Protein AF-A0A2N3FIG0-F1 (afdb_monomer_lite)

Radius of gyration: 31.38 Å; chains: 1; bounding box: 110×85×53 Å

Sequence (563 aa):
MSTDESTHPALASWLAELAELDAQIGRCEAFKTQTFVFGTAGVVALAGSAISLHGMESAAEPLVVLLVTALCAVLGMFLVDRDESILGLLHYREHVIKPAVRELADDPRLLGSREFYNREIYGRNRPMLRKIAHRLTAPFPHALFYVAGVAAWVYLVLMYAEDRIGGVGWLLACAGSGFALLWSYLAAFLTGAQWANLAAPPDEKGIPFARRRNKCALPSPAGWLPGDPHVHTNWSDGHASIWSQAAAAAGRGLRWVGFTDHTDGIGEDWHGFVSAVREVEGRIGRLTLLPGAEVTLVESPGGKATGDMLVYGWPTGGDVPPGNRAYSPSEALAISGRAGAVVALAHPFGGGAPFGGAIRWREWGVSGFGAMELLSNERVASLEARRKWFEMLKVGLHGAVAGEGFVVATGGTDSHRPFDKPGTKGMTWVHSDSSSGKAIVDALAAGHSVVSGVGDFGTITIGSAWPGEVVPRKLRGHVSVGIVQRPSARRYCTRIEVFGLDPEVPLVSLDGPFRPEFETDVPIPPGAGMFVARFEFRAARGISKSAEVWTNPIFYSASRSRD

pLDDT: mean 79.96, std 19.6, range [36.41, 98.81]

Secondary structure (DSSP, 8-state):
--------HHHHHHHHHHHHHHHHHHHHHHHHHHHHHHHHHHHHHHHHHHHHHTTS-STTHHHHHHHHHHHHHHHHHHHHHHHHHHHHHHHHIIIIIHHHHHHHH--TTS--HHHHHHHTSSSS-S-HHHHHHHHHTTHHHHHHHHHHHHHHHHHHHHHHHTT-S-THHHHHHHHHHHHHHHHHHHHHHHHHHHHHHHTS-TTSTTS-GGGTT---PPP--TTEEEEEEEE--TTTT-SS-HHHHHHHHHHHT-SEEEE--BHHHHTT-HHHHHHHHHHHHHHH-SSEEEE-EEEEEESSTTS-EEEEEEEES--TTSPPPSPTTTS-HHHHHHHHHHTT-EEEEESTT--S-TTS-------TT-----EEEEEES-SS--HHHHHHHHHHHHHHHHHHHHTS---EEEEE--B-STTS-TTSS-EEEEE-S--SHHHHHHHHHTT-EEEESSS-EEEEEBTTB-TTPBPSS-B-SEEEEEEEEEPPTTEEEEEEEEESS-SSSEEEEEES---SEEEEEEE--SSEEEEEEEEEEEESSS----EEEEEPPEEEEBPPP--

Structure (mmCIF, N/CA/C/O backbone):
data_AF-A0A2N3FIG0-F1
#
_entry.id   AF-A0A2N3FIG0-F1
#
loop_
_atom_site.group_PDB
_atom_site.id
_atom_site.type_symbol
_atom_site.label_atom_id
_atom_site.label_alt_id
_atom_site.label_comp_id
_atom_site.label_asym_id
_atom_site.label_entity_id
_atom_site.label_seq_id
_atom_site.pdbx_PDB_ins_code
_atom_site.Cartn_x
_atom_site.Cartn_y
_atom_site.Cartn_z
_atom_site.occupancy
_atom_site.B_iso_or_equiv
_atom_site.auth_seq_id
_atom_site.auth_comp_id
_atom_site.auth_asym_id
_atom_site.auth_atom_id
_atom_site.pdbx_PDB_model_num
ATOM 1 N N . MET A 1 1 ? 31.172 -51.504 -18.251 1.00 38.56 1 MET A N 1
ATOM 2 C CA . MET A 1 1 ? 30.327 -50.308 -18.434 1.00 38.56 1 MET A CA 1
ATOM 3 C C . MET A 1 1 ? 31.114 -49.351 -19.308 1.00 38.56 1 MET A C 1
ATOM 5 O O . MET A 1 1 ? 32.087 -48.794 -18.821 1.00 38.56 1 MET A O 1
ATOM 9 N N . SER A 1 2 ? 30.796 -49.274 -20.603 1.00 38.44 2 SER A N 1
ATOM 10 C CA . SER A 1 2 ? 31.360 -48.248 -21.482 1.00 38.44 2 SER A CA 1
ATOM 11 C C . SER A 1 2 ? 30.683 -46.928 -21.133 1.00 38.44 2 SER A C 1
ATOM 13 O O . SER A 1 2 ? 29.465 -46.810 -21.250 1.00 38.44 2 SER A O 1
ATOM 15 N N . THR A 1 3 ? 31.458 -45.984 -20.618 1.00 41.00 3 THR A N 1
ATOM 16 C CA . THR A 1 3 ? 31.026 -44.610 -20.374 1.00 41.00 3 THR A CA 1
ATOM 17 C C . THR A 1 3 ? 30.879 -43.927 -21.724 1.00 41.00 3 THR A C 1
ATOM 19 O O . THR A 1 3 ? 31.875 -43.635 -22.380 1.00 41.00 3 THR A O 1
ATOM 22 N N . ASP A 1 4 ? 29.637 -43.757 -22.159 1.00 47.78 4 ASP A N 1
ATOM 23 C CA . ASP A 1 4 ? 29.291 -42.949 -23.320 1.00 47.78 4 ASP A CA 1
ATOM 24 C C . ASP A 1 4 ? 29.632 -41.483 -22.994 1.00 47.78 4 ASP A C 1
ATOM 26 O O . ASP A 1 4 ? 28.984 -40.847 -22.163 1.00 47.78 4 ASP A O 1
ATOM 30 N N . GLU A 1 5 ? 30.733 -40.985 -23.562 1.00 47.03 5 GLU A N 1
ATOM 31 C CA . GLU A 1 5 ? 31.272 -39.628 -23.384 1.00 47.03 5 GLU A CA 1
ATOM 32 C C . GLU A 1 5 ? 30.501 -38.582 -24.214 1.00 47.03 5 GLU A C 1
ATOM 34 O O . GLU A 1 5 ? 31.087 -37.649 -24.766 1.00 47.03 5 GLU A O 1
ATOM 39 N N . SER A 1 6 ? 29.171 -38.667 -24.296 1.00 52.44 6 SER A N 1
ATOM 40 C CA . SER A 1 6 ? 28.379 -37.527 -24.761 1.00 52.44 6 SER A CA 1
ATOM 41 C C . SER A 1 6 ? 28.243 -36.533 -23.605 1.00 52.44 6 SER A C 1
ATOM 43 O O . SER A 1 6 ? 27.241 -36.506 -22.887 1.00 52.44 6 SER A O 1
ATOM 45 N N . THR A 1 7 ? 29.290 -35.739 -23.368 1.00 56.94 7 THR A N 1
ATOM 46 C CA . THR A 1 7 ? 29.217 -34.597 -22.449 1.00 56.94 7 THR A CA 1
ATOM 47 C C . THR A 1 7 ? 28.016 -33.737 -22.839 1.00 56.94 7 THR A C 1
ATOM 49 O O . THR A 1 7 ? 27.862 -33.350 -23.997 1.00 56.94 7 THR A O 1
ATOM 52 N N . HIS A 1 8 ? 27.129 -33.478 -21.875 1.00 71.12 8 HIS A N 1
ATOM 53 C CA . HIS A 1 8 ? 25.938 -32.660 -22.076 1.00 71.12 8 HIS A CA 1
ATOM 54 C C . HIS A 1 8 ? 26.351 -31.339 -22.763 1.00 71.12 8 HIS A C 1
ATOM 56 O O . HIS A 1 8 ? 27.211 -30.644 -22.216 1.00 71.12 8 HIS A O 1
ATOM 62 N N . PRO A 1 9 ? 25.787 -30.952 -23.925 1.00 73.38 9 PRO A N 1
ATOM 63 C CA . PRO A 1 9 ? 26.232 -29.767 -24.672 1.00 73.38 9 PRO A CA 1
ATOM 64 C C . PRO A 1 9 ? 26.264 -28.491 -23.818 1.00 73.38 9 PRO A C 1
ATOM 66 O O . PRO A 1 9 ? 27.168 -27.667 -23.945 1.00 73.38 9 PRO A O 1
ATOM 69 N N . ALA A 1 10 ? 25.327 -28.370 -22.870 1.00 62.81 10 ALA A N 1
ATOM 70 C CA . ALA A 1 10 ? 25.328 -27.282 -21.893 1.00 62.81 10 ALA A CA 1
ATOM 71 C C . ALA A 1 10 ? 26.531 -27.331 -20.931 1.00 62.81 10 ALA A C 1
ATOM 73 O O . ALA A 1 10 ? 27.120 -26.294 -20.653 1.00 62.81 10 ALA A O 1
ATOM 74 N N . LEU A 1 11 ? 26.941 -28.513 -20.451 1.00 66.94 11 LEU A N 1
ATOM 75 C CA . LEU A 1 11 ? 28.110 -28.657 -19.578 1.00 66.94 11 LEU A CA 1
ATOM 76 C C . LEU A 1 11 ? 29.398 -28.260 -20.311 1.00 66.94 11 LEU A C 1
ATOM 78 O O . LEU A 1 11 ? 30.218 -27.540 -19.749 1.00 66.94 11 LEU A O 1
ATOM 82 N N . ALA A 1 12 ? 29.549 -28.665 -21.575 1.00 73.00 12 ALA A N 1
ATOM 83 C CA . ALA A 1 12 ? 30.679 -28.247 -22.406 1.00 73.00 12 ALA A CA 1
ATOM 84 C C . ALA A 1 12 ? 30.715 -26.717 -22.598 1.00 73.00 12 ALA A C 1
ATOM 86 O O . ALA A 1 12 ? 31.780 -26.111 -22.480 1.00 73.00 12 ALA A O 1
ATOM 87 N N . SER A 1 13 ? 29.553 -26.087 -22.810 1.00 70.44 13 SER A N 1
ATOM 88 C CA . SER A 1 13 ? 29.426 -24.626 -22.907 1.00 70.44 13 SER A CA 1
ATOM 89 C C . SER A 1 13 ? 29.824 -23.917 -21.608 1.00 70.44 13 SER A C 1
ATOM 91 O O . SER A 1 13 ? 30.632 -22.991 -21.638 1.00 70.44 13 SER A O 1
ATOM 93 N N . TRP A 1 14 ? 29.323 -24.370 -20.454 1.00 71.06 14 TRP A N 1
ATOM 94 C CA . TRP A 1 14 ? 29.650 -23.759 -19.161 1.00 71.06 14 TRP A CA 1
ATOM 95 C C . TRP A 1 14 ? 31.113 -23.968 -18.751 1.00 71.06 14 TRP A C 1
ATOM 97 O O . TRP A 1 14 ? 31.718 -23.076 -18.158 1.00 71.06 14 TRP A O 1
ATOM 107 N N . LEU A 1 15 ? 31.710 -25.120 -19.077 1.00 72.75 15 LEU A N 1
ATOM 108 C CA . LEU A 1 15 ? 33.138 -25.370 -18.853 1.00 72.75 15 LEU A CA 1
ATOM 109 C C . LEU A 1 15 ? 34.017 -24.472 -19.734 1.00 72.75 15 LEU A C 1
ATOM 111 O O . LEU A 1 15 ? 35.039 -23.974 -19.259 1.00 72.75 15 LEU A O 1
ATOM 115 N N . ALA A 1 16 ? 33.613 -24.228 -20.984 1.00 76.62 16 ALA A N 1
ATOM 116 C CA . ALA A 1 16 ? 34.294 -23.286 -21.868 1.00 76.62 16 ALA A CA 1
ATOM 117 C C . ALA A 1 16 ? 34.184 -21.840 -21.354 1.00 76.62 16 ALA A C 1
ATOM 119 O O . ALA A 1 16 ? 35.185 -21.124 -21.325 1.00 76.62 16 ALA A O 1
ATOM 120 N N . GLU A 1 17 ? 33.006 -21.426 -20.876 1.00 71.56 17 GLU A N 1
ATOM 121 C CA . GLU A 1 17 ? 32.803 -20.101 -20.275 1.00 71.56 17 GLU A CA 1
ATOM 122 C C . GLU A 1 17 ? 33.623 -19.926 -18.986 1.00 71.56 17 GLU A C 1
ATOM 124 O O . GLU A 1 17 ? 34.266 -18.895 -18.791 1.00 71.56 17 GLU A O 1
ATOM 129 N N . LEU A 1 18 ? 33.687 -20.956 -18.131 1.00 71.06 18 LEU A N 1
ATOM 130 C CA . LEU A 1 18 ? 34.523 -20.954 -16.928 1.00 71.06 18 LEU A CA 1
ATOM 131 C C . LEU A 1 18 ? 36.018 -20.825 -17.264 1.00 71.06 18 LEU A C 1
ATOM 133 O O . LEU A 1 18 ? 36.728 -20.067 -16.601 1.00 71.06 18 LEU A O 1
ATOM 137 N N . ALA A 1 19 ? 36.491 -21.536 -18.291 1.00 78.25 19 ALA A N 1
ATOM 138 C CA . ALA A 1 19 ? 37.877 -21.461 -18.749 1.00 78.25 19 ALA A CA 1
ATOM 139 C C . ALA A 1 19 ? 38.221 -20.077 -19.326 1.00 78.25 19 ALA A C 1
ATOM 141 O O . ALA A 1 19 ? 39.298 -19.545 -19.048 1.00 78.25 19 ALA A O 1
ATOM 142 N N . GLU A 1 20 ? 37.304 -19.464 -20.079 1.00 77.69 20 GLU A N 1
ATOM 143 C CA . GLU A 1 20 ? 37.486 -18.109 -20.606 1.00 77.69 20 GLU A CA 1
ATOM 144 C C . GLU A 1 20 ? 37.476 -17.059 -19.486 1.00 77.69 20 GLU A C 1
ATOM 146 O O . GLU A 1 20 ? 38.322 -16.164 -19.485 1.00 77.69 20 GLU A O 1
ATOM 151 N N . LEU A 1 21 ? 36.603 -17.190 -18.482 1.00 68.69 21 LEU A N 1
ATOM 152 C CA . LEU A 1 21 ? 36.618 -16.329 -17.294 1.00 68.69 21 LEU A CA 1
ATOM 153 C C . LEU A 1 21 ? 37.929 -16.454 -16.510 1.00 68.69 21 LEU A C 1
ATOM 155 O O . LEU A 1 21 ? 38.504 -15.438 -16.114 1.00 68.69 21 LEU A O 1
ATOM 159 N N . ASP A 1 22 ? 38.440 -17.672 -16.318 1.00 73.19 22 ASP A N 1
ATOM 160 C CA . ASP A 1 22 ? 39.733 -17.901 -15.663 1.00 73.19 22 ASP A CA 1
ATOM 161 C C . ASP A 1 22 ? 40.885 -17.271 -16.462 1.00 73.19 22 ASP A C 1
ATOM 163 O O . ASP A 1 22 ? 41.776 -16.638 -15.884 1.00 73.19 22 ASP A O 1
ATOM 167 N N . ALA A 1 23 ? 40.836 -17.354 -17.794 1.00 77.75 23 ALA A N 1
ATOM 168 C CA . ALA A 1 23 ? 41.792 -16.685 -18.667 1.00 77.75 23 ALA A CA 1
ATOM 169 C C . ALA A 1 23 ? 41.677 -15.150 -18.590 1.00 77.75 23 ALA A C 1
ATOM 171 O O . ALA A 1 23 ? 42.700 -14.464 -18.543 1.00 77.75 23 ALA A O 1
ATOM 172 N N . GLN A 1 24 ? 40.464 -14.592 -18.529 1.00 66.75 24 GLN A N 1
ATOM 173 C CA . GLN A 1 24 ? 40.223 -13.152 -18.362 1.00 66.75 24 GLN A CA 1
ATOM 174 C C . GLN A 1 24 ? 40.749 -12.632 -17.025 1.00 66.75 24 GLN A C 1
ATOM 176 O O . GLN A 1 24 ? 41.458 -11.623 -16.999 1.00 66.75 24 GLN A O 1
ATOM 181 N N . ILE A 1 25 ? 40.472 -13.343 -15.929 1.00 71.56 25 ILE A N 1
ATOM 182 C CA . ILE A 1 25 ? 40.999 -13.024 -14.598 1.00 71.56 25 ILE A CA 1
ATOM 183 C C . ILE A 1 25 ? 42.531 -13.060 -14.627 1.00 71.56 25 ILE A C 1
ATOM 185 O O . ILE A 1 25 ? 43.172 -12.100 -14.198 1.00 71.56 25 ILE A O 1
ATOM 189 N N . GLY A 1 26 ? 43.125 -14.104 -15.217 1.00 72.94 26 GLY A N 1
ATOM 190 C CA . GLY A 1 26 ? 44.577 -14.220 -15.374 1.00 72.94 26 GLY A CA 1
ATOM 191 C C . GLY A 1 26 ? 45.197 -13.072 -16.180 1.00 72.94 26 GLY A C 1
ATOM 192 O O . GLY A 1 26 ? 46.219 -12.515 -15.773 1.00 72.94 26 GLY A O 1
ATOM 193 N N . ARG A 1 27 ? 44.564 -12.653 -17.287 1.00 74.38 27 ARG A N 1
ATOM 194 C CA . ARG A 1 27 ? 44.995 -11.486 -18.081 1.00 74.38 27 ARG A CA 1
ATOM 195 C C . ARG A 1 27 ? 44.919 -10.192 -17.269 1.00 74.38 27 ARG A C 1
ATOM 197 O O . ARG A 1 27 ? 45.855 -9.394 -17.317 1.00 74.38 27 ARG A O 1
ATOM 204 N N . CYS A 1 28 ? 43.852 -9.993 -16.495 1.00 67.19 28 CYS A N 1
ATOM 205 C CA . CYS A 1 28 ? 43.713 -8.823 -15.631 1.00 67.19 28 CYS A CA 1
ATOM 206 C C . CYS A 1 28 ? 44.752 -8.805 -14.494 1.00 67.19 28 CYS A C 1
ATOM 208 O O . CYS A 1 28 ? 45.335 -7.752 -14.234 1.00 67.19 28 CYS A O 1
ATOM 210 N N . GLU A 1 29 ? 45.051 -9.945 -13.862 1.00 69.94 29 GLU A N 1
ATOM 211 C CA . GLU A 1 29 ? 46.087 -10.050 -12.821 1.00 69.94 29 GLU A CA 1
ATOM 212 C C . GLU A 1 29 ? 47.508 -9.825 -13.369 1.00 69.94 29 GLU A C 1
ATOM 214 O O . GLU A 1 29 ? 48.314 -9.117 -12.751 1.00 69.94 29 GLU A O 1
ATOM 219 N N . ALA A 1 30 ? 47.823 -10.395 -14.537 1.00 68.75 30 ALA A N 1
ATOM 220 C CA . ALA A 1 30 ? 49.112 -10.207 -15.202 1.00 68.75 30 ALA A CA 1
ATOM 221 C C . ALA A 1 30 ? 49.324 -8.736 -15.582 1.00 68.75 30 ALA A C 1
ATOM 223 O O . ALA A 1 30 ? 50.376 -8.163 -15.291 1.00 68.75 30 ALA A O 1
ATOM 224 N N . PHE A 1 31 ? 48.295 -8.101 -16.148 1.00 64.12 31 PHE A N 1
ATOM 225 C CA . PHE A 1 31 ? 48.320 -6.683 -16.483 1.00 64.12 31 PHE A CA 1
ATOM 226 C C . PHE A 1 31 ? 48.464 -5.805 -15.234 1.00 64.12 31 PHE A C 1
ATOM 228 O O . PHE A 1 31 ? 49.333 -4.944 -15.208 1.00 64.12 31 PHE A O 1
ATOM 235 N N . LYS A 1 32 ? 47.708 -6.071 -14.156 1.00 65.75 32 LYS A N 1
ATOM 236 C CA . LYS A 1 32 ? 47.848 -5.360 -12.869 1.00 65.75 32 LYS A CA 1
ATOM 237 C C . LYS A 1 32 ? 49.278 -5.433 -12.339 1.00 65.75 32 LYS A C 1
ATOM 239 O O . LYS A 1 32 ? 49.826 -4.433 -11.881 1.00 65.75 32 LYS A O 1
ATOM 244 N N . THR A 1 33 ? 49.896 -6.608 -12.431 1.00 68.38 33 THR A N 1
ATOM 245 C CA . THR A 1 33 ? 51.287 -6.814 -12.018 1.00 68.38 33 THR A CA 1
ATOM 246 C C . THR A 1 33 ? 52.249 -6.008 -12.894 1.00 68.38 33 THR A C 1
ATOM 248 O O . THR A 1 33 ? 53.127 -5.333 -12.363 1.00 68.38 33 THR A O 1
ATOM 251 N N . GLN A 1 34 ? 52.063 -6.008 -14.218 1.00 64.56 34 GLN A N 1
ATOM 252 C CA . GLN A 1 34 ? 52.862 -5.200 -15.146 1.00 64.56 34 GLN A CA 1
ATOM 253 C C . GLN A 1 34 ? 52.697 -3.699 -14.885 1.00 64.56 34 GLN A C 1
ATOM 255 O O . GLN A 1 34 ? 53.696 -3.005 -14.729 1.00 64.56 34 GLN A O 1
ATOM 260 N N . THR A 1 35 ? 51.469 -3.190 -14.760 1.00 63.62 35 THR A N 1
ATOM 261 C CA . THR A 1 35 ? 51.192 -1.777 -14.459 1.00 63.62 35 THR A CA 1
ATOM 262 C C . THR A 1 35 ? 51.771 -1.363 -13.112 1.00 63.62 35 THR A C 1
ATOM 264 O O . THR A 1 35 ? 52.332 -0.277 -13.005 1.00 63.62 35 THR A O 1
ATOM 267 N N . PHE A 1 36 ? 51.706 -2.227 -12.095 1.00 68.25 36 PHE A N 1
ATOM 268 C CA . PHE A 1 36 ? 52.353 -1.970 -10.811 1.00 68.25 36 PHE A CA 1
ATOM 269 C C . PHE A 1 36 ? 53.877 -1.893 -10.952 1.00 68.25 36 PHE A C 1
ATOM 271 O O . PHE A 1 36 ? 54.484 -0.963 -10.426 1.00 68.25 36 PHE A O 1
ATOM 278 N N . VAL A 1 37 ? 54.505 -2.817 -11.688 1.00 67.25 37 VAL A N 1
ATOM 279 C CA . VAL A 1 37 ? 55.962 -2.820 -11.896 1.00 67.25 37 VAL A CA 1
ATOM 280 C C . VAL A 1 37 ? 56.405 -1.598 -12.704 1.00 67.25 37 VAL A C 1
ATOM 282 O O . VAL A 1 37 ? 57.309 -0.891 -12.269 1.00 67.25 37 VAL A O 1
ATOM 285 N N . PHE A 1 38 ? 55.750 -1.301 -13.828 1.00 62.97 38 PHE A N 1
ATOM 286 C CA . PHE A 1 38 ? 56.076 -0.151 -14.677 1.00 62.97 38 PHE A CA 1
ATOM 287 C C . PHE A 1 38 ? 55.762 1.184 -14.001 1.00 62.97 38 PHE A C 1
ATOM 289 O O . PHE A 1 38 ? 56.567 2.107 -14.086 1.00 62.97 38 PHE A O 1
ATOM 296 N N . GLY A 1 39 ? 54.642 1.282 -13.282 1.00 67.19 39 GLY A N 1
ATOM 297 C CA . GLY A 1 39 ? 54.296 2.464 -12.498 1.00 67.19 39 GLY A CA 1
ATOM 298 C C . GLY A 1 39 ? 55.295 2.706 -11.366 1.00 67.19 39 GLY A C 1
ATOM 299 O O . GLY A 1 39 ? 55.809 3.812 -11.235 1.00 67.19 39 GLY A O 1
ATOM 300 N N . THR A 1 40 ? 55.655 1.666 -10.605 1.00 64.88 40 THR A N 1
ATOM 301 C CA . THR A 1 40 ? 56.673 1.772 -9.541 1.00 64.88 40 THR A CA 1
ATOM 302 C C . THR A 1 40 ? 58.042 2.146 -10.107 1.00 64.88 40 THR A C 1
ATOM 304 O O . THR A 1 40 ? 58.680 3.068 -9.605 1.00 64.88 40 THR A O 1
ATOM 307 N N . ALA A 1 41 ? 58.487 1.476 -11.174 1.00 66.56 41 ALA A N 1
ATOM 308 C CA . ALA A 1 41 ? 59.763 1.768 -11.822 1.00 66.56 41 ALA A CA 1
ATOM 309 C C . ALA A 1 41 ? 59.796 3.187 -12.412 1.00 66.56 41 ALA A C 1
ATOM 311 O O . ALA A 1 41 ? 60.799 3.880 -12.269 1.00 66.56 41 ALA A O 1
ATOM 312 N N . GLY A 1 42 ? 58.689 3.640 -13.009 1.00 66.50 42 GLY A N 1
ATOM 313 C CA . GLY A 1 42 ? 58.529 4.998 -13.525 1.00 66.50 42 GLY A CA 1
ATOM 314 C C . GLY A 1 42 ? 58.615 6.053 -12.424 1.00 66.50 42 GLY A C 1
ATOM 315 O O . GLY A 1 42 ? 59.355 7.021 -12.572 1.00 66.50 42 GLY A O 1
ATOM 316 N N . VAL A 1 43 ? 57.938 5.839 -11.291 1.00 66.38 43 VAL A N 1
ATOM 317 C CA . VAL A 1 43 ? 58.016 6.732 -10.121 1.00 66.38 43 VAL A CA 1
ATOM 318 C C . VAL A 1 43 ? 59.432 6.773 -9.542 1.00 66.38 43 VAL A C 1
ATOM 320 O O . VAL A 1 43 ? 59.933 7.855 -9.254 1.00 66.38 43 VAL A O 1
ATOM 323 N N . VAL A 1 44 ? 60.109 5.627 -9.419 1.00 69.06 44 VAL A N 1
ATOM 324 C CA . VAL A 1 44 ? 61.501 5.563 -8.934 1.00 69.06 44 VAL A CA 1
ATOM 325 C C . VAL A 1 44 ? 62.465 6.255 -9.901 1.00 69.06 44 VAL A C 1
ATOM 327 O O . VAL A 1 44 ? 63.331 7.003 -9.454 1.00 69.06 44 VAL A O 1
ATOM 330 N N . ALA A 1 45 ? 62.309 6.065 -11.214 1.00 66.00 45 ALA A N 1
ATOM 331 C CA . ALA A 1 45 ? 63.139 6.719 -12.225 1.00 66.00 45 ALA A CA 1
ATOM 332 C C . ALA A 1 45 ? 62.922 8.242 -12.257 1.00 66.00 45 ALA A C 1
ATOM 334 O O . ALA A 1 45 ? 63.888 8.999 -12.361 1.00 66.00 45 ALA A O 1
ATOM 335 N N . LEU A 1 46 ? 61.672 8.695 -12.114 1.00 63.25 46 LEU A N 1
ATOM 336 C CA . LEU A 1 46 ? 61.324 10.114 -12.000 1.00 63.25 46 LEU A CA 1
ATOM 337 C C . LEU A 1 46 ? 61.885 10.734 -10.719 1.00 63.25 46 LEU A C 1
ATOM 339 O O . LEU A 1 46 ? 62.479 11.805 -10.781 1.00 63.25 46 LEU A O 1
ATOM 343 N N . ALA A 1 47 ? 61.754 10.053 -9.578 1.00 62.94 47 ALA A N 1
ATOM 344 C CA . ALA A 1 47 ? 62.324 10.502 -8.311 1.00 62.94 47 ALA A CA 1
ATOM 345 C C . ALA A 1 47 ? 63.859 10.562 -8.369 1.00 62.94 47 ALA A C 1
ATOM 347 O O . ALA A 1 47 ? 64.449 11.551 -7.946 1.00 62.94 47 ALA A O 1
ATOM 348 N N . GLY A 1 48 ? 64.508 9.549 -8.952 1.00 67.50 48 GLY A N 1
ATOM 349 C CA . GLY A 1 48 ? 65.955 9.542 -9.174 1.00 67.50 48 GLY A CA 1
ATOM 350 C C . GLY A 1 48 ? 66.409 10.685 -10.083 1.00 67.50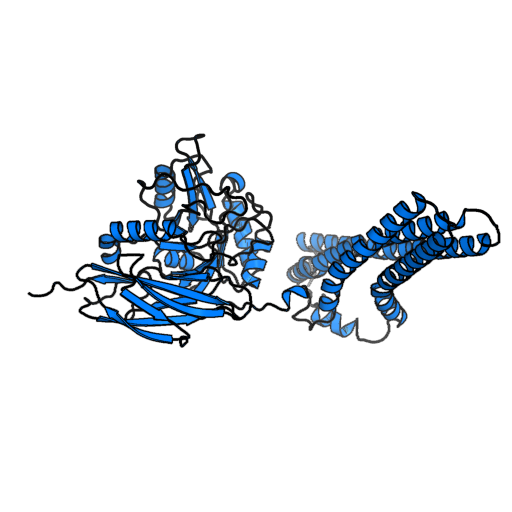 48 GLY A C 1
ATOM 351 O O . GLY A 1 48 ? 67.357 11.389 -9.750 1.00 67.50 48 GLY A O 1
ATOM 352 N N . SER A 1 49 ? 65.681 10.932 -11.176 1.00 62.78 49 SER A N 1
ATOM 353 C CA . SER A 1 49 ? 65.960 12.044 -12.095 1.00 62.78 49 SER A CA 1
ATOM 354 C C . SER A 1 49 ? 65.763 13.405 -11.422 1.00 62.78 49 SER A C 1
ATOM 356 O O . SER A 1 49 ? 66.587 14.293 -11.608 1.00 62.78 49 SER A O 1
ATOM 358 N N . ALA A 1 50 ? 64.726 13.562 -10.593 1.00 59.72 50 ALA A N 1
ATOM 359 C CA . ALA A 1 50 ? 64.491 14.778 -9.816 1.00 59.72 50 ALA A CA 1
ATOM 360 C C . ALA A 1 50 ? 65.619 15.042 -8.802 1.00 59.72 50 ALA A C 1
ATOM 362 O O . ALA A 1 50 ? 66.089 16.170 -8.693 1.00 59.72 50 ALA A O 1
ATOM 363 N N . ILE A 1 51 ? 66.111 14.000 -8.121 1.00 62.47 51 ILE A N 1
ATOM 364 C CA . ILE A 1 51 ? 67.252 14.101 -7.195 1.00 62.47 51 ILE A CA 1
ATOM 365 C C . ILE A 1 51 ? 68.539 14.469 -7.948 1.00 62.47 51 ILE A C 1
ATOM 367 O O . ILE A 1 51 ? 69.302 15.308 -7.479 1.00 62.47 51 ILE A O 1
ATOM 371 N N . SER A 1 52 ? 68.781 13.886 -9.127 1.00 61.41 52 SER A N 1
ATOM 372 C CA . SER A 1 52 ? 69.941 14.233 -9.962 1.00 61.41 52 SER A CA 1
ATOM 373 C C . SER A 1 52 ? 69.866 15.648 -10.551 1.00 61.41 52 SER A C 1
ATOM 375 O O . SER A 1 52 ? 70.904 16.266 -10.770 1.00 61.41 52 SER A O 1
ATOM 377 N N . LEU A 1 53 ? 68.660 16.178 -10.781 1.00 56.78 53 LEU A N 1
ATOM 378 C CA . LEU A 1 53 ? 68.429 17.534 -11.293 1.00 56.78 53 LEU A CA 1
ATOM 379 C C . LEU A 1 53 ? 68.483 18.622 -10.208 1.00 56.78 53 LEU A C 1
ATOM 381 O O . LEU A 1 53 ? 68.636 19.792 -10.547 1.00 56.78 53 LEU A O 1
ATOM 385 N N . HIS A 1 54 ? 68.449 18.256 -8.923 1.00 54.38 54 HIS A N 1
ATOM 386 C CA . HIS A 1 54 ? 68.540 19.183 -7.782 1.00 54.38 54 HIS A CA 1
ATOM 387 C C . HIS A 1 54 ? 69.891 19.933 -7.697 1.00 54.38 54 HIS A C 1
ATOM 389 O O . HIS A 1 54 ? 70.057 20.844 -6.893 1.00 54.38 54 HIS A O 1
ATOM 395 N N . GLY A 1 55 ? 70.866 19.580 -8.545 1.00 55.06 55 GLY A N 1
ATOM 396 C CA . GLY A 1 55 ? 72.111 20.332 -8.733 1.00 55.06 55 GLY A CA 1
ATOM 397 C C . GLY A 1 55 ? 72.029 21.493 -9.737 1.00 55.06 55 GLY A C 1
ATOM 398 O O . GLY A 1 55 ? 73.055 22.114 -10.003 1.00 55.06 55 GLY A O 1
ATOM 399 N N . MET A 1 56 ? 70.864 21.776 -10.333 1.00 51.09 56 MET A N 1
ATOM 400 C CA . MET A 1 56 ? 70.694 22.841 -11.330 1.00 51.09 56 MET A CA 1
ATOM 401 C C . MET A 1 56 ? 69.797 23.969 -10.794 1.00 51.09 56 MET A C 1
ATOM 403 O O . MET A 1 56 ? 68.590 23.798 -10.677 1.00 51.09 56 MET A O 1
ATOM 407 N N . GLU A 1 57 ? 70.380 25.142 -10.522 1.00 54.19 57 GLU A N 1
ATOM 408 C CA . GLU A 1 57 ? 69.761 26.343 -9.912 1.00 54.19 57 GLU A CA 1
ATOM 409 C C . GLU A 1 57 ? 68.670 27.056 -10.757 1.00 54.19 57 GLU A C 1
ATOM 411 O O . GLU A 1 57 ? 68.560 28.281 -10.741 1.00 54.19 57 GLU A O 1
ATOM 416 N N . SER A 1 58 ? 67.841 26.350 -11.530 1.00 57.22 58 SER A N 1
ATOM 417 C CA . SER A 1 58 ? 66.814 26.991 -12.370 1.00 57.22 58 SER A CA 1
ATOM 418 C C . SER A 1 58 ? 65.419 26.401 -12.169 1.00 57.22 58 SER A C 1
ATOM 420 O O . SER A 1 58 ? 65.274 25.260 -11.745 1.00 57.22 58 SER A O 1
ATOM 422 N N . ALA A 1 59 ? 64.397 27.209 -12.481 1.00 55.75 59 ALA A N 1
ATOM 423 C CA . ALA A 1 59 ? 62.958 27.085 -12.191 1.00 55.75 59 ALA A CA 1
ATOM 424 C C . ALA A 1 59 ? 62.216 25.796 -12.646 1.00 55.75 59 ALA A C 1
ATOM 426 O O . ALA A 1 59 ? 60.989 25.793 -12.746 1.00 55.75 59 ALA A O 1
ATOM 427 N N . ALA A 1 60 ? 62.918 24.698 -12.921 1.00 54.22 60 ALA A N 1
ATOM 428 C CA . ALA A 1 60 ? 62.363 23.409 -13.326 1.00 54.22 60 ALA A CA 1
ATOM 429 C C . ALA A 1 60 ? 61.754 22.591 -12.162 1.00 54.22 60 ALA A C 1
ATOM 431 O O . ALA A 1 60 ? 60.968 21.676 -12.411 1.00 54.22 60 ALA A O 1
ATOM 432 N N . GLU A 1 61 ? 62.059 22.917 -10.901 1.00 59.38 61 GLU A N 1
ATOM 433 C CA . GLU A 1 61 ? 61.657 22.116 -9.729 1.00 59.38 61 GLU A CA 1
ATOM 434 C C . GLU A 1 61 ? 60.132 21.977 -9.508 1.00 59.38 61 GLU A C 1
ATOM 436 O O . GLU A 1 61 ? 59.671 20.857 -9.266 1.00 59.38 61 GLU A O 1
ATOM 441 N N . PRO A 1 62 ? 59.296 23.029 -9.648 1.00 60.59 62 PRO A N 1
ATOM 442 C CA . PRO A 1 62 ? 57.861 22.916 -9.362 1.00 60.59 62 PRO A CA 1
ATOM 443 C C . PRO A 1 62 ? 57.109 22.081 -10.404 1.00 60.59 62 PRO A C 1
ATOM 445 O O . PRO A 1 62 ? 56.152 21.379 -10.075 1.00 60.59 62 PRO A O 1
ATOM 448 N N . LEU A 1 63 ? 57.549 22.131 -11.667 1.00 60.00 63 LEU A N 1
ATOM 449 C CA . LEU A 1 63 ? 56.898 21.428 -12.773 1.00 60.00 63 LEU A CA 1
ATOM 450 C C . LEU A 1 63 ? 57.100 19.911 -12.664 1.00 60.00 63 LEU A C 1
ATOM 452 O O . LEU A 1 63 ? 56.177 19.143 -12.931 1.00 60.00 63 LEU A O 1
ATOM 456 N N . VAL A 1 64 ? 58.287 19.482 -12.223 1.00 64.56 64 VAL A N 1
ATOM 457 C CA . VAL A 1 64 ? 58.617 18.065 -12.012 1.00 64.56 64 VAL A CA 1
ATOM 458 C C . VAL A 1 64 ? 57.777 17.480 -10.877 1.00 64.56 64 VAL A C 1
ATOM 460 O O . VAL A 1 64 ? 57.196 16.408 -11.041 1.00 64.56 64 VAL A O 1
ATOM 463 N N . VAL A 1 65 ? 57.619 18.202 -9.764 1.00 64.88 65 VAL A N 1
ATOM 464 C CA . VAL A 1 65 ? 56.767 17.767 -8.641 1.00 64.88 65 VAL A CA 1
ATOM 465 C C . VAL A 1 65 ? 55.297 17.654 -9.066 1.00 64.88 65 VAL A C 1
ATOM 467 O O . VAL A 1 65 ? 54.619 16.682 -8.716 1.00 64.88 65 VAL A O 1
ATOM 470 N N . LEU A 1 66 ? 54.808 18.599 -9.875 1.00 62.03 66 LEU A N 1
ATOM 471 C CA . LEU A 1 66 ? 53.433 18.587 -10.378 1.00 62.03 66 LEU A CA 1
ATOM 472 C C . LEU A 1 66 ? 53.186 17.421 -11.353 1.00 62.03 66 LEU A C 1
ATOM 474 O O . LEU A 1 66 ? 52.177 16.725 -11.237 1.00 62.03 66 LEU A O 1
ATOM 478 N N . LEU A 1 67 ? 54.129 17.161 -12.266 1.00 63.81 67 LEU A N 1
ATOM 479 C CA . LEU A 1 67 ? 54.072 16.050 -13.224 1.00 63.81 67 LEU A CA 1
ATOM 480 C C . LEU A 1 67 ? 54.129 14.685 -12.534 1.00 63.81 67 LEU A C 1
ATOM 482 O O . LEU A 1 67 ? 53.352 13.799 -12.883 1.00 63.81 67 LEU A O 1
ATOM 486 N N . VAL A 1 68 ? 54.989 14.519 -11.525 1.00 66.38 68 VAL A N 1
ATOM 487 C CA . VAL A 1 68 ? 55.061 13.279 -10.733 1.00 66.38 68 VAL A CA 1
ATOM 488 C C . VAL A 1 68 ? 53.752 13.044 -9.979 1.00 66.38 68 VAL A C 1
ATOM 490 O O . VAL A 1 68 ? 53.233 11.930 -9.980 1.00 66.38 68 VAL A O 1
ATOM 493 N N . THR A 1 69 ? 53.164 14.091 -9.398 1.00 61.78 69 THR A N 1
ATOM 494 C CA . THR A 1 69 ? 51.885 13.991 -8.674 1.00 61.78 69 THR A CA 1
ATOM 495 C C . THR A 1 69 ? 50.727 13.637 -9.614 1.00 61.78 69 THR A C 1
ATOM 497 O O . THR A 1 69 ? 49.930 12.748 -9.303 1.00 61.78 69 THR A O 1
ATOM 500 N N . ALA A 1 70 ? 50.659 14.269 -10.790 1.00 61.84 70 ALA A N 1
ATOM 501 C CA . ALA A 1 70 ? 49.645 13.986 -11.804 1.00 61.84 70 ALA A CA 1
ATOM 502 C C . ALA A 1 70 ? 49.782 12.568 -12.388 1.00 61.84 70 ALA A C 1
ATOM 504 O O . ALA A 1 70 ? 48.785 11.856 -12.515 1.00 61.84 70 ALA A O 1
ATOM 505 N N . LEU A 1 71 ? 51.007 12.120 -12.685 1.00 64.94 7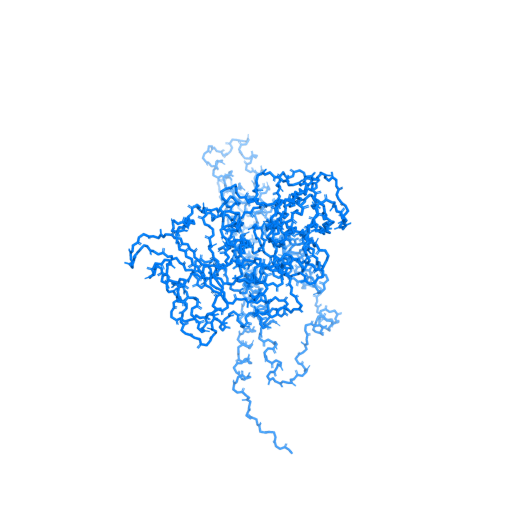1 LEU A N 1
ATOM 506 C CA . LEU A 1 71 ? 51.264 10.776 -13.206 1.00 64.94 71 LEU A CA 1
ATOM 507 C C . LEU A 1 71 ? 50.909 9.695 -12.176 1.00 64.94 71 LEU A C 1
ATOM 509 O O . LEU A 1 71 ? 50.272 8.701 -12.526 1.00 64.94 71 LEU A O 1
ATOM 513 N N . CYS A 1 72 ? 51.251 9.910 -10.901 1.00 63.84 72 CYS A N 1
ATOM 514 C CA . CYS A 1 72 ? 50.831 9.036 -9.809 1.00 63.84 72 CYS A CA 1
ATOM 515 C C . CYS A 1 72 ? 49.301 8.943 -9.734 1.00 63.84 72 CYS A C 1
ATOM 517 O O . CYS A 1 72 ? 48.771 7.835 -9.679 1.00 63.84 72 CYS A O 1
ATOM 519 N N . ALA A 1 73 ? 48.585 10.072 -9.800 1.00 56.34 73 ALA A N 1
ATOM 520 C CA . ALA A 1 73 ? 47.122 10.087 -9.768 1.00 56.34 73 ALA A CA 1
ATOM 521 C C . ALA A 1 73 ? 46.509 9.297 -10.938 1.00 56.34 73 ALA A C 1
ATOM 523 O O . ALA A 1 73 ? 45.636 8.460 -10.713 1.00 56.34 73 ALA A O 1
ATOM 524 N N . VAL A 1 74 ? 47.016 9.482 -12.164 1.00 57.69 74 VAL A N 1
ATOM 525 C CA . VAL A 1 74 ? 46.533 8.756 -13.351 1.00 57.69 74 VAL A CA 1
ATOM 526 C C . VAL A 1 74 ? 46.788 7.252 -13.243 1.00 57.69 74 VAL A C 1
ATOM 528 O O . VAL A 1 74 ? 45.880 6.458 -13.487 1.00 57.69 74 VAL A O 1
ATOM 531 N N . LEU A 1 75 ? 47.985 6.840 -12.815 1.00 59.34 75 LEU A N 1
ATOM 532 C CA . LEU A 1 75 ? 48.309 5.425 -12.603 1.00 59.34 75 LEU A CA 1
ATOM 533 C C . LEU A 1 75 ? 47.456 4.797 -11.488 1.00 59.34 75 LEU A C 1
ATOM 535 O O . LEU A 1 75 ? 47.056 3.640 -11.603 1.00 59.34 75 LEU A O 1
ATOM 539 N N . GLY A 1 76 ? 47.124 5.560 -10.443 1.00 57.62 76 GLY A N 1
ATOM 540 C CA . GLY A 1 76 ? 46.204 5.141 -9.385 1.00 57.62 76 GLY A CA 1
ATOM 541 C C . GLY A 1 76 ? 44.778 4.895 -9.890 1.00 57.62 76 GLY A C 1
ATOM 542 O O . GLY A 1 76 ? 44.177 3.885 -9.527 1.00 57.62 76 GLY A O 1
ATOM 543 N N . MET A 1 77 ? 44.257 5.757 -10.775 1.00 54.25 77 MET A N 1
ATOM 544 C CA . MET A 1 77 ? 42.924 5.585 -11.377 1.00 54.25 77 MET A CA 1
ATOM 545 C C . MET A 1 77 ? 42.813 4.279 -12.173 1.00 54.25 77 MET A C 1
ATOM 547 O O . MET A 1 77 ? 41.854 3.533 -11.990 1.00 54.25 77 MET A O 1
ATOM 551 N N . PHE A 1 78 ? 43.819 3.961 -12.998 1.00 54.94 78 PHE A N 1
ATOM 552 C CA . PHE A 1 78 ? 43.833 2.726 -13.793 1.00 54.94 78 PHE A CA 1
ATOM 553 C C . PHE A 1 78 ? 43.864 1.452 -12.937 1.00 54.94 78 PHE A C 1
ATOM 555 O O . PHE A 1 78 ? 43.371 0.411 -13.370 1.00 54.94 78 PHE A O 1
ATOM 562 N N . LEU A 1 79 ? 44.437 1.518 -11.731 1.00 55.09 79 LEU A N 1
ATOM 563 C CA . LEU A 1 79 ? 44.518 0.374 -10.823 1.00 55.09 79 LEU A CA 1
ATOM 564 C C . LEU A 1 79 ? 43.219 0.151 -10.028 1.00 55.09 79 LEU A C 1
ATOM 566 O O . LEU A 1 79 ? 42.889 -1.001 -9.755 1.00 55.09 79 LEU A O 1
ATOM 570 N N . VAL A 1 80 ? 42.471 1.211 -9.689 1.00 53.97 80 VAL A N 1
ATOM 571 C CA . VAL A 1 80 ? 41.214 1.120 -8.913 1.00 53.97 80 VAL A CA 1
ATOM 572 C C . VAL A 1 80 ? 40.046 0.608 -9.765 1.00 53.97 80 VAL A C 1
ATOM 574 O O . VAL A 1 80 ? 39.373 -0.337 -9.362 1.00 53.97 80 VAL A O 1
ATOM 57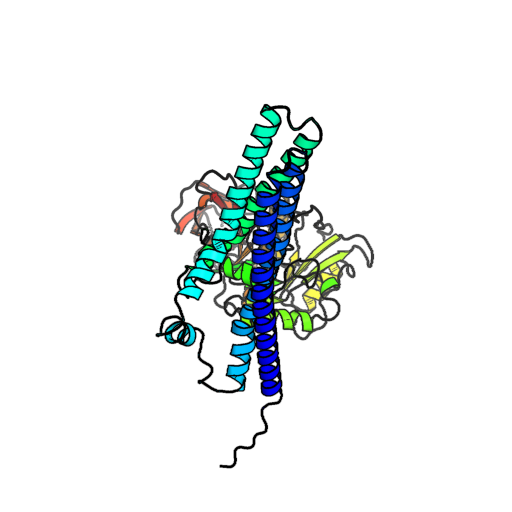7 N N . ASP A 1 81 ? 39.850 1.159 -10.965 1.00 49.62 81 ASP A N 1
ATOM 578 C CA . ASP A 1 81 ? 38.744 0.794 -11.875 1.00 49.62 81 ASP A CA 1
ATOM 579 C C . ASP A 1 81 ? 38.813 -0.689 -12.320 1.00 49.62 81 ASP A C 1
ATOM 581 O O . ASP A 1 81 ? 37.822 -1.400 -12.517 1.00 49.62 81 ASP A O 1
ATOM 585 N N . ARG A 1 82 ? 40.038 -1.217 -12.393 1.00 58.22 82 ARG A N 1
ATOM 586 C CA . ARG A 1 82 ? 40.314 -2.615 -12.749 1.00 58.22 82 ARG A CA 1
ATOM 587 C C . ARG A 1 82 ? 40.065 -3.592 -11.602 1.00 58.22 82 ARG A C 1
ATOM 589 O O . ARG A 1 82 ? 39.666 -4.723 -11.874 1.00 58.22 82 ARG A O 1
ATOM 596 N N . ASP A 1 83 ? 40.258 -3.183 -10.349 1.00 55.88 83 ASP A N 1
ATOM 597 C CA . ASP A 1 83 ? 39.953 -4.037 -9.195 1.00 55.88 83 ASP A CA 1
ATOM 598 C C . ASP A 1 83 ? 38.443 -4.263 -9.049 1.00 55.88 83 ASP A C 1
ATOM 600 O O . ASP A 1 83 ? 38.027 -5.376 -8.724 1.00 55.88 83 ASP A O 1
ATOM 604 N N . GLU A 1 84 ? 37.614 -3.277 -9.402 1.00 52.50 84 GLU A N 1
ATOM 605 C CA . GLU A 1 84 ? 36.156 -3.454 -9.466 1.00 52.50 84 GLU A CA 1
ATOM 606 C C . GLU A 1 84 ? 35.743 -4.424 -10.583 1.00 52.50 84 GLU A C 1
ATOM 608 O O . GLU A 1 84 ? 34.916 -5.312 -10.359 1.00 52.50 84 GLU A O 1
ATOM 613 N N . SER A 1 85 ? 36.397 -4.341 -11.746 1.00 54.66 85 SER A N 1
ATOM 614 C CA . SER A 1 85 ? 36.184 -5.281 -12.857 1.00 54.66 85 SER A CA 1
ATOM 615 C C . SER A 1 85 ? 36.568 -6.723 -12.482 1.00 54.66 85 SER A C 1
ATOM 617 O O . SER A 1 85 ? 35.821 -7.660 -12.762 1.00 54.66 85 SER A O 1
ATOM 619 N N . ILE A 1 86 ? 37.702 -6.922 -11.795 1.00 62.09 86 ILE A N 1
ATOM 620 C CA . ILE A 1 86 ? 38.141 -8.249 -11.323 1.00 62.09 86 ILE A CA 1
ATOM 621 C C . ILE A 1 86 ? 37.177 -8.798 -10.262 1.00 62.09 86 ILE A C 1
ATOM 623 O O . ILE A 1 86 ? 36.845 -9.983 -10.294 1.00 62.09 86 ILE A O 1
ATOM 627 N N . LEU A 1 87 ? 36.691 -7.962 -9.339 1.00 58.81 87 LEU A N 1
ATOM 628 C CA . LEU A 1 87 ? 35.724 -8.380 -8.319 1.00 58.81 87 LEU A CA 1
ATOM 629 C C . LEU A 1 87 ? 34.370 -8.772 -8.926 1.00 58.81 87 LEU A C 1
ATOM 631 O O . LEU A 1 87 ? 33.777 -9.752 -8.474 1.00 58.81 87 LEU A O 1
ATOM 635 N N . GLY A 1 88 ? 33.912 -8.067 -9.965 1.00 56.84 88 GLY A N 1
ATOM 636 C CA . GLY A 1 88 ? 32.720 -8.439 -10.733 1.00 56.84 88 GLY A CA 1
ATOM 637 C C . GLY A 1 88 ? 32.866 -9.799 -11.423 1.00 56.84 88 GLY A C 1
ATOM 638 O O . GLY A 1 88 ? 31.995 -10.659 -11.279 1.00 56.84 88 GLY A O 1
ATOM 639 N N . LEU A 1 89 ? 34.005 -10.036 -12.087 1.00 58.25 89 LEU A N 1
ATOM 640 C CA . LEU A 1 89 ? 34.311 -11.313 -12.747 1.00 58.25 89 LEU A CA 1
ATOM 641 C C . LEU A 1 89 ? 34.432 -12.472 -11.747 1.00 58.25 89 LEU A C 1
ATOM 643 O O . LEU A 1 89 ? 33.897 -13.555 -11.982 1.00 58.25 89 LEU A O 1
ATOM 647 N N . LEU A 1 90 ? 35.074 -12.246 -10.596 1.00 61.69 90 LEU A N 1
ATOM 648 C CA . LEU A 1 90 ? 35.163 -13.236 -9.519 1.00 61.69 90 LEU A CA 1
ATOM 649 C C . LEU A 1 90 ? 33.788 -13.545 -8.916 1.00 61.69 90 LEU A C 1
ATOM 651 O O . LEU A 1 90 ? 33.490 -14.707 -8.646 1.00 61.69 90 LEU A O 1
ATOM 655 N N . HIS A 1 91 ? 32.932 -12.537 -8.729 1.00 65.38 91 HIS A N 1
ATOM 656 C CA . HIS A 1 91 ? 31.579 -12.746 -8.217 1.00 65.38 91 HIS A CA 1
ATOM 657 C C . HIS A 1 91 ? 30.733 -13.580 -9.188 1.00 65.38 91 HIS A C 1
ATOM 659 O O . HIS A 1 91 ? 30.125 -14.567 -8.775 1.00 65.38 91 HIS A O 1
ATOM 665 N N . TYR A 1 92 ? 30.750 -13.239 -10.480 1.00 59.44 92 TYR A N 1
ATOM 666 C CA . TYR A 1 92 ? 30.047 -13.993 -11.520 1.00 59.44 92 TYR A CA 1
ATOM 667 C C . TYR A 1 92 ? 30.542 -15.449 -11.605 1.00 59.44 92 TYR A C 1
ATOM 669 O O . TYR A 1 92 ? 29.745 -16.389 -11.562 1.00 59.44 92 TYR A O 1
ATOM 677 N N . ARG A 1 93 ? 31.864 -15.663 -11.590 1.00 74.81 93 ARG A N 1
ATOM 678 C CA . ARG A 1 93 ? 32.477 -17.000 -11.574 1.00 74.81 93 ARG A CA 1
ATOM 679 C C . ARG A 1 93 ? 32.029 -17.849 -10.379 1.00 74.81 93 ARG A C 1
ATOM 681 O O . ARG A 1 93 ? 31.650 -19.007 -10.551 1.00 74.81 93 ARG A O 1
ATOM 688 N N . GLU A 1 94 ? 32.112 -17.306 -9.164 1.00 68.25 94 GLU A N 1
ATOM 689 C CA . GLU A 1 94 ? 31.867 -18.077 -7.937 1.00 68.25 94 GLU A CA 1
ATOM 690 C C . GLU A 1 94 ? 30.381 -18.324 -7.657 1.00 68.25 94 GLU A C 1
ATOM 692 O O . GLU A 1 94 ? 30.042 -19.355 -7.071 1.00 68.25 94 GLU A O 1
ATOM 697 N N . HIS A 1 95 ? 29.502 -17.405 -8.066 1.00 65.25 95 HIS A N 1
ATOM 698 C CA . HIS A 1 95 ? 28.087 -17.433 -7.688 1.00 65.25 95 HIS A CA 1
ATOM 699 C C . HIS A 1 95 ? 27.124 -17.764 -8.827 1.00 65.25 95 HIS A C 1
ATOM 701 O O . HIS A 1 95 ? 25.974 -18.082 -8.537 1.00 65.25 95 HIS A O 1
ATOM 707 N N . VAL A 1 96 ? 27.570 -17.728 -10.086 1.00 65.19 96 VAL A N 1
ATOM 708 C CA . VAL A 1 96 ? 26.730 -18.055 -11.249 1.00 65.19 96 VAL A CA 1
ATOM 709 C C . VAL A 1 96 ? 27.265 -19.292 -11.968 1.00 65.19 96 VAL A C 1
ATOM 711 O O . VAL A 1 96 ? 26.591 -20.318 -12.010 1.00 65.19 96 VAL A O 1
ATOM 714 N N . ILE A 1 97 ? 28.512 -19.243 -12.440 1.00 67.06 97 ILE A N 1
ATOM 715 C CA . ILE A 1 97 ? 29.077 -20.284 -13.316 1.00 67.06 97 ILE A CA 1
ATOM 716 C C . ILE A 1 97 ? 29.353 -21.582 -12.549 1.00 67.06 97 ILE A C 1
ATOM 718 O O . ILE A 1 97 ? 28.916 -22.658 -12.948 1.00 67.06 97 ILE A O 1
ATOM 722 N N . LYS A 1 98 ? 30.067 -21.510 -11.417 1.00 67.50 98 LYS A N 1
ATOM 723 C CA . LYS A 1 98 ? 30.433 -22.707 -10.638 1.00 67.50 98 LYS A CA 1
ATOM 724 C C . LYS A 1 98 ? 29.226 -23.497 -10.112 1.00 67.50 98 LYS A C 1
ATOM 726 O O . LYS A 1 98 ? 29.286 -24.724 -10.162 1.00 67.50 98 LYS A O 1
ATOM 731 N N . PRO A 1 99 ? 28.153 -22.865 -9.598 1.00 67.81 99 PRO A N 1
ATOM 732 C CA . PRO A 1 99 ? 26.927 -23.581 -9.252 1.00 67.81 99 PRO A CA 1
ATOM 733 C C . PRO A 1 99 ? 26.288 -24.298 -10.449 1.00 67.81 99 PRO A C 1
ATOM 735 O O . PRO A 1 99 ? 25.991 -25.482 -10.322 1.00 67.81 99 PRO A O 1
ATOM 738 N N . ALA A 1 100 ? 26.179 -23.638 -11.609 1.00 64.25 100 ALA A N 1
ATOM 739 C CA . ALA A 1 100 ? 25.613 -24.235 -12.822 1.00 64.25 100 ALA A CA 1
ATOM 740 C C . ALA A 1 100 ? 26.441 -25.430 -13.336 1.00 64.25 100 ALA A C 1
ATOM 742 O O . ALA A 1 100 ? 25.889 -26.476 -13.671 1.00 64.25 100 ALA A O 1
ATOM 743 N N . VAL A 1 101 ? 27.777 -25.321 -13.326 1.00 65.75 101 VAL A N 1
ATOM 744 C CA . VAL A 1 101 ? 28.680 -26.430 -13.693 1.00 65.75 101 VAL A CA 1
ATOM 745 C C . VAL A 1 101 ? 28.534 -27.612 -12.729 1.00 65.75 101 VAL A C 1
ATOM 747 O O . VAL A 1 101 ? 28.552 -28.754 -13.173 1.00 65.75 101 VAL A O 1
ATOM 750 N N . ARG A 1 102 ? 28.367 -27.369 -11.421 1.00 65.62 102 ARG A N 1
ATOM 751 C CA . ARG A 1 102 ? 28.171 -28.443 -10.427 1.00 65.62 102 ARG A CA 1
ATOM 752 C C . ARG A 1 102 ? 26.863 -29.191 -10.627 1.00 65.62 102 ARG A C 1
ATOM 754 O O . ARG A 1 102 ? 26.866 -30.412 -10.563 1.00 65.62 102 ARG A O 1
ATOM 761 N N . GLU A 1 103 ? 25.778 -28.456 -10.843 1.00 68.56 103 GLU A N 1
ATOM 762 C CA . GLU A 1 103 ? 24.450 -29.034 -11.054 1.00 68.56 103 GLU A CA 1
ATOM 763 C C . GLU A 1 103 ? 24.421 -29.917 -12.307 1.00 68.56 103 GLU A C 1
ATOM 765 O O . GLU A 1 103 ? 23.838 -30.995 -12.291 1.00 68.56 103 GLU A O 1
ATOM 770 N N . LEU A 1 104 ? 25.119 -29.501 -13.368 1.00 64.31 104 LEU A N 1
ATOM 771 C CA . LEU A 1 104 ? 25.172 -30.237 -14.632 1.00 64.31 104 LEU A CA 1
ATOM 772 C C . LEU A 1 104 ? 26.192 -31.385 -14.659 1.00 64.31 104 LEU A C 1
ATOM 774 O O . LEU A 1 104 ? 26.005 -32.331 -15.420 1.00 64.31 104 LEU A O 1
ATOM 778 N N . ALA A 1 105 ? 27.284 -31.298 -13.893 1.00 66.50 105 ALA A N 1
ATOM 779 C CA . ALA A 1 105 ? 28.348 -32.307 -13.895 1.00 66.50 105 ALA A CA 1
ATOM 780 C C . ALA A 1 105 ? 28.175 -33.399 -12.832 1.00 66.50 105 ALA A C 1
ATOM 782 O O . ALA A 1 105 ? 28.870 -34.410 -12.908 1.00 66.50 105 ALA A O 1
ATOM 783 N N . ASP A 1 106 ? 27.325 -33.165 -11.825 1.00 64.81 106 ASP A N 1
ATOM 784 C CA . ASP A 1 106 ? 27.152 -34.016 -10.637 1.00 64.81 106 ASP A CA 1
ATOM 785 C C . ASP A 1 106 ? 28.500 -34.445 -10.003 1.00 64.81 106 ASP A C 1
ATOM 787 O O . ASP A 1 106 ? 28.647 -35.535 -9.450 1.00 64.81 106 ASP A O 1
ATOM 791 N N . ASP A 1 107 ? 29.536 -33.592 -10.122 1.00 62.12 107 ASP A N 1
ATOM 792 C CA . ASP A 1 107 ? 30.891 -33.870 -9.633 1.00 62.12 107 ASP A CA 1
ATOM 793 C C . ASP A 1 107 ? 31.129 -33.188 -8.274 1.00 62.12 107 ASP A C 1
ATOM 795 O O . ASP A 1 107 ? 31.390 -31.976 -8.207 1.00 62.12 107 ASP A O 1
ATOM 799 N N . PRO A 1 108 ? 31.113 -33.950 -7.165 1.00 49.47 108 PRO A N 1
ATOM 800 C CA . PRO A 1 108 ? 31.333 -33.416 -5.825 1.00 49.47 108 PRO A CA 1
ATOM 801 C C . PRO A 1 108 ? 32.771 -32.919 -5.599 1.00 49.47 108 PRO A C 1
ATOM 803 O O . PRO A 1 108 ? 33.040 -32.283 -4.580 1.00 49.47 108 PRO A O 1
ATOM 806 N N . ARG A 1 109 ? 33.714 -33.171 -6.526 1.00 49.12 109 ARG A N 1
ATOM 807 C CA . ARG A 1 109 ? 35.108 -32.695 -6.432 1.00 49.12 109 ARG A CA 1
ATOM 808 C C . ARG A 1 109 ? 35.282 -31.218 -6.782 1.00 49.12 109 ARG A C 1
ATOM 810 O O . ARG A 1 109 ? 36.330 -30.649 -6.469 1.00 49.12 109 ARG A O 1
ATOM 817 N N . LEU A 1 110 ? 34.275 -30.561 -7.357 1.00 54.41 110 LEU A N 1
ATOM 818 C CA . LEU A 1 110 ? 34.247 -29.105 -7.513 1.00 54.41 110 LEU A CA 1
ATOM 819 C C . LEU A 1 110 ? 33.968 -28.450 -6.150 1.00 54.41 110 LEU A C 1
ATOM 821 O O . LEU A 1 110 ? 32.867 -27.976 -5.887 1.00 54.41 110 LEU A O 1
ATOM 825 N N . LEU A 1 111 ? 34.971 -28.435 -5.268 1.00 50.94 111 LEU A N 1
ATOM 826 C CA . LEU A 1 111 ? 34.887 -27.995 -3.867 1.00 50.94 111 LEU A CA 1
ATOM 827 C C . LEU A 1 111 ? 34.027 -26.737 -3.673 1.00 50.94 111 LEU A C 1
ATOM 829 O O . LEU A 1 111 ? 34.269 -25.707 -4.306 1.00 50.94 111 LEU A O 1
ATOM 833 N N . GLY A 1 112 ? 33.049 -26.802 -2.765 1.00 50.84 112 GLY A N 1
ATOM 834 C CA . GLY A 1 112 ? 32.236 -25.657 -2.347 1.00 50.84 112 GLY A CA 1
ATOM 835 C C . GLY A 1 112 ? 33.076 -24.522 -1.744 1.00 50.84 112 GLY A C 1
ATOM 836 O O . GLY A 1 112 ? 34.172 -24.748 -1.225 1.00 50.84 112 GLY A O 1
ATOM 837 N N . SER A 1 113 ? 32.541 -23.293 -1.744 1.00 41.75 113 SER A N 1
ATOM 838 C CA . SER A 1 113 ? 33.186 -22.100 -1.152 1.00 41.75 113 SER A CA 1
ATOM 839 C C . SER A 1 113 ? 33.683 -22.333 0.283 1.00 41.75 113 SER A C 1
ATOM 841 O O . SER A 1 113 ? 34.703 -21.780 0.690 1.00 41.75 113 SER A O 1
ATOM 843 N N . ARG A 1 114 ? 32.998 -23.213 1.026 1.00 40.56 114 ARG A N 1
ATOM 844 C CA . ARG A 1 114 ? 33.286 -23.617 2.409 1.00 40.56 114 ARG A CA 1
ATOM 845 C C . ARG A 1 114 ? 34.529 -24.508 2.560 1.00 40.56 114 ARG A C 1
ATOM 847 O O . ARG A 1 114 ? 35.174 -24.472 3.606 1.00 40.56 114 ARG A O 1
ATOM 854 N N . GLU A 1 115 ? 34.878 -25.280 1.535 1.00 43.69 115 GLU A N 1
ATOM 855 C CA . GLU A 1 115 ? 36.008 -26.220 1.544 1.00 43.69 115 GLU A CA 1
ATOM 856 C C . GLU A 1 115 ? 37.276 -25.587 0.951 1.00 43.69 115 GLU A C 1
ATOM 858 O O . GLU A 1 115 ? 38.368 -25.761 1.497 1.00 43.69 115 GLU A O 1
ATOM 863 N N . PHE A 1 116 ? 37.121 -24.740 -0.074 1.00 42.72 116 PHE A N 1
ATOM 864 C CA . PHE A 1 116 ? 38.209 -23.939 -0.645 1.00 42.72 116 PHE A CA 1
ATOM 865 C C . PHE A 1 116 ? 38.776 -22.921 0.364 1.00 42.72 116 PHE A C 1
ATOM 867 O O . PHE A 1 116 ? 39.994 -22.821 0.533 1.00 42.72 116 PHE A O 1
ATOM 874 N N . TYR A 1 117 ? 37.908 -22.230 1.120 1.00 42.16 117 TYR A N 1
ATOM 875 C CA . TYR A 1 117 ? 38.350 -21.268 2.140 1.00 42.16 117 TYR A CA 1
ATOM 876 C C . TYR A 1 117 ? 39.135 -21.919 3.288 1.00 42.16 117 TYR A C 1
ATOM 878 O O . TYR A 1 117 ? 40.024 -21.281 3.850 1.00 42.16 117 TYR A O 1
ATOM 886 N N . ASN A 1 118 ? 38.835 -23.178 3.625 1.00 43.12 118 ASN A N 1
ATOM 887 C CA . ASN A 1 118 ? 39.448 -23.871 4.758 1.00 43.12 118 ASN A CA 1
ATOM 888 C C . ASN A 1 118 ? 40.708 -24.670 4.391 1.00 43.12 118 ASN A C 1
ATOM 890 O O . ASN A 1 118 ? 41.578 -24.818 5.250 1.00 43.12 118 ASN A O 1
ATOM 894 N N . ARG A 1 119 ? 40.856 -25.156 3.148 1.00 38.19 119 ARG A N 1
ATOM 895 C CA . ARG A 1 119 ? 42.028 -25.962 2.752 1.00 38.19 119 ARG A CA 1
ATOM 896 C C . ARG A 1 119 ? 43.158 -25.184 2.073 1.00 38.19 119 ARG A C 1
ATOM 898 O O . ARG A 1 119 ? 44.307 -25.472 2.392 1.00 38.19 119 ARG A O 1
ATOM 905 N N . GLU A 1 120 ? 42.890 -24.184 1.226 1.00 41.72 120 GLU A N 1
ATOM 906 C CA . GLU A 1 120 ? 43.969 -23.512 0.464 1.00 41.72 120 GLU A CA 1
ATOM 907 C C . GLU A 1 120 ? 44.441 -22.162 1.033 1.00 41.72 120 GLU A C 1
ATOM 909 O O . GLU A 1 120 ? 45.592 -21.780 0.820 1.00 41.72 120 GLU A O 1
ATOM 914 N N . ILE A 1 121 ? 43.618 -21.435 1.800 1.00 41.44 121 ILE A N 1
ATOM 915 C CA . ILE A 1 121 ? 44.027 -20.125 2.359 1.00 41.44 121 ILE A CA 1
ATOM 916 C C . ILE A 1 121 ? 44.706 -20.260 3.738 1.00 41.44 121 ILE A C 1
ATOM 918 O O . ILE A 1 121 ? 45.511 -19.402 4.124 1.00 41.44 121 ILE A O 1
ATOM 922 N N . TYR A 1 122 ? 44.454 -21.358 4.462 1.00 39.00 122 TYR A N 1
ATOM 923 C CA . TYR A 1 122 ? 44.992 -21.584 5.813 1.00 39.00 122 TYR A CA 1
ATOM 924 C C . TYR A 1 122 ? 45.894 -22.827 5.954 1.00 39.00 122 TYR A C 1
ATOM 926 O O . TYR A 1 122 ? 46.546 -22.982 6.988 1.00 39.00 122 TYR A O 1
ATOM 934 N N . GLY A 1 123 ? 46.018 -23.666 4.919 1.00 36.94 123 GLY A N 1
ATOM 935 C CA . GLY A 1 123 ? 46.883 -24.849 4.906 1.00 36.94 123 GLY A CA 1
ATOM 936 C C . GLY A 1 123 ? 48.214 -24.630 4.177 1.00 36.94 123 GLY A C 1
ATOM 937 O O . GLY A 1 123 ? 48.239 -24.505 2.964 1.00 36.94 123 GLY A O 1
ATOM 938 N N . ARG A 1 124 ? 49.305 -24.587 4.957 1.00 43.94 124 ARG A N 1
ATOM 939 C CA . ARG A 1 124 ? 50.742 -24.779 4.634 1.00 43.94 124 ARG A CA 1
ATOM 940 C C . ARG A 1 124 ? 51.204 -24.508 3.180 1.00 43.94 124 ARG A C 1
ATOM 942 O O . ARG A 1 124 ? 51.040 -25.340 2.300 1.00 43.94 124 ARG A O 1
ATOM 949 N N . ASN A 1 125 ? 51.982 -23.426 3.036 1.00 41.59 125 ASN A N 1
ATOM 950 C CA . ASN A 1 125 ? 52.951 -23.133 1.958 1.00 41.59 125 ASN A CA 1
ATOM 951 C C . ASN A 1 125 ? 52.493 -22.288 0.752 1.00 41.59 125 ASN A C 1
ATOM 953 O O . ASN A 1 125 ? 52.693 -22.667 -0.399 1.00 41.59 125 ASN A O 1
ATOM 957 N N . ARG A 1 126 ? 52.056 -21.042 0.999 1.00 37.44 126 ARG A N 1
ATOM 958 C CA . ARG A 1 126 ? 52.299 -19.924 0.058 1.00 37.44 126 ARG A CA 1
ATOM 959 C C . ARG A 1 126 ? 52.912 -18.715 0.782 1.00 37.44 126 ARG A C 1
ATOM 961 O O . ARG A 1 126 ? 52.568 -18.474 1.942 1.00 37.44 126 ARG A O 1
ATOM 968 N N . PRO A 1 127 ? 53.853 -17.985 0.149 1.00 42.44 127 PRO A N 1
ATOM 969 C CA . PRO A 1 127 ? 54.835 -17.185 0.866 1.00 42.44 127 PRO A CA 1
ATOM 970 C C . PRO A 1 127 ? 54.221 -15.910 1.446 1.00 42.44 127 PRO A C 1
ATOM 972 O O . PRO A 1 127 ? 53.422 -15.220 0.809 1.00 42.44 127 PRO A O 1
ATOM 975 N N . MET A 1 128 ? 54.666 -15.589 2.660 1.00 38.97 128 MET A N 1
ATOM 976 C CA . MET A 1 128 ? 54.371 -14.394 3.462 1.00 38.97 128 MET A CA 1
ATOM 977 C C . MET A 1 128 ? 54.368 -13.084 2.642 1.00 38.97 128 MET A C 1
ATOM 979 O O . MET A 1 128 ? 53.601 -12.170 2.938 1.00 38.97 128 MET A O 1
ATOM 983 N N . LEU A 1 129 ? 55.132 -13.042 1.544 1.00 38.19 129 LEU A N 1
ATOM 984 C CA . LEU A 1 129 ? 55.211 -11.954 0.567 1.00 38.19 129 LEU A CA 1
ATOM 985 C C . LEU A 1 129 ? 53.877 -11.580 -0.106 1.00 38.19 129 LEU A C 1
ATOM 987 O O . LEU A 1 129 ? 53.660 -10.396 -0.320 1.00 38.19 129 LEU A O 1
ATOM 991 N N . ARG A 1 130 ? 52.937 -12.506 -0.376 1.00 42.53 130 ARG A N 1
ATOM 992 C CA . ARG A 1 130 ? 51.608 -12.132 -0.930 1.00 42.53 130 ARG A CA 1
ATOM 993 C C . ARG A 1 130 ? 50.675 -11.520 0.118 1.00 42.53 130 ARG A C 1
ATOM 995 O O . ARG A 1 130 ? 49.885 -10.644 -0.214 1.00 42.53 130 ARG A O 1
ATOM 1002 N N . LYS A 1 131 ? 50.781 -11.935 1.387 1.00 41.06 131 LYS A N 1
ATOM 1003 C CA . LYS A 1 131 ? 50.041 -11.311 2.504 1.00 41.06 131 LYS A CA 1
ATOM 1004 C C . LYS A 1 131 ? 50.580 -9.917 2.813 1.00 41.06 131 LYS A C 1
ATOM 1006 O O . LYS A 1 131 ? 49.795 -9.029 3.123 1.00 41.06 131 LYS A O 1
ATOM 1011 N N . ILE A 1 132 ? 51.894 -9.737 2.701 1.00 41.97 132 ILE A N 1
ATOM 1012 C CA . ILE A 1 132 ? 52.556 -8.438 2.821 1.00 41.97 132 ILE A CA 1
ATOM 1013 C C . ILE A 1 132 ? 52.194 -7.558 1.620 1.00 41.97 132 ILE A C 1
ATOM 1015 O O . ILE A 1 132 ? 51.740 -6.444 1.833 1.00 41.97 132 ILE A O 1
ATOM 1019 N N . ALA A 1 133 ? 52.255 -8.076 0.388 1.00 40.91 133 ALA A N 1
ATOM 1020 C CA . ALA A 1 133 ? 51.836 -7.350 -0.807 1.00 40.91 133 ALA A CA 1
ATOM 1021 C C . ALA A 1 133 ? 50.375 -6.908 -0.703 1.00 40.91 133 ALA A C 1
ATOM 1023 O O . ALA A 1 133 ? 50.128 -5.724 -0.773 1.00 40.91 133 ALA A O 1
ATOM 1024 N N . HIS A 1 134 ? 49.417 -7.786 -0.401 1.00 43.88 134 HIS A N 1
ATOM 1025 C CA . HIS A 1 134 ? 47.998 -7.407 -0.367 1.00 43.88 134 HIS A CA 1
ATOM 1026 C C . HIS A 1 134 ? 47.615 -6.484 0.811 1.00 43.88 134 HIS A C 1
ATOM 1028 O O . HIS A 1 134 ? 46.656 -5.716 0.707 1.00 43.88 134 HIS A O 1
ATOM 1034 N N . ARG A 1 135 ? 48.342 -6.554 1.940 1.00 42.22 135 ARG A N 1
ATOM 1035 C CA . ARG A 1 135 ? 48.159 -5.653 3.097 1.00 42.22 135 ARG A CA 1
ATOM 1036 C C . ARG A 1 135 ? 48.910 -4.331 2.957 1.00 42.22 135 ARG A C 1
ATOM 1038 O O . ARG A 1 135 ? 48.505 -3.366 3.593 1.00 42.22 135 ARG A O 1
ATOM 1045 N N . LEU A 1 136 ? 49.968 -4.280 2.150 1.00 40.00 136 LEU A N 1
ATOM 1046 C CA . LEU A 1 136 ? 50.649 -3.040 1.794 1.00 40.00 136 LEU A CA 1
ATOM 1047 C C . LEU A 1 136 ? 49.941 -2.376 0.606 1.00 40.00 136 LEU A C 1
ATOM 1049 O O . LEU A 1 136 ? 49.519 -1.242 0.726 1.00 40.00 136 LEU A O 1
ATOM 1053 N N . THR A 1 137 ? 49.660 -3.062 -0.498 1.00 47.34 137 THR A N 1
ATOM 1054 C CA . THR A 1 137 ? 49.109 -2.464 -1.732 1.00 47.34 137 THR A CA 1
ATOM 1055 C C . THR A 1 137 ? 47.724 -1.831 -1.596 1.00 47.34 137 THR A C 1
ATOM 1057 O O . THR A 1 137 ? 47.318 -1.125 -2.505 1.00 47.34 137 THR A O 1
ATOM 1060 N N . ALA A 1 138 ? 46.987 -2.058 -0.509 1.00 48.00 138 ALA A N 1
ATOM 1061 C CA . ALA A 1 138 ? 45.650 -1.497 -0.328 1.00 48.00 138 ALA A CA 1
ATOM 1062 C C . ALA A 1 138 ? 45.627 -0.159 0.443 1.00 48.00 138 ALA A C 1
ATOM 1064 O O . ALA A 1 138 ? 45.145 0.824 -0.106 1.00 48.00 138 ALA A O 1
ATOM 1065 N N . PRO A 1 139 ? 46.148 -0.052 1.680 1.00 49.38 139 PRO A N 1
ATOM 1066 C CA . PRO A 1 139 ? 46.208 1.228 2.388 1.00 49.38 139 PRO A CA 1
ATOM 1067 C C . PRO A 1 139 ? 47.447 2.057 2.029 1.00 49.38 139 PRO A C 1
ATOM 1069 O O . PRO A 1 139 ? 47.425 3.273 2.193 1.00 49.38 139 PRO A O 1
ATOM 1072 N N . PHE A 1 140 ? 48.530 1.433 1.552 1.00 48.09 140 PHE A N 1
ATOM 1073 C CA . PHE A 1 140 ? 49.805 2.120 1.339 1.00 48.09 140 PHE A CA 1
ATOM 1074 C C . PHE A 1 140 ? 49.768 3.111 0.173 1.00 48.09 140 PHE A C 1
ATOM 1076 O O . PHE A 1 140 ? 50.269 4.210 0.378 1.00 48.09 140 PHE A O 1
ATOM 1083 N N . PRO A 1 141 ? 49.132 2.834 -0.989 1.00 55.81 141 PRO A N 1
ATOM 1084 C CA . PRO A 1 141 ? 48.999 3.842 -2.038 1.00 55.81 141 PRO A CA 1
ATOM 1085 C C . PRO A 1 141 ? 48.169 5.031 -1.561 1.00 55.81 141 PRO A C 1
ATOM 1087 O O . PRO A 1 141 ? 48.616 6.160 -1.699 1.00 55.81 141 PRO A O 1
ATOM 1090 N N . HIS A 1 142 ? 47.020 4.800 -0.915 1.00 55.19 142 HIS A N 1
ATOM 1091 C CA . HIS A 1 142 ? 46.173 5.877 -0.385 1.00 55.19 142 HIS A CA 1
ATOM 1092 C C . HIS A 1 142 ? 46.880 6.711 0.693 1.00 55.19 142 HIS A C 1
ATOM 1094 O O . HIS A 1 142 ? 46.775 7.935 0.682 1.00 55.19 142 HIS A O 1
ATOM 1100 N N . ALA A 1 143 ? 47.635 6.074 1.593 1.00 55.16 143 ALA A N 1
ATOM 1101 C CA . ALA A 1 143 ? 48.444 6.773 2.587 1.00 55.16 143 ALA A CA 1
ATOM 1102 C C . ALA A 1 143 ? 49.594 7.559 1.937 1.00 55.16 143 ALA A C 1
ATOM 1104 O O . ALA A 1 143 ? 49.831 8.699 2.326 1.00 55.16 143 ALA A O 1
ATOM 1105 N N . LEU A 1 144 ? 50.257 7.006 0.913 1.00 57.38 144 LEU A N 1
ATOM 1106 C CA . LEU A 1 144 ? 51.256 7.730 0.122 1.00 57.38 144 LEU A CA 1
ATOM 1107 C C . LEU A 1 144 ? 50.639 8.915 -0.620 1.00 57.38 144 LEU A C 1
ATOM 1109 O O . LEU A 1 144 ? 51.243 9.977 -0.611 1.00 57.38 144 LEU A O 1
ATOM 1113 N N . PHE A 1 145 ? 49.442 8.784 -1.198 1.00 60.53 145 PHE A N 1
ATOM 1114 C CA . PHE A 1 145 ? 48.725 9.894 -1.836 1.00 60.53 145 PHE A CA 1
ATOM 1115 C C . PHE A 1 145 ? 48.380 10.995 -0.840 1.00 60.53 145 PHE A C 1
ATOM 1117 O O . PHE A 1 145 ? 48.552 12.171 -1.145 1.00 60.53 145 PHE A O 1
ATOM 1124 N N . TYR A 1 146 ? 47.934 10.624 0.360 1.00 59.62 146 TYR A N 1
ATOM 1125 C CA . TYR A 1 146 ? 47.577 11.590 1.391 1.00 59.62 146 TYR A CA 1
ATOM 1126 C C . TYR A 1 146 ? 48.818 12.308 1.935 1.00 59.62 146 TYR A C 1
ATOM 1128 O O . TYR A 1 146 ? 48.837 13.531 2.028 1.00 59.62 146 TYR A O 1
ATOM 1136 N N . VAL A 1 147 ? 49.889 11.566 2.236 1.00 64.50 147 VAL A N 1
ATOM 1137 C CA . VAL A 1 147 ? 51.147 12.132 2.744 1.00 64.50 147 VAL A CA 1
ATOM 1138 C C . VAL A 1 147 ? 51.863 12.946 1.666 1.00 64.50 147 VAL A C 1
ATOM 1140 O O . VAL A 1 147 ? 52.302 14.053 1.956 1.00 64.50 147 VAL A O 1
ATOM 1143 N N . ALA A 1 148 ? 51.934 12.461 0.423 1.00 65.44 148 ALA A N 1
ATOM 1144 C CA . ALA A 1 148 ? 52.544 13.190 -0.689 1.00 65.44 148 ALA A CA 1
ATOM 1145 C C . ALA A 1 148 ? 51.718 14.418 -1.089 1.00 65.44 148 ALA A C 1
ATOM 1147 O O . ALA A 1 148 ? 52.292 15.472 -1.336 1.00 65.44 148 ALA A O 1
ATOM 1148 N N . GLY A 1 149 ? 50.384 14.321 -1.093 1.00 67.44 149 GLY A N 1
ATOM 1149 C CA . GLY A 1 149 ? 49.495 15.452 -1.361 1.00 67.44 149 GLY A CA 1
ATOM 1150 C C . GLY A 1 149 ? 49.611 16.548 -0.301 1.00 67.44 149 GLY A C 1
ATOM 1151 O O . GLY A 1 149 ? 49.716 17.724 -0.645 1.00 67.44 149 GLY A O 1
ATOM 1152 N N . VAL A 1 150 ? 49.669 16.173 0.983 1.00 66.31 150 VAL A N 1
ATOM 1153 C CA . VAL A 1 150 ? 49.891 17.116 2.091 1.00 66.31 150 VAL A CA 1
ATOM 1154 C C . VAL A 1 150 ? 51.303 17.702 2.047 1.00 66.31 150 VAL A C 1
ATOM 1156 O O . VAL A 1 150 ? 51.452 18.911 2.188 1.00 66.31 150 VAL A O 1
ATOM 1159 N N . ALA A 1 151 ? 52.336 16.890 1.806 1.00 66.00 151 ALA A N 1
ATOM 1160 C CA . ALA A 1 151 ? 53.715 17.367 1.706 1.00 66.00 151 ALA A CA 1
ATOM 1161 C C . ALA A 1 151 ? 53.912 18.320 0.516 1.00 66.00 151 ALA A C 1
ATOM 1163 O O . ALA A 1 151 ? 54.543 19.362 0.675 1.00 66.00 151 ALA A O 1
ATOM 1164 N N . ALA A 1 152 ? 53.321 18.013 -0.644 1.00 68.56 152 ALA A N 1
ATOM 1165 C CA . ALA A 1 152 ? 53.321 18.896 -1.806 1.00 68.56 152 ALA A CA 1
ATOM 1166 C C . ALA A 1 152 ? 52.599 20.213 -1.500 1.00 68.56 152 ALA A C 1
ATOM 1168 O O . ALA A 1 152 ? 53.109 21.277 -1.832 1.00 68.56 152 ALA A O 1
ATOM 1169 N N . TRP A 1 153 ? 51.453 20.164 -0.811 1.00 71.38 153 TRP A N 1
ATOM 1170 C CA . TRP A 1 153 ? 50.731 21.372 -0.412 1.00 71.38 153 TRP A CA 1
ATOM 1171 C C . TRP A 1 153 ? 51.542 22.237 0.562 1.00 71.38 153 TRP A C 1
ATOM 1173 O O . TRP A 1 153 ? 51.667 23.438 0.348 1.00 71.38 153 TRP A O 1
ATOM 1183 N N . VAL A 1 154 ? 52.159 21.634 1.584 1.00 71.31 154 VAL A N 1
ATOM 1184 C CA . VAL A 1 154 ? 53.037 22.342 2.533 1.00 71.31 154 VAL A CA 1
ATOM 1185 C C . VAL A 1 154 ? 54.241 22.958 1.818 1.00 71.31 154 VAL A C 1
ATOM 1187 O O . VAL A 1 154 ? 54.552 24.120 2.054 1.00 71.31 154 VAL A O 1
ATOM 1190 N N . TYR A 1 155 ? 54.887 22.221 0.912 1.00 71.31 155 TYR A N 1
ATOM 1191 C CA . TYR A 1 155 ? 56.002 22.739 0.117 1.00 71.31 155 TYR A CA 1
ATOM 1192 C C . TYR A 1 155 ? 55.579 23.935 -0.742 1.00 71.31 155 TYR A C 1
ATOM 1194 O O . TYR A 1 155 ? 56.255 24.959 -0.751 1.00 71.31 155 TYR A O 1
ATOM 1202 N N . LEU A 1 156 ? 54.422 23.847 -1.401 1.00 65.88 156 LEU A N 1
ATOM 1203 C CA . LEU A 1 156 ? 53.867 24.948 -2.179 1.00 65.88 156 LEU A CA 1
ATOM 1204 C C . LEU A 1 156 ? 53.603 26.175 -1.282 1.00 65.88 156 LEU A C 1
ATOM 1206 O O . LEU A 1 156 ? 53.960 27.285 -1.674 1.00 65.88 156 LEU A O 1
ATOM 1210 N N . VAL A 1 157 ? 53.019 25.998 -0.087 1.00 71.19 157 VAL A N 1
ATOM 1211 C CA . VAL A 1 157 ? 52.786 27.090 0.886 1.00 71.19 157 VAL A CA 1
ATOM 1212 C C . VAL A 1 157 ? 54.095 27.770 1.282 1.00 71.19 157 VAL A C 1
ATOM 1214 O O . VAL A 1 157 ? 54.153 28.998 1.324 1.00 71.19 157 VAL A O 1
ATOM 1217 N N . LEU A 1 158 ? 55.148 26.993 1.542 1.00 72.81 158 LEU A N 1
ATOM 1218 C CA . LEU A 1 158 ? 56.469 27.526 1.885 1.00 72.81 158 LEU A CA 1
ATOM 1219 C C . LEU A 1 158 ? 57.089 28.295 0.710 1.00 72.81 158 LEU A C 1
ATOM 1221 O O . LEU A 1 158 ? 57.591 29.398 0.895 1.00 72.81 158 LEU A O 1
ATOM 1225 N N . MET A 1 159 ? 56.969 27.768 -0.510 1.00 72.00 159 MET A N 1
ATOM 1226 C CA . MET A 1 159 ? 57.443 28.432 -1.727 1.00 72.00 159 MET A CA 1
ATOM 1227 C C . MET A 1 159 ? 56.716 29.753 -2.016 1.00 72.00 159 MET A C 1
ATOM 1229 O O . MET A 1 159 ? 57.332 30.695 -2.513 1.00 72.00 159 MET A O 1
ATOM 1233 N N . TYR A 1 160 ? 55.422 29.839 -1.698 1.00 70.69 160 TYR A N 1
ATOM 1234 C CA . TYR A 1 160 ? 54.663 31.087 -1.777 1.00 70.69 160 TYR A CA 1
ATOM 1235 C C . TYR A 1 160 ? 55.080 32.083 -0.689 1.00 70.69 160 TYR A C 1
ATOM 1237 O O . TYR A 1 160 ? 55.252 33.262 -0.977 1.00 70.69 160 TYR A O 1
ATOM 1245 N N . ALA A 1 161 ? 55.287 31.617 0.547 1.00 73.44 161 ALA A N 1
ATOM 1246 C CA . ALA A 1 161 ? 55.726 32.468 1.655 1.00 73.44 161 ALA A CA 1
ATOM 1247 C C . ALA A 1 161 ? 57.115 33.094 1.422 1.00 73.44 161 ALA A C 1
ATOM 1249 O O . ALA A 1 161 ? 57.395 34.167 1.949 1.00 73.44 161 ALA A O 1
ATOM 1250 N N . GLU A 1 162 ? 57.964 32.445 0.622 1.00 79.25 162 GLU A N 1
ATOM 1251 C CA . GLU A 1 162 ? 59.271 32.962 0.197 1.00 79.25 162 GLU A CA 1
ATOM 1252 C C . GLU A 1 162 ? 59.224 33.787 -1.109 1.00 79.25 162 GLU A C 1
ATOM 1254 O O . GLU A 1 162 ? 60.275 34.074 -1.681 1.00 79.25 162 GLU A O 1
ATOM 1259 N N . ASP A 1 163 ? 58.035 34.148 -1.613 1.00 77.81 163 ASP A N 1
ATOM 1260 C CA . ASP A 1 163 ? 57.821 34.899 -2.869 1.00 77.81 163 ASP A CA 1
ATOM 1261 C C . ASP A 1 163 ? 58.405 34.229 -4.133 1.00 77.81 163 ASP A C 1
ATOM 1263 O O . ASP A 1 163 ? 58.534 34.835 -5.199 1.00 77.81 163 ASP A O 1
ATOM 1267 N N . ARG A 1 164 ? 58.719 32.930 -4.062 1.00 71.50 164 ARG A N 1
ATOM 1268 C CA . ARG A 1 164 ? 59.304 32.178 -5.183 1.00 71.50 164 ARG A CA 1
ATOM 1269 C C . ARG A 1 164 ? 58.269 31.735 -6.222 1.00 71.50 164 ARG A C 1
ATOM 1271 O O . ARG A 1 164 ? 58.646 31.290 -7.305 1.00 71.50 164 ARG A O 1
ATOM 1278 N N . ILE A 1 165 ? 56.973 31.830 -5.913 1.00 68.38 165 ILE A N 1
ATOM 1279 C CA . ILE A 1 165 ? 55.865 31.500 -6.824 1.00 68.38 165 ILE A CA 1
ATOM 1280 C C . ILE A 1 165 ? 54.810 32.611 -6.760 1.00 68.38 165 ILE A C 1
ATOM 1282 O O . ILE A 1 165 ? 54.102 32.747 -5.768 1.00 68.38 165 ILE A O 1
ATOM 1286 N N . GLY A 1 166 ? 54.659 33.381 -7.840 1.00 69.44 166 GLY A N 1
ATOM 1287 C CA . GLY A 1 166 ? 53.685 34.474 -7.917 1.00 69.44 166 GLY A CA 1
ATOM 1288 C C . GLY A 1 166 ? 52.298 34.071 -8.445 1.00 69.44 166 GLY A C 1
ATOM 1289 O O . GLY A 1 166 ? 52.169 33.246 -9.355 1.00 69.44 166 GLY A O 1
ATOM 1290 N N . GLY A 1 167 ? 51.261 34.727 -7.906 1.00 68.88 167 GLY A N 1
ATOM 1291 C CA . GLY A 1 167 ? 49.912 34.908 -8.472 1.00 68.88 167 GLY A CA 1
ATOM 1292 C C . GLY A 1 167 ? 49.240 33.673 -9.086 1.00 68.88 167 GLY A C 1
ATOM 1293 O O . GLY A 1 167 ? 48.527 32.929 -8.415 1.00 68.88 167 GLY A O 1
ATOM 1294 N N . VAL A 1 168 ? 49.420 33.482 -10.394 1.00 65.31 168 VAL A N 1
ATOM 1295 C CA . VAL A 1 168 ? 48.736 32.435 -11.173 1.00 65.31 168 VAL A CA 1
ATOM 1296 C C . VAL A 1 168 ? 49.302 31.040 -10.888 1.00 65.31 168 VAL A C 1
ATOM 1298 O O . VAL A 1 168 ? 48.539 30.078 -10.810 1.00 65.31 168 VAL A O 1
ATOM 1301 N N . GLY A 1 169 ? 50.616 30.920 -10.664 1.00 65.69 169 GLY A N 1
ATOM 1302 C CA . GLY A 1 169 ? 51.246 29.637 -10.330 1.00 65.69 169 GLY A CA 1
ATOM 1303 C C . GLY A 1 169 ? 50.760 29.092 -8.986 1.00 65.69 169 GLY A C 1
ATOM 1304 O O . GLY A 1 169 ? 50.488 27.900 -8.855 1.00 65.69 169 GLY A O 1
ATOM 1305 N N . TRP A 1 170 ? 50.551 29.986 -8.018 1.00 71.12 170 TRP A N 1
ATOM 1306 C CA . TRP A 1 170 ? 50.012 29.653 -6.702 1.00 71.12 170 TRP A CA 1
ATOM 1307 C C . TRP A 1 170 ? 48.556 29.178 -6.764 1.00 71.12 170 TRP A C 1
ATOM 1309 O O . TRP A 1 170 ? 48.200 28.165 -6.159 1.00 71.12 170 TRP A O 1
ATOM 1319 N N . LEU A 1 171 ? 47.721 29.869 -7.546 1.00 68.62 171 LEU A N 1
ATOM 1320 C CA . LEU A 1 171 ? 46.315 29.505 -7.730 1.00 68.62 171 LEU A CA 1
ATOM 1321 C C . LEU A 1 171 ? 46.153 28.133 -8.395 1.00 68.62 171 LEU A C 1
ATOM 1323 O O . LEU A 1 171 ? 45.347 27.326 -7.932 1.00 68.62 171 LEU A O 1
ATOM 1327 N N . LEU A 1 172 ? 46.940 27.837 -9.435 1.00 66.94 172 LEU A N 1
ATOM 1328 C CA . LEU A 1 172 ? 46.904 26.535 -10.110 1.00 66.94 172 LEU A CA 1
ATOM 1329 C C . LEU A 1 172 ? 47.394 25.402 -9.201 1.00 66.94 172 LEU A C 1
ATOM 1331 O O . LEU A 1 172 ? 46.805 24.320 -9.191 1.00 66.94 172 LEU A O 1
ATOM 1335 N N . ALA A 1 173 ? 48.424 25.659 -8.394 1.00 67.19 173 ALA A N 1
ATOM 1336 C CA . ALA A 1 173 ? 48.947 24.685 -7.447 1.00 67.19 173 ALA A CA 1
ATOM 1337 C C . ALA A 1 173 ? 47.943 24.389 -6.315 1.00 67.19 173 ALA A C 1
ATOM 1339 O O . ALA A 1 173 ? 47.656 23.227 -6.028 1.00 67.19 173 ALA A O 1
ATOM 1340 N N . CYS A 1 174 ? 47.317 25.427 -5.747 1.00 71.81 174 CYS A N 1
ATOM 1341 C CA . CYS A 1 174 ? 46.237 25.277 -4.769 1.00 71.81 174 CYS A CA 1
ATOM 1342 C C . CYS A 1 174 ? 45.037 24.509 -5.339 1.00 71.81 174 CYS A C 1
ATOM 1344 O O . CYS A 1 174 ? 44.501 23.625 -4.667 1.00 71.81 174 CYS A O 1
ATOM 1346 N N . ALA A 1 175 ? 44.628 24.811 -6.576 1.00 72.25 175 ALA A N 1
ATOM 1347 C CA . ALA A 1 175 ? 43.527 24.118 -7.240 1.00 72.25 175 ALA A CA 1
ATOM 1348 C C . ALA A 1 175 ? 43.845 22.629 -7.472 1.00 72.25 175 ALA A C 1
ATOM 1350 O O . ALA A 1 175 ? 43.016 21.770 -7.167 1.00 72.25 175 ALA A O 1
ATOM 1351 N N . GLY A 1 176 ? 45.058 22.312 -7.936 1.00 71.88 176 GLY A N 1
ATOM 1352 C CA . GLY A 1 176 ? 45.511 20.934 -8.143 1.00 71.88 176 GLY A CA 1
ATOM 1353 C C . GLY A 1 176 ? 45.570 20.122 -6.846 1.00 71.88 176 GLY A C 1
ATOM 1354 O O . GLY A 1 176 ? 45.041 19.010 -6.785 1.00 71.88 176 GLY A O 1
ATOM 1355 N N . SER A 1 177 ? 46.140 20.685 -5.777 1.00 66.38 177 SER A N 1
ATOM 1356 C CA . SER A 1 177 ? 46.188 20.027 -4.465 1.00 66.38 177 SER A CA 1
ATOM 1357 C C . SER A 1 177 ? 44.802 19.872 -3.833 1.00 66.38 177 SER A C 1
ATOM 1359 O O . SER A 1 177 ? 44.506 18.822 -3.263 1.00 66.38 177 SER A O 1
ATOM 1361 N N . GLY A 1 178 ? 43.934 20.881 -3.961 1.00 70.94 178 GLY A N 1
ATOM 1362 C CA . GLY A 1 178 ? 42.551 20.818 -3.486 1.00 70.94 178 GLY A CA 1
ATOM 1363 C C . GLY A 1 178 ? 41.754 19.715 -4.182 1.00 70.94 178 GLY A C 1
ATOM 1364 O O . GLY A 1 178 ? 41.063 18.941 -3.518 1.00 70.94 178 GLY A O 1
ATOM 1365 N N . PHE A 1 179 ? 41.917 19.577 -5.501 1.00 71.88 179 PHE A N 1
ATOM 1366 C CA . PHE A 1 179 ? 41.309 18.493 -6.271 1.00 71.88 179 PHE A CA 1
ATOM 1367 C C . PHE A 1 179 ? 41.837 17.116 -5.837 1.00 71.88 179 PHE A C 1
ATOM 1369 O O . PHE A 1 179 ? 41.045 16.209 -5.586 1.00 71.88 179 PHE A O 1
ATOM 1376 N N . ALA A 1 180 ? 43.154 16.965 -5.663 1.00 64.88 180 ALA A N 1
ATOM 1377 C CA . ALA A 1 180 ? 43.766 15.708 -5.224 1.00 64.88 180 ALA A CA 1
ATOM 1378 C C . ALA A 1 180 ? 43.316 15.278 -3.811 1.00 64.88 180 ALA A C 1
ATOM 1380 O O . ALA A 1 180 ? 43.061 14.093 -3.575 1.00 64.88 180 ALA A O 1
ATOM 1381 N N . LEU A 1 181 ? 43.174 16.228 -2.879 1.00 65.25 181 LEU A N 1
ATOM 1382 C CA . LEU A 1 181 ? 42.674 15.977 -1.522 1.00 65.25 181 LEU A CA 1
ATOM 1383 C C . LEU A 1 181 ? 41.186 15.610 -1.516 1.00 65.25 181 LEU A C 1
ATOM 1385 O O . LEU A 1 181 ? 40.810 14.622 -0.883 1.00 65.25 181 LEU A O 1
ATOM 1389 N N . LEU A 1 182 ? 40.351 16.360 -2.244 1.00 67.06 182 LEU A N 1
ATOM 1390 C CA . LEU A 1 182 ? 38.921 16.072 -2.381 1.00 67.06 182 LEU A CA 1
ATOM 1391 C C . LEU A 1 182 ? 38.697 14.683 -2.991 1.00 67.06 182 LEU A C 1
ATOM 1393 O O . LEU A 1 182 ? 37.880 13.908 -2.493 1.00 67.06 182 LEU A O 1
ATOM 1397 N N . TRP A 1 183 ? 39.471 14.341 -4.022 1.00 63.44 183 TRP A N 1
ATOM 1398 C CA . TRP A 1 183 ? 39.395 13.043 -4.683 1.00 63.44 183 TRP A CA 1
ATOM 1399 C C . TRP A 1 183 ? 39.880 11.899 -3.789 1.00 63.44 183 TRP A C 1
ATOM 1401 O O . TRP A 1 183 ? 39.233 10.857 -3.718 1.00 63.44 183 TRP A O 1
ATOM 1411 N N . SER A 1 184 ? 40.965 12.100 -3.033 1.00 58.88 184 SER A N 1
ATOM 1412 C CA . SER A 1 184 ? 41.456 11.115 -2.057 1.00 58.88 184 SER A CA 1
ATOM 1413 C C . SER A 1 184 ? 40.429 10.845 -0.955 1.00 58.88 184 SER A C 1
ATOM 1415 O O . SER A 1 184 ? 40.244 9.694 -0.559 1.00 58.88 184 SER A O 1
ATOM 1417 N N . TYR A 1 185 ? 39.714 11.880 -0.500 1.00 59.84 185 TYR A N 1
ATOM 1418 C CA . TYR A 1 185 ? 38.596 11.738 0.435 1.00 59.84 185 TYR A CA 1
ATOM 1419 C C . TYR A 1 185 ? 37.423 10.968 -0.172 1.00 59.84 185 TYR A C 1
ATOM 1421 O O . TYR A 1 185 ? 36.881 10.078 0.486 1.00 59.84 185 TYR A O 1
ATOM 1429 N N . LEU A 1 186 ? 37.053 11.261 -1.423 1.00 57.88 186 LEU A N 1
ATOM 1430 C CA . LEU A 1 186 ? 36.006 10.527 -2.135 1.00 57.88 186 LEU A CA 1
ATOM 1431 C C . LEU A 1 186 ? 36.378 9.044 -2.285 1.00 57.88 186 LEU A C 1
ATOM 1433 O O . LEU A 1 186 ? 35.588 8.167 -1.945 1.00 57.88 186 LEU A O 1
ATOM 1437 N N . ALA A 1 187 ? 37.605 8.756 -2.720 1.00 57.97 187 ALA A N 1
ATOM 1438 C CA . ALA A 1 187 ? 38.099 7.398 -2.912 1.00 57.97 187 ALA A CA 1
ATOM 1439 C C . ALA A 1 187 ? 38.205 6.625 -1.587 1.00 57.97 187 ALA A C 1
ATOM 1441 O O . ALA A 1 187 ? 37.803 5.465 -1.520 1.00 57.97 187 ALA A O 1
ATOM 1442 N N . ALA A 1 188 ? 38.687 7.252 -0.508 1.00 53.47 188 ALA A N 1
ATOM 1443 C CA . ALA A 1 188 ? 38.730 6.645 0.825 1.00 53.47 188 ALA A CA 1
ATOM 1444 C C . ALA A 1 188 ? 37.323 6.379 1.391 1.00 53.47 188 ALA A C 1
ATOM 1446 O O . ALA A 1 188 ? 37.097 5.356 2.038 1.00 53.47 188 ALA A O 1
ATOM 1447 N N . PHE A 1 189 ? 36.360 7.263 1.121 1.00 52.53 189 PHE A N 1
ATOM 1448 C CA . PHE A 1 189 ? 34.962 7.072 1.505 1.00 52.53 189 PHE A CA 1
ATOM 1449 C C . PHE A 1 189 ? 34.319 5.890 0.760 1.00 52.53 189 PHE A C 1
ATOM 1451 O O . PHE A 1 189 ? 33.627 5.074 1.372 1.00 52.53 189 PHE A O 1
ATOM 1458 N N . LEU A 1 190 ? 34.601 5.756 -0.539 1.00 53.53 190 LEU A N 1
ATOM 1459 C CA . LEU A 1 190 ? 34.087 4.673 -1.381 1.00 53.53 190 LEU A CA 1
ATOM 1460 C C . LEU A 1 190 ? 34.747 3.316 -1.053 1.00 53.53 190 LEU A C 1
ATOM 1462 O O . LEU A 1 190 ? 34.051 2.312 -0.901 1.00 53.53 190 LEU A O 1
ATOM 1466 N N . THR A 1 191 ? 36.067 3.282 -0.838 1.00 53.03 191 THR A N 1
ATOM 1467 C CA . THR A 1 191 ? 36.834 2.048 -0.553 1.00 53.03 191 THR A CA 1
ATOM 1468 C C . THR A 1 191 ? 36.774 1.615 0.918 1.00 53.03 191 THR A C 1
ATOM 1470 O O . THR A 1 191 ? 36.724 0.420 1.220 1.00 53.03 191 THR A O 1
ATOM 1473 N N . GLY A 1 192 ? 36.698 2.547 1.874 1.00 46.56 192 GLY A N 1
ATOM 1474 C CA . GLY A 1 192 ? 36.525 2.242 3.302 1.00 46.56 192 GLY A CA 1
ATOM 1475 C C . GLY A 1 192 ? 35.223 1.487 3.601 1.00 46.56 192 GLY A C 1
ATOM 1476 O O . GLY A 1 192 ? 35.178 0.633 4.489 1.00 46.56 192 GLY A O 1
ATOM 1477 N N . ALA A 1 193 ? 34.179 1.714 2.798 1.00 49.59 193 ALA A N 1
ATOM 1478 C CA . ALA A 1 193 ? 32.933 0.952 2.845 1.00 49.59 193 ALA A CA 1
ATOM 1479 C C . ALA A 1 193 ? 33.091 -0.518 2.391 1.00 49.59 193 ALA A C 1
ATOM 1481 O O . ALA A 1 193 ? 32.300 -1.374 2.808 1.00 49.59 193 ALA A O 1
ATOM 1482 N N . GLN A 1 194 ? 34.113 -0.816 1.579 1.00 48.09 194 GLN A N 1
ATOM 1483 C CA . GLN A 1 194 ? 34.409 -2.143 1.028 1.00 48.09 194 GLN A CA 1
ATOM 1484 C C . GLN A 1 194 ? 35.307 -2.979 1.965 1.00 48.09 194 GLN A C 1
ATOM 1486 O O . GLN A 1 194 ? 35.067 -4.174 2.136 1.00 48.09 194 GLN A O 1
ATOM 1491 N N . TRP A 1 195 ? 36.278 -2.378 2.665 1.00 43.00 195 TRP A N 1
ATOM 1492 C CA . TRP A 1 195 ? 37.209 -3.116 3.546 1.00 43.00 195 TRP A CA 1
ATOM 1493 C C . TRP A 1 195 ? 36.555 -3.766 4.763 1.00 43.00 195 TRP A C 1
ATOM 1495 O O . TRP A 1 195 ? 36.872 -4.903 5.120 1.00 43.00 195 TRP A O 1
ATOM 1505 N N . ALA A 1 196 ? 35.583 -3.099 5.378 1.00 41.78 196 ALA A N 1
ATOM 1506 C CA . ALA A 1 196 ? 34.856 -3.698 6.488 1.00 41.78 196 ALA A CA 1
ATOM 1507 C C . ALA A 1 196 ? 33.963 -4.883 6.049 1.00 41.78 196 ALA A C 1
ATOM 1509 O O . ALA A 1 196 ? 33.571 -5.701 6.884 1.00 41.78 196 ALA A O 1
ATOM 1510 N N . ASN A 1 197 ? 33.715 -5.032 4.741 1.00 40.94 197 ASN A N 1
ATOM 1511 C CA . ASN A 1 197 ? 33.025 -6.165 4.124 1.00 40.94 197 ASN A CA 1
ATOM 1512 C C . ASN A 1 197 ? 33.896 -7.442 4.103 1.00 40.94 197 ASN A C 1
ATOM 1514 O O . ASN A 1 197 ? 33.383 -8.543 4.270 1.00 40.94 197 ASN A O 1
ATOM 1518 N N . LEU A 1 198 ? 35.223 -7.300 3.995 1.00 42.59 198 LEU A N 1
ATOM 1519 C CA . LEU A 1 198 ? 36.179 -8.417 3.928 1.00 42.59 198 LEU A CA 1
ATOM 1520 C C . LEU A 1 198 ? 36.516 -9.038 5.296 1.00 42.59 198 LEU A C 1
ATOM 1522 O O . LEU A 1 198 ? 36.844 -10.224 5.365 1.00 42.59 198 LEU A O 1
ATOM 1526 N N . ALA A 1 199 ? 36.414 -8.263 6.380 1.00 37.56 199 ALA A N 1
ATOM 1527 C CA . ALA A 1 199 ? 36.700 -8.704 7.753 1.00 37.56 199 ALA A CA 1
ATOM 1528 C C . ALA A 1 199 ? 35.488 -9.327 8.485 1.00 37.56 199 ALA A C 1
ATOM 1530 O O . ALA A 1 199 ? 35.573 -9.614 9.677 1.00 37.56 199 ALA A O 1
ATOM 1531 N N . ALA A 1 200 ? 34.356 -9.506 7.796 1.00 36.41 200 ALA A N 1
ATOM 1532 C CA . ALA A 1 200 ? 33.120 -10.034 8.372 1.00 36.41 200 ALA A CA 1
ATOM 1533 C C . ALA A 1 200 ? 33.132 -11.571 8.513 1.00 36.41 200 ALA A C 1
ATOM 1535 O O . ALA A 1 200 ? 33.840 -12.248 7.753 1.00 36.41 200 ALA A O 1
ATOM 1536 N N . PRO A 1 201 ? 32.313 -12.130 9.423 1.00 41.25 201 PRO A N 1
ATOM 1537 C CA . PRO A 1 201 ? 31.961 -13.548 9.434 1.00 41.25 201 PRO A CA 1
ATOM 1538 C C . PRO A 1 201 ? 31.460 -14.038 8.057 1.00 41.25 201 PRO A C 1
ATOM 1540 O O . PRO A 1 201 ? 30.954 -13.235 7.270 1.00 41.25 201 PRO A O 1
ATOM 1543 N N . PRO A 1 202 ? 31.610 -15.333 7.718 1.00 45.44 202 PRO A N 1
ATOM 1544 C CA . PRO A 1 202 ? 31.311 -15.859 6.380 1.00 45.44 202 PRO A CA 1
ATOM 1545 C C . PRO A 1 202 ? 29.870 -15.637 5.893 1.00 45.44 202 PRO A C 1
ATOM 1547 O O . PRO A 1 202 ? 29.652 -15.534 4.691 1.00 45.44 202 PRO A O 1
ATOM 1550 N N . ASP A 1 203 ? 28.911 -15.541 6.808 1.00 42.41 203 ASP A N 1
ATOM 1551 C CA . ASP A 1 203 ? 27.494 -15.255 6.563 1.00 42.41 203 ASP A CA 1
ATOM 1552 C C . ASP A 1 203 ? 27.188 -13.760 6.340 1.00 42.41 203 ASP A C 1
ATOM 1554 O O . ASP A 1 203 ? 26.075 -13.405 5.958 1.00 42.41 203 ASP A O 1
ATOM 1558 N N . GLU A 1 204 ? 28.178 -12.879 6.517 1.00 38.59 204 GLU A N 1
ATOM 1559 C CA . GLU A 1 204 ? 28.029 -11.418 6.441 1.00 38.59 204 GLU A CA 1
ATOM 1560 C C . GLU A 1 204 ? 28.920 -10.753 5.369 1.00 38.59 204 GLU A C 1
ATOM 1562 O O . GLU A 1 204 ? 28.944 -9.521 5.242 1.00 38.59 204 GLU A O 1
ATOM 1567 N N . LYS A 1 205 ? 29.658 -11.548 4.582 1.00 40.53 205 LYS A N 1
ATOM 1568 C CA . LYS A 1 205 ? 30.488 -11.063 3.467 1.00 40.53 205 LYS A CA 1
ATOM 1569 C C . LYS A 1 205 ? 29.628 -10.774 2.234 1.00 40.53 205 LYS A C 1
ATOM 1571 O O . LYS A 1 205 ? 28.926 -11.651 1.747 1.00 40.53 205 LYS A O 1
ATOM 1576 N N . GLY A 1 206 ? 29.710 -9.546 1.716 1.00 45.12 206 GLY A N 1
ATOM 1577 C CA . GLY A 1 206 ? 28.950 -9.076 0.544 1.00 45.12 206 GLY A CA 1
ATOM 1578 C C . GLY A 1 206 ? 27.954 -7.951 0.850 1.00 45.12 206 GLY A C 1
ATOM 1579 O O . GLY A 1 206 ? 27.346 -7.397 -0.060 1.00 45.12 206 GLY A O 1
ATOM 1580 N N . ILE A 1 207 ? 27.827 -7.539 2.115 1.00 40.84 207 ILE A N 1
ATOM 1581 C CA . ILE A 1 207 ? 26.908 -6.485 2.558 1.00 40.84 207 ILE A CA 1
ATOM 1582 C C . ILE A 1 207 ? 27.719 -5.219 2.922 1.00 40.84 207 ILE A C 1
ATOM 1584 O O . ILE A 1 207 ? 28.422 -5.230 3.937 1.00 40.84 207 ILE A O 1
ATOM 1588 N N . PRO A 1 208 ? 27.635 -4.112 2.147 1.00 42.12 208 PRO A N 1
ATOM 1589 C CA . PRO A 1 208 ? 28.407 -2.886 2.395 1.00 42.12 208 PRO A CA 1
ATOM 1590 C C . PRO A 1 208 ? 28.287 -2.391 3.843 1.00 42.12 208 PRO A C 1
ATOM 1592 O O . PRO A 1 208 ? 27.200 -2.425 4.420 1.00 42.12 208 PRO A O 1
ATOM 1595 N N . PHE A 1 209 ? 29.369 -1.871 4.434 1.00 36.62 209 PHE A N 1
ATOM 1596 C CA . PHE A 1 209 ? 29.418 -1.488 5.858 1.00 36.62 209 PHE A CA 1
ATOM 1597 C C . PHE A 1 209 ? 28.343 -0.466 6.274 1.00 36.62 209 PHE A C 1
ATOM 1599 O O . PHE A 1 209 ? 27.822 -0.525 7.388 1.00 36.62 209 PHE A O 1
ATOM 1606 N N . ALA A 1 210 ? 27.913 0.403 5.354 1.00 39.88 210 ALA A N 1
ATOM 1607 C CA . ALA A 1 210 ? 26.804 1.335 5.574 1.00 39.88 210 ALA A CA 1
ATOM 1608 C C . ALA A 1 210 ? 25.438 0.640 5.799 1.00 39.88 210 ALA A C 1
ATOM 1610 O O . ALA A 1 210 ? 24.550 1.222 6.422 1.00 39.88 210 ALA A O 1
ATOM 1611 N N . ARG A 1 211 ? 25.266 -0.623 5.372 1.00 44.50 211 ARG A N 1
ATOM 1612 C CA . ARG A 1 211 ? 24.080 -1.452 5.674 1.00 44.50 211 ARG A CA 1
ATOM 1613 C C . ARG A 1 211 ? 24.139 -2.129 7.048 1.00 44.50 211 ARG A C 1
ATOM 1615 O O . ARG A 1 211 ? 23.094 -2.552 7.536 1.00 44.50 211 ARG A O 1
ATOM 1622 N N . ARG A 1 212 ? 25.291 -2.186 7.732 1.00 47.03 212 ARG A N 1
ATOM 1623 C CA . ARG A 1 212 ? 25.395 -2.854 9.049 1.00 47.03 212 ARG A CA 1
ATOM 1624 C C . ARG A 1 212 ? 24.705 -2.111 10.190 1.00 47.03 212 ARG A C 1
ATOM 1626 O O . ARG A 1 212 ? 24.509 -2.688 11.255 1.00 47.03 212 ARG A O 1
ATOM 1633 N N . ARG A 1 213 ? 24.305 -0.849 9.996 1.00 42.28 213 ARG A N 1
ATOM 1634 C CA . ARG A 1 213 ? 23.738 -0.025 11.078 1.00 42.28 213 ARG A CA 1
ATOM 1635 C C . ARG A 1 213 ? 22.233 0.195 11.074 1.00 42.28 213 ARG A C 1
ATOM 1637 O O . ARG A 1 213 ? 21.749 0.816 12.017 1.00 42.28 213 ARG A O 1
ATOM 1644 N N . ASN A 1 214 ? 21.480 -0.359 10.126 1.00 43.44 214 ASN A N 1
ATOM 1645 C CA . ASN A 1 214 ? 20.021 -0.253 10.144 1.00 43.44 214 ASN A CA 1
ATOM 1646 C C . ASN A 1 214 ? 19.358 -1.595 9.808 1.00 43.44 214 ASN A C 1
ATOM 1648 O O . ASN A 1 214 ? 18.775 -1.754 8.740 1.00 43.44 214 ASN A O 1
ATOM 1652 N N . LYS A 1 215 ? 19.344 -2.527 10.773 1.00 49.62 215 LYS A N 1
ATOM 1653 C CA . LYS A 1 215 ? 18.192 -3.428 10.922 1.00 49.62 215 LYS A CA 1
ATOM 1654 C C . LYS A 1 215 ? 16.992 -2.565 11.337 1.00 49.62 215 LYS A C 1
ATOM 1656 O O . LYS A 1 215 ? 16.599 -2.559 12.499 1.00 49.62 215 LYS A O 1
ATOM 1661 N N . CYS A 1 216 ? 16.427 -1.798 10.403 1.00 55.41 216 CYS A N 1
ATOM 1662 C CA . CYS A 1 216 ? 15.005 -1.480 10.485 1.00 55.41 216 CYS A CA 1
ATOM 1663 C C . CYS A 1 216 ? 14.283 -2.784 10.162 1.00 55.41 216 CYS A C 1
ATOM 1665 O O . CYS A 1 216 ? 13.828 -2.978 9.042 1.00 55.41 216 CYS A O 1
ATOM 1667 N N . ALA A 1 217 ? 14.306 -3.720 11.112 1.00 78.69 217 ALA A N 1
ATOM 1668 C CA . ALA A 1 217 ? 13.462 -4.889 11.029 1.00 78.69 217 ALA A CA 1
ATOM 1669 C C . ALA A 1 217 ? 12.034 -4.359 11.102 1.00 78.69 217 ALA A C 1
ATOM 1671 O O . ALA A 1 217 ? 11.662 -3.711 12.087 1.00 78.69 217 ALA A O 1
ATOM 1672 N N . LEU A 1 218 ? 11.284 -4.570 10.025 1.00 93.38 218 LEU A N 1
ATOM 1673 C CA . LEU A 1 218 ? 9.843 -4.441 10.085 1.00 93.38 218 LEU A CA 1
ATOM 1674 C C . LEU A 1 218 ? 9.331 -5.372 11.193 1.00 93.38 218 LEU A C 1
ATOM 1676 O O . LEU A 1 218 ? 9.929 -6.431 11.433 1.00 93.38 218 LEU A O 1
ATOM 1680 N N . PRO A 1 219 ? 8.265 -4.988 11.904 1.00 94.81 219 PRO A N 1
ATOM 1681 C CA . PRO A 1 219 ? 7.621 -5.907 12.826 1.00 94.81 219 PRO A CA 1
ATOM 1682 C C . PRO A 1 219 ? 7.143 -7.160 12.074 1.00 94.81 219 PRO A C 1
ATOM 1684 O O . PRO A 1 219 ? 6.960 -7.145 10.862 1.00 94.81 219 PRO A O 1
ATOM 1687 N N . SER A 1 220 ? 6.928 -8.262 12.787 1.00 92.75 220 SER A N 1
ATOM 1688 C CA . SER A 1 220 ? 6.398 -9.498 12.196 1.00 92.75 220 SER A CA 1
ATOM 1689 C C . SER A 1 220 ? 5.152 -9.940 12.964 1.00 92.75 220 SER A C 1
ATOM 1691 O O . SER A 1 220 ? 5.224 -10.923 13.707 1.00 92.75 220 SER A O 1
ATOM 1693 N N . PRO A 1 221 ? 4.031 -9.196 12.870 1.00 95.31 221 PRO A N 1
ATOM 1694 C CA . PRO A 1 221 ? 2.778 -9.635 13.470 1.00 95.31 221 PRO A CA 1
ATOM 1695 C C . PRO A 1 221 ? 2.327 -10.945 12.806 1.00 95.31 221 PRO A C 1
ATOM 1697 O O . PRO A 1 221 ? 2.505 -11.126 11.602 1.00 95.31 221 PRO A O 1
ATOM 1700 N N . ALA A 1 222 ? 1.771 -11.875 13.585 1.00 94.44 222 ALA A N 1
ATOM 1701 C CA . ALA A 1 222 ? 1.311 -13.161 13.059 1.00 94.44 222 ALA A CA 1
ATOM 1702 C C . ALA A 1 222 ? 0.227 -12.954 11.986 1.00 94.44 222 ALA A C 1
ATOM 1704 O O . ALA A 1 222 ? -0.659 -12.130 12.179 1.00 94.44 222 ALA A O 1
ATOM 1705 N N . GLY A 1 223 ? 0.325 -13.665 10.859 1.00 96.00 223 GLY A N 1
ATOM 1706 C CA . GLY A 1 223 ? -0.613 -13.548 9.733 1.00 96.00 223 GLY A CA 1
ATOM 1707 C C . GLY A 1 223 ? -0.442 -12.298 8.860 1.00 96.00 223 GLY A C 1
ATOM 1708 O O . GLY A 1 223 ? -1.040 -12.226 7.794 1.00 96.00 223 GLY A O 1
ATOM 1709 N N . TRP A 1 224 ? 0.393 -11.326 9.250 1.00 98.12 224 TRP A N 1
ATOM 1710 C CA . TRP A 1 224 ? 0.555 -10.066 8.518 1.00 98.12 224 TRP A CA 1
ATOM 1711 C C . TRP A 1 224 ? 1.829 -10.042 7.669 1.00 98.12 224 TRP A C 1
ATOM 1713 O O . TRP A 1 224 ? 2.951 -10.178 8.163 1.00 98.12 224 TRP A O 1
ATOM 1723 N N . LEU A 1 225 ? 1.650 -9.817 6.370 1.00 98.19 225 LEU A N 1
ATOM 1724 C CA . LEU A 1 225 ? 2.690 -9.791 5.352 1.00 98.19 225 LEU A CA 1
ATOM 1725 C C . LEU A 1 225 ? 2.915 -8.346 4.872 1.00 98.19 225 LEU A C 1
ATOM 1727 O O . LEU A 1 225 ? 2.062 -7.800 4.167 1.00 98.19 225 LEU A O 1
ATOM 1731 N N . PRO A 1 226 ? 4.043 -7.705 5.223 1.00 98.25 226 PRO A N 1
ATOM 1732 C CA . PRO A 1 226 ? 4.385 -6.389 4.697 1.00 98.25 226 PRO A CA 1
ATOM 1733 C C . PRO A 1 226 ? 4.749 -6.477 3.217 1.00 98.25 226 PRO A C 1
ATOM 1735 O O . PRO A 1 226 ? 5.521 -7.353 2.830 1.00 98.25 226 PRO A O 1
ATOM 1738 N N . GLY A 1 227 ? 4.296 -5.534 2.404 1.00 98.25 227 GLY A N 1
ATOM 1739 C CA . GLY A 1 227 ? 4.721 -5.439 1.016 1.00 98.25 227 GLY A CA 1
ATOM 1740 C C . GLY A 1 227 ? 4.464 -4.084 0.390 1.00 98.25 227 GLY A C 1
ATOM 1741 O O . GLY A 1 227 ? 3.963 -3.166 1.036 1.00 98.25 227 GLY A O 1
ATOM 1742 N N . ASP A 1 228 ? 4.881 -3.958 -0.859 1.00 98.44 228 ASP A N 1
ATOM 1743 C CA . ASP A 1 228 ? 4.782 -2.723 -1.625 1.00 98.44 228 ASP A CA 1
ATOM 1744 C C . ASP A 1 228 ? 4.056 -3.005 -2.942 1.00 98.44 228 ASP A C 1
ATOM 1746 O O . ASP A 1 228 ? 4.612 -3.719 -3.775 1.00 98.44 228 ASP A O 1
ATOM 1750 N N . PRO A 1 229 ? 2.814 -2.529 -3.118 1.00 98.12 229 PRO A N 1
ATOM 1751 C CA . PRO A 1 229 ? 2.016 -2.811 -4.301 1.00 98.12 229 PRO A CA 1
ATOM 1752 C C . PRO A 1 229 ? 2.403 -1.974 -5.526 1.00 98.12 229 PRO A C 1
ATOM 1754 O O . PRO A 1 229 ? 1.856 -2.242 -6.591 1.00 98.12 229 PRO A O 1
ATOM 1757 N N . HIS A 1 230 ? 3.293 -0.984 -5.404 1.00 97.94 230 HIS A N 1
ATOM 1758 C CA . HIS A 1 230 ? 3.571 -0.033 -6.480 1.00 97.94 230 HIS A CA 1
ATOM 1759 C C . HIS A 1 230 ? 5.079 0.206 -6.635 1.00 97.94 230 HIS A C 1
ATOM 1761 O O . HIS A 1 230 ? 5.679 1.021 -5.926 1.00 97.94 230 HIS A O 1
ATOM 1767 N N . VAL A 1 231 ? 5.706 -0.542 -7.546 1.00 97.62 231 VAL A N 1
ATOM 1768 C CA . VAL A 1 231 ? 7.153 -0.503 -7.806 1.00 97.62 231 VAL A CA 1
ATOM 1769 C C . VAL A 1 231 ? 7.419 -0.627 -9.301 1.00 97.62 231 VAL A C 1
ATOM 1771 O O . VAL A 1 231 ? 6.919 -1.549 -9.942 1.00 97.62 231 VAL A O 1
ATOM 1774 N N . HIS A 1 232 ? 8.294 0.240 -9.809 1.00 97.25 232 HIS A N 1
ATOM 1775 C CA . HIS A 1 232 ? 8.748 0.254 -11.197 1.00 97.25 232 HIS A CA 1
ATOM 1776 C C . HIS A 1 232 ? 10.139 -0.352 -11.346 1.00 97.25 232 HIS A C 1
ATOM 1778 O O . HIS A 1 232 ? 10.976 -0.337 -10.425 1.00 97.25 232 HIS A O 1
ATOM 1784 N N . THR A 1 233 ? 10.406 -0.889 -12.530 1.00 96.69 233 THR A N 1
ATOM 1785 C CA . THR A 1 233 ? 11.683 -1.489 -12.901 1.00 96.69 233 THR A CA 1
ATOM 1786 C C . THR A 1 233 ? 12.168 -0.936 -14.238 1.00 96.69 233 THR A C 1
ATOM 1788 O O . THR A 1 233 ? 11.576 -0.036 -14.820 1.00 96.69 233 THR A O 1
ATOM 1791 N N . ASN A 1 234 ? 13.295 -1.442 -14.729 1.00 95.75 234 ASN A N 1
ATOM 1792 C CA . ASN A 1 234 ? 13.806 -1.088 -16.050 1.00 95.75 234 ASN A CA 1
ATOM 1793 C C . ASN A 1 234 ? 13.050 -1.762 -17.210 1.00 95.75 234 ASN A C 1
ATOM 1795 O O . ASN A 1 234 ? 13.572 -1.773 -18.324 1.00 95.75 234 ASN A O 1
ATOM 1799 N N . TRP A 1 235 ? 11.880 -2.350 -16.940 1.00 96.25 235 TRP A N 1
ATOM 1800 C CA . TRP A 1 235 ? 10.921 -2.753 -17.965 1.00 96.25 235 TRP A CA 1
ATOM 1801 C C . TRP A 1 235 ? 10.067 -1.568 -18.426 1.00 96.25 235 TRP A C 1
ATOM 1803 O O . TRP A 1 235 ? 9.712 -1.530 -19.596 1.00 96.25 235 TRP A O 1
ATOM 1813 N N . SER A 1 236 ? 9.810 -0.574 -17.569 1.00 95.50 236 SER A N 1
ATOM 1814 C CA . SER A 1 236 ? 9.317 0.748 -17.972 1.00 95.50 236 SER A CA 1
ATOM 1815 C C . SER A 1 236 ? 10.366 1.841 -17.741 1.00 95.50 236 SER A C 1
ATOM 1817 O O . SER A 1 236 ? 11.445 1.840 -18.334 1.00 95.50 236 SER A O 1
ATOM 1819 N N . ASP A 1 237 ? 10.048 2.813 -16.903 1.00 93.81 237 ASP A N 1
ATOM 1820 C CA . ASP A 1 237 ? 10.790 4.030 -16.607 1.00 93.81 237 ASP A CA 1
ATOM 1821 C C . ASP A 1 237 ? 11.498 3.982 -15.241 1.00 93.81 237 ASP A C 1
ATOM 1823 O O . ASP A 1 237 ? 12.132 4.952 -14.809 1.00 93.81 237 ASP A O 1
ATOM 1827 N N . GLY A 1 238 ? 11.464 2.832 -14.567 1.00 93.69 238 GLY A N 1
ATOM 1828 C CA . GLY A 1 238 ? 12.311 2.556 -13.422 1.00 93.69 238 GLY A CA 1
ATOM 1829 C C . GLY A 1 238 ? 13.784 2.381 -13.819 1.00 93.69 238 GLY A C 1
ATOM 1830 O O . GLY A 1 238 ? 14.158 1.894 -14.881 1.00 93.69 238 GLY A O 1
ATOM 1831 N N . HIS A 1 239 ? 14.683 2.749 -12.914 1.00 92.38 239 HIS A N 1
ATOM 1832 C CA . HIS A 1 239 ? 16.133 2.692 -13.129 1.00 92.38 239 HIS A CA 1
ATOM 1833 C C . HIS A 1 239 ? 16.784 1.395 -12.623 1.00 92.38 239 HIS A C 1
ATOM 1835 O O . HIS A 1 239 ? 17.998 1.221 -12.744 1.00 92.38 239 HIS A O 1
ATOM 1841 N N . ALA A 1 240 ? 16.019 0.518 -11.974 1.00 91.50 240 ALA A N 1
ATOM 1842 C CA . ALA A 1 240 ? 16.526 -0.674 -11.306 1.00 91.50 240 ALA A CA 1
ATOM 1843 C C . ALA A 1 240 ? 15.899 -1.937 -11.902 1.00 91.50 240 ALA A C 1
ATOM 1845 O O . ALA A 1 240 ? 14.720 -1.955 -12.226 1.00 91.50 240 ALA A O 1
ATOM 1846 N N . SER A 1 241 ? 16.675 -3.016 -12.004 1.00 95.50 241 SER A N 1
ATOM 1847 C CA . SER A 1 241 ? 16.138 -4.305 -12.447 1.00 95.50 241 SER A CA 1
ATOM 1848 C C . SER A 1 241 ? 15.166 -4.911 -11.434 1.00 95.50 241 SER A C 1
ATOM 1850 O O . SER A 1 241 ? 15.270 -4.632 -10.234 1.00 95.50 241 SER A O 1
ATOM 1852 N N . ILE A 1 242 ? 14.307 -5.829 -11.897 1.00 96.62 242 ILE A N 1
ATOM 1853 C CA . ILE A 1 242 ? 13.436 -6.665 -11.046 1.00 96.62 242 ILE A CA 1
ATOM 1854 C C . ILE A 1 242 ? 14.245 -7.266 -9.882 1.00 96.62 242 ILE A C 1
ATOM 1856 O O . ILE A 1 242 ? 13.866 -7.130 -8.719 1.00 96.62 242 ILE A O 1
ATOM 1860 N N . TRP A 1 243 ? 15.417 -7.853 -10.167 1.00 95.62 243 TRP A N 1
ATOM 1861 C CA . TRP A 1 243 ? 16.321 -8.391 -9.140 1.00 95.62 243 TRP A CA 1
ATOM 1862 C C . TRP A 1 243 ? 16.746 -7.340 -8.111 1.00 95.62 243 TRP A C 1
ATOM 1864 O O . TRP A 1 243 ? 16.708 -7.594 -6.907 1.00 95.62 243 TRP A O 1
ATOM 1874 N N . SER A 1 244 ? 17.152 -6.153 -8.565 1.00 93.25 244 SER A N 1
ATOM 1875 C CA . SER A 1 244 ? 17.650 -5.096 -7.679 1.00 93.25 244 SER A CA 1
ATOM 1876 C C . SER A 1 244 ? 16.557 -4.587 -6.739 1.00 93.25 244 SER A C 1
ATOM 1878 O O . SER A 1 244 ? 16.812 -4.418 -5.542 1.00 93.25 244 SER A O 1
ATOM 1880 N N . GLN A 1 245 ? 15.341 -4.395 -7.258 1.00 95.44 245 GLN A N 1
ATOM 1881 C CA . GLN A 1 245 ? 14.185 -3.984 -6.463 1.00 95.44 245 GLN A CA 1
ATOM 1882 C C . GLN A 1 245 ? 13.740 -5.089 -5.499 1.00 95.44 245 GLN A C 1
ATOM 1884 O O . GLN A 1 245 ? 13.575 -4.831 -4.304 1.00 95.44 245 GLN A O 1
ATOM 1889 N N . ALA A 1 246 ? 13.650 -6.338 -5.965 1.00 96.00 246 ALA A N 1
ATOM 1890 C CA . ALA A 1 246 ? 13.318 -7.490 -5.128 1.00 96.00 246 ALA A CA 1
ATOM 1891 C C . ALA A 1 246 ? 14.336 -7.667 -3.985 1.00 96.00 246 ALA A C 1
ATOM 1893 O O . ALA A 1 246 ? 13.964 -7.829 -2.822 1.00 96.00 246 ALA A O 1
ATOM 1894 N N . ALA A 1 247 ? 15.635 -7.551 -4.272 1.00 92.88 247 ALA A N 1
ATOM 1895 C CA . ALA A 1 247 ? 16.688 -7.619 -3.261 1.00 92.88 247 ALA A CA 1
ATOM 1896 C C . ALA A 1 247 ? 16.629 -6.444 -2.267 1.00 92.88 247 ALA A C 1
ATOM 1898 O O . ALA A 1 247 ? 16.917 -6.615 -1.076 1.00 92.88 247 ALA A O 1
ATOM 1899 N N . ALA A 1 248 ? 16.258 -5.243 -2.724 1.00 93.06 248 ALA A N 1
ATOM 1900 C CA . ALA A 1 248 ? 16.047 -4.092 -1.851 1.00 93.06 248 ALA A CA 1
ATOM 1901 C C . ALA A 1 248 ? 14.847 -4.302 -0.912 1.00 93.06 248 ALA A C 1
ATOM 1903 O O . ALA A 1 248 ? 14.976 -4.067 0.293 1.00 93.06 248 ALA A O 1
ATOM 1904 N N . ALA A 1 249 ? 13.731 -4.803 -1.443 1.00 95.25 249 ALA A N 1
ATOM 1905 C CA . ALA A 1 249 ? 12.523 -5.145 -0.700 1.00 95.25 249 ALA A CA 1
ATOM 1906 C C . ALA A 1 249 ? 12.770 -6.243 0.346 1.00 95.25 249 ALA A C 1
ATOM 1908 O O . ALA A 1 249 ? 12.495 -6.050 1.533 1.00 95.25 249 ALA A O 1
ATOM 1909 N N . ALA A 1 250 ? 13.382 -7.358 -0.062 1.00 94.31 250 ALA A N 1
ATOM 1910 C CA . ALA A 1 250 ? 13.743 -8.453 0.834 1.00 94.31 250 ALA A CA 1
ATOM 1911 C C . ALA A 1 250 ? 14.710 -7.986 1.933 1.00 94.31 250 ALA A C 1
ATOM 1913 O O . ALA A 1 250 ? 14.531 -8.301 3.109 1.00 94.31 250 ALA A O 1
ATOM 1914 N N . GLY A 1 251 ? 15.700 -7.156 1.582 1.00 91.44 251 GLY A N 1
ATOM 1915 C CA . GLY A 1 251 ? 16.628 -6.558 2.544 1.00 91.44 251 GLY A CA 1
ATOM 1916 C C . GLY A 1 251 ? 15.964 -5.615 3.556 1.00 91.44 251 GLY A C 1
ATOM 1917 O O . GLY A 1 251 ? 16.534 -5.368 4.620 1.00 91.44 251 GLY A O 1
ATOM 1918 N N . ARG A 1 252 ? 14.769 -5.098 3.248 1.00 91.31 252 ARG A N 1
ATOM 1919 C CA . ARG A 1 252 ? 13.937 -4.301 4.159 1.00 91.31 252 ARG A CA 1
ATOM 1920 C C . ARG A 1 252 ? 12.996 -5.160 5.012 1.00 91.31 252 ARG A C 1
ATOM 1922 O O . ARG A 1 252 ? 12.422 -4.654 5.968 1.00 91.31 252 ARG A O 1
ATOM 1929 N N . GLY A 1 253 ? 12.872 -6.450 4.709 1.00 94.19 253 GLY A N 1
ATOM 1930 C CA . GLY A 1 253 ? 11.967 -7.369 5.396 1.00 94.19 253 GLY A CA 1
ATOM 1931 C C . GLY A 1 253 ? 10.554 -7.398 4.817 1.00 94.19 253 GLY A C 1
ATOM 1932 O O . GLY A 1 253 ? 9.654 -7.896 5.490 1.00 94.19 253 GLY A O 1
ATOM 1933 N N . LEU A 1 254 ? 10.344 -6.875 3.601 1.00 96.69 254 LEU A N 1
ATOM 1934 C CA . LEU A 1 254 ? 9.088 -7.095 2.884 1.00 96.69 254 LEU A CA 1
ATOM 1935 C C . LEU A 1 254 ? 8.920 -8.589 2.573 1.00 96.69 254 LEU A C 1
ATOM 1937 O O . LEU A 1 254 ? 9.893 -9.334 2.434 1.00 96.69 254 LEU A O 1
ATOM 1941 N N . ARG A 1 255 ? 7.665 -9.017 2.495 1.00 97.88 255 ARG A N 1
ATOM 1942 C CA . ARG A 1 255 ? 7.229 -10.385 2.201 1.00 97.88 255 ARG A CA 1
ATOM 1943 C C . ARG A 1 255 ? 6.572 -10.501 0.834 1.00 97.88 255 ARG A C 1
ATOM 1945 O O . ARG A 1 255 ? 6.524 -11.607 0.305 1.00 97.88 255 ARG A O 1
ATOM 1952 N N . TRP A 1 256 ? 6.168 -9.379 0.245 1.00 98.56 256 TRP A N 1
ATOM 1953 C CA . TRP A 1 256 ? 5.736 -9.318 -1.142 1.00 98.56 256 TRP A CA 1
ATOM 1954 C C . TRP A 1 256 ? 6.010 -7.954 -1.787 1.00 98.56 256 TRP A C 1
ATOM 1956 O O . TRP A 1 256 ? 6.201 -6.961 -1.083 1.00 98.56 256 TRP A O 1
ATOM 1966 N N . VAL A 1 257 ? 6.056 -7.918 -3.119 1.00 98.44 257 VAL A N 1
ATOM 1967 C CA . VAL A 1 257 ? 6.163 -6.695 -3.934 1.00 98.44 257 VAL A CA 1
ATOM 1968 C C . VAL A 1 257 ? 5.331 -6.864 -5.201 1.00 98.44 257 VAL A C 1
ATOM 1970 O O . VAL A 1 257 ? 5.390 -7.922 -5.826 1.00 98.44 257 VAL A O 1
ATOM 1973 N N . GLY A 1 258 ? 4.578 -5.833 -5.576 1.00 98.38 258 GLY A N 1
ATOM 1974 C CA . GLY A 1 258 ? 3.981 -5.690 -6.897 1.00 98.38 258 GLY A CA 1
ATOM 1975 C C . GLY A 1 258 ? 4.912 -4.925 -7.825 1.00 98.38 258 GLY A C 1
ATOM 1976 O O . GLY A 1 258 ? 5.257 -3.786 -7.528 1.00 98.38 258 GLY A O 1
ATOM 1977 N N . PHE A 1 259 ? 5.319 -5.559 -8.924 1.00 98.31 259 PHE A N 1
ATOM 1978 C CA . PHE A 1 259 ? 5.987 -4.874 -10.027 1.00 98.31 259 PHE A CA 1
ATOM 1979 C C . PHE A 1 259 ? 4.925 -4.411 -11.005 1.00 98.31 259 PHE A C 1
ATOM 1981 O O . PHE A 1 259 ? 4.260 -5.240 -11.622 1.00 98.31 259 PHE A O 1
ATOM 1988 N N . THR A 1 260 ? 4.737 -3.101 -11.074 1.00 97.88 260 THR A N 1
ATOM 1989 C CA . THR A 1 260 ? 3.661 -2.438 -11.811 1.00 97.88 260 THR A CA 1
ATOM 1990 C C . THR A 1 260 ? 4.249 -1.497 -12.849 1.00 97.88 260 THR A C 1
ATOM 1992 O O . THR A 1 260 ? 3.817 -0.357 -12.945 1.00 97.88 260 THR A O 1
ATOM 1995 N N . ASP A 1 261 ? 5.242 -1.972 -13.602 1.00 97.88 261 ASP A N 1
ATOM 1996 C CA . ASP A 1 261 ? 5.809 -1.232 -14.728 1.00 97.8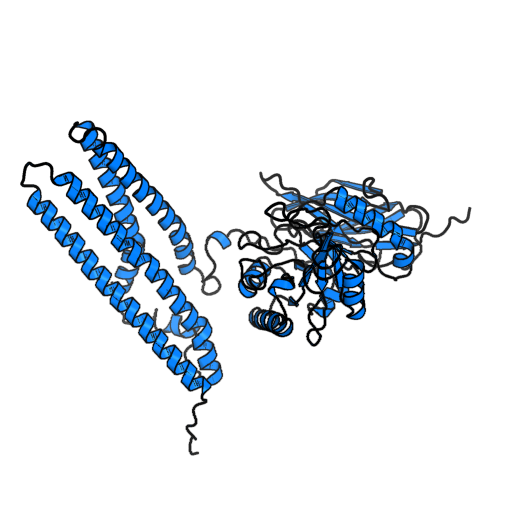8 261 ASP A CA 1
ATOM 1997 C C . ASP A 1 261 ? 4.696 -0.733 -15.671 1.00 97.88 261 ASP A C 1
ATOM 1999 O O . ASP A 1 261 ? 3.657 -1.389 -15.847 1.00 97.88 261 ASP A O 1
ATOM 2003 N N . HIS A 1 262 ? 4.906 0.436 -16.276 1.00 96.75 262 HIS A N 1
ATOM 2004 C CA . HIS A 1 262 ? 3.960 0.980 -17.243 1.00 96.75 262 HIS A CA 1
ATOM 2005 C C . HIS A 1 262 ? 3.803 0.050 -18.453 1.00 96.75 262 HIS A C 1
ATOM 2007 O O . HIS A 1 262 ? 4.771 -0.498 -18.990 1.00 96.75 262 HIS A O 1
ATOM 2013 N N . THR A 1 263 ? 2.564 -0.106 -18.919 1.00 95.31 263 THR A N 1
ATOM 2014 C CA . THR A 1 263 ? 2.243 -1.032 -20.020 1.00 95.31 263 THR A CA 1
ATOM 2015 C C . THR A 1 263 ? 2.873 -0.672 -21.368 1.00 95.31 263 THR A C 1
ATOM 2017 O O . THR A 1 263 ? 2.992 -1.548 -22.217 1.00 95.31 263 THR A O 1
ATOM 2020 N N . ASP A 1 264 ? 3.317 0.568 -21.592 1.00 92.12 264 ASP A N 1
ATOM 2021 C CA . ASP A 1 264 ? 4.096 0.939 -22.785 1.00 92.12 264 ASP A CA 1
ATOM 2022 C C . ASP A 1 264 ? 5.548 0.453 -22.725 1.00 92.12 264 ASP A C 1
ATOM 2024 O O . ASP A 1 264 ? 6.123 0.144 -23.767 1.00 92.12 264 ASP A O 1
ATOM 2028 N N . GLY A 1 265 ? 6.118 0.347 -21.524 1.00 91.94 265 GLY A N 1
ATOM 2029 C CA . GLY A 1 265 ? 7.406 -0.298 -21.285 1.00 91.94 265 GLY A CA 1
ATOM 2030 C C . GLY A 1 265 ? 7.336 -1.817 -21.428 1.00 91.94 265 GLY A C 1
ATOM 2031 O O . GLY A 1 265 ? 8.167 -2.420 -22.105 1.00 91.94 265 GLY A O 1
ATOM 2032 N N . ILE A 1 266 ? 6.294 -2.433 -20.856 1.00 92.88 266 ILE A N 1
ATOM 2033 C CA . ILE A 1 266 ? 6.030 -3.875 -21.009 1.00 92.88 266 ILE A CA 1
ATOM 2034 C C . ILE A 1 266 ? 5.762 -4.227 -22.485 1.00 92.88 266 ILE A C 1
ATOM 2036 O O . ILE A 1 266 ? 6.218 -5.260 -22.979 1.00 92.88 266 ILE A O 1
ATOM 2040 N N . GLY A 1 267 ? 5.034 -3.366 -23.201 1.00 89.19 267 GLY A N 1
ATOM 2041 C CA . GLY A 1 267 ? 4.678 -3.568 -24.601 1.00 89.19 267 GLY A CA 1
ATOM 2042 C C . GLY A 1 267 ? 3.786 -4.795 -24.808 1.00 89.19 267 GLY A C 1
ATOM 2043 O O . GLY A 1 267 ? 2.933 -5.116 -23.982 1.00 89.19 267 GLY A O 1
ATOM 2044 N N . GLU A 1 268 ? 3.983 -5.494 -25.927 1.00 90.38 268 GLU A N 1
ATOM 2045 C CA . GLU A 1 268 ? 3.217 -6.704 -26.256 1.00 90.38 268 GLU A CA 1
ATOM 2046 C C . GLU A 1 268 ? 3.693 -7.958 -25.488 1.00 90.38 268 GLU A C 1
ATOM 2048 O O . GLU A 1 268 ? 3.030 -8.994 -25.516 1.00 90.38 268 GLU A O 1
ATOM 2053 N N . ASP A 1 269 ? 4.821 -7.879 -24.768 1.00 92.25 269 ASP A N 1
ATOM 2054 C CA . ASP A 1 269 ? 5.487 -9.025 -24.135 1.00 92.25 269 ASP A CA 1
ATOM 2055 C C . ASP A 1 269 ? 5.121 -9.203 -22.649 1.00 92.25 269 ASP A C 1
ATOM 2057 O O . ASP A 1 269 ? 5.972 -9.335 -21.763 1.00 92.25 269 ASP A O 1
ATOM 2061 N N . TRP A 1 270 ? 3.817 -9.240 -22.353 1.00 94.19 270 TRP A N 1
ATOM 2062 C CA . TRP A 1 270 ? 3.324 -9.524 -20.998 1.00 94.19 270 TRP A CA 1
ATOM 2063 C C . TRP A 1 270 ? 3.851 -10.865 -20.460 1.00 94.19 270 TRP A C 1
ATOM 2065 O O . TRP A 1 270 ? 4.235 -10.973 -19.293 1.00 94.19 270 TRP A O 1
ATOM 2075 N N . HIS A 1 271 ? 3.923 -11.891 -21.312 1.00 94.56 271 HIS A N 1
ATOM 2076 C CA . HIS A 1 271 ? 4.453 -13.198 -20.925 1.00 94.56 271 HIS A CA 1
ATOM 2077 C C . HIS A 1 271 ? 5.937 -13.152 -20.560 1.00 94.56 271 HIS A C 1
ATOM 2079 O O . HIS A 1 271 ? 6.332 -13.788 -19.577 1.00 94.56 271 HIS A O 1
ATOM 2085 N N . GLY A 1 272 ? 6.758 -12.419 -21.315 1.00 95.50 272 GLY A N 1
ATOM 2086 C CA . GLY A 1 272 ? 8.169 -12.216 -21.009 1.00 95.50 272 GLY A CA 1
ATOM 2087 C C . GLY A 1 272 ? 8.358 -11.468 -19.695 1.00 95.50 272 GLY A C 1
ATOM 2088 O O . GLY A 1 272 ? 9.128 -11.927 -18.849 1.00 95.50 272 GLY A O 1
ATOM 2089 N N . PHE A 1 273 ? 7.584 -10.404 -19.459 1.00 96.62 273 PHE A N 1
ATOM 2090 C CA . PHE A 1 273 ? 7.599 -9.678 -18.186 1.00 96.62 273 PHE A CA 1
ATOM 2091 C C . PHE A 1 273 ? 7.247 -10.590 -17.003 1.00 96.62 273 PHE A C 1
ATOM 2093 O O . PHE A 1 273 ? 8.011 -10.697 -16.040 1.00 96.62 273 PHE A O 1
ATOM 2100 N N . VAL A 1 274 ? 6.134 -11.328 -17.095 1.00 96.75 274 VAL A N 1
ATOM 2101 C CA . VAL A 1 274 ? 5.728 -12.303 -16.070 1.00 96.75 274 VAL A CA 1
ATOM 2102 C C . VAL A 1 274 ? 6.826 -13.344 -15.846 1.00 96.75 274 VAL A C 1
ATOM 2104 O O . VAL A 1 274 ? 7.144 -13.659 -14.699 1.00 96.75 274 VAL A O 1
ATOM 2107 N N . SER A 1 275 ? 7.428 -13.867 -16.916 1.00 96.56 275 SER A N 1
ATOM 2108 C CA . SER A 1 275 ? 8.493 -14.872 -16.830 1.00 96.56 275 SER A CA 1
ATOM 2109 C C . SER A 1 275 ? 9.727 -14.330 -16.109 1.00 96.56 275 SER A C 1
ATOM 2111 O O . SER A 1 275 ? 10.246 -14.997 -15.215 1.00 96.56 275 SER A O 1
ATOM 2113 N N . ALA A 1 276 ? 10.144 -13.099 -16.412 1.00 97.44 276 ALA A N 1
ATOM 2114 C CA . ALA A 1 276 ? 11.264 -12.441 -15.743 1.00 97.44 276 ALA A CA 1
ATOM 2115 C C . ALA A 1 276 ? 10.986 -12.195 -14.249 1.00 97.44 276 ALA A C 1
ATOM 2117 O O . ALA A 1 276 ? 11.855 -12.426 -13.402 1.00 97.44 276 ALA A O 1
ATOM 2118 N N . VAL A 1 277 ? 9.759 -11.792 -13.897 1.00 97.62 277 VAL A N 1
ATOM 2119 C CA . VAL A 1 277 ? 9.330 -11.663 -12.495 1.00 97.62 277 VAL A CA 1
ATOM 2120 C C . VAL A 1 277 ? 9.400 -13.017 -11.778 1.00 97.62 277 VAL A C 1
ATOM 2122 O O . VAL A 1 277 ? 9.962 -13.103 -10.684 1.00 97.62 277 VAL A O 1
ATOM 2125 N N . ARG A 1 278 ? 8.887 -14.093 -12.389 1.00 97.06 278 ARG A N 1
ATOM 2126 C CA . ARG A 1 278 ? 8.894 -15.445 -11.797 1.00 97.06 278 ARG A CA 1
ATOM 2127 C C . ARG A 1 278 ? 10.293 -16.037 -11.670 1.00 97.06 278 ARG A C 1
ATOM 2129 O O . ARG A 1 278 ? 10.582 -16.700 -10.676 1.00 97.06 278 ARG A O 1
ATOM 2136 N N . GLU A 1 279 ? 11.178 -15.767 -12.622 1.00 97.06 279 GLU A N 1
ATOM 2137 C CA . GLU A 1 279 ? 12.579 -16.174 -12.541 1.00 97.06 279 GLU A CA 1
ATOM 2138 C C . GLU A 1 279 ? 13.264 -15.553 -11.314 1.00 97.06 279 GLU A C 1
ATOM 2140 O O . GLU A 1 279 ? 13.917 -16.249 -10.530 1.00 97.06 279 GLU A O 1
ATOM 2145 N N . VAL A 1 280 ? 13.078 -14.245 -11.101 1.00 96.38 280 VAL A N 1
ATOM 2146 C CA . VAL A 1 280 ? 13.622 -13.554 -9.924 1.00 96.38 280 VAL A CA 1
ATOM 2147 C C . VAL A 1 280 ? 12.987 -14.069 -8.632 1.00 96.38 280 VAL A C 1
ATOM 2149 O O . VAL A 1 280 ? 13.703 -14.262 -7.647 1.00 96.38 280 VAL A O 1
ATOM 2152 N N . GLU A 1 281 ? 11.680 -14.336 -8.628 1.00 96.75 281 GLU A N 1
ATOM 2153 C CA . GLU A 1 281 ? 10.970 -14.911 -7.478 1.00 96.75 281 GLU A CA 1
ATOM 2154 C C . GLU A 1 281 ? 11.580 -16.259 -7.065 1.00 96.75 281 GLU A C 1
ATOM 2156 O O . GLU A 1 281 ? 11.925 -16.455 -5.895 1.00 96.75 281 GLU A O 1
ATOM 2161 N N . GLY A 1 282 ? 11.801 -17.155 -8.034 1.00 95.31 282 GLY A N 1
ATOM 2162 C CA . GLY A 1 282 ? 12.421 -18.461 -7.804 1.00 95.31 282 GLY A CA 1
ATOM 2163 C C . GLY A 1 282 ? 13.839 -18.359 -7.236 1.00 95.31 282 GLY A C 1
ATOM 2164 O O . GLY A 1 282 ? 14.216 -19.139 -6.362 1.00 95.31 282 GLY A O 1
ATOM 2165 N N . ARG A 1 283 ? 14.613 -17.357 -7.668 1.00 94.81 283 ARG A N 1
ATOM 2166 C CA . ARG A 1 283 ? 15.981 -17.120 -7.180 1.00 94.81 283 ARG A CA 1
ATOM 2167 C C . ARG A 1 283 ? 16.027 -16.467 -5.793 1.00 94.81 283 ARG A C 1
ATOM 2169 O O . ARG A 1 283 ? 16.944 -16.752 -5.024 1.00 94.81 283 ARG A O 1
ATOM 2176 N N . ILE A 1 284 ? 15.084 -15.579 -5.457 1.00 92.38 284 ILE A N 1
ATOM 2177 C CA . ILE A 1 284 ? 15.087 -14.859 -4.170 1.00 92.38 284 ILE A CA 1
ATOM 2178 C C . ILE A 1 284 ? 14.463 -15.679 -3.029 1.00 92.38 284 ILE A C 1
ATOM 2180 O O . ILE A 1 284 ? 14.854 -15.520 -1.869 1.00 92.38 284 ILE A O 1
ATOM 2184 N N . GLY A 1 285 ? 13.492 -16.547 -3.340 1.00 83.50 285 GLY A N 1
ATOM 2185 C CA . GLY A 1 285 ? 12.939 -17.609 -2.485 1.00 83.50 285 GLY A CA 1
ATOM 2186 C C . GLY A 1 285 ? 12.178 -17.193 -1.214 1.00 83.50 285 GLY A C 1
ATOM 2187 O O . GLY A 1 285 ? 11.497 -18.021 -0.615 1.00 83.50 285 GLY A O 1
ATOM 2188 N N . ARG A 1 286 ? 12.280 -15.939 -0.752 1.00 86.19 286 ARG A N 1
ATOM 2189 C CA . ARG A 1 286 ? 11.664 -15.450 0.506 1.00 86.19 286 ARG A CA 1
ATOM 2190 C C . ARG A 1 286 ? 10.663 -14.308 0.325 1.00 86.19 286 ARG A C 1
ATOM 2192 O O . ARG A 1 286 ? 10.094 -13.839 1.314 1.00 86.19 286 ARG A O 1
ATOM 2199 N N . LEU A 1 287 ? 10.493 -13.850 -0.908 1.00 95.81 287 LEU A N 1
ATOM 2200 C CA . LEU A 1 287 ? 9.694 -12.691 -1.276 1.00 95.81 287 LEU A CA 1
ATOM 2201 C C . LEU A 1 287 ? 8.766 -13.097 -2.416 1.00 95.81 287 LEU A C 1
ATOM 2203 O O . LEU A 1 287 ? 9.251 -13.580 -3.434 1.00 95.81 287 LEU A O 1
ATOM 2207 N N . THR A 1 288 ? 7.465 -12.889 -2.240 1.00 98.31 288 THR A N 1
ATOM 2208 C CA . THR A 1 288 ? 6.481 -13.133 -3.296 1.00 98.31 288 THR A CA 1
ATOM 2209 C C . THR A 1 288 ? 6.438 -11.948 -4.247 1.00 98.31 288 THR A C 1
ATOM 2211 O O . THR A 1 288 ? 6.295 -10.806 -3.810 1.00 98.31 288 THR A O 1
ATOM 2214 N N . LEU A 1 289 ? 6.551 -12.202 -5.543 1.00 98.25 289 LEU A N 1
ATOM 2215 C CA . LEU A 1 289 ? 6.547 -11.165 -6.567 1.00 98.25 289 LEU A CA 1
ATOM 2216 C C . LEU A 1 289 ? 5.231 -11.241 -7.344 1.00 98.25 289 LEU A C 1
ATOM 2218 O O . LEU A 1 289 ? 4.855 -12.286 -7.885 1.00 98.25 289 LEU A O 1
ATOM 2222 N N . LEU A 1 290 ? 4.501 -10.129 -7.355 1.00 98.00 290 LEU A N 1
ATOM 2223 C CA . LEU A 1 290 ? 3.251 -9.988 -8.087 1.00 98.00 290 LEU A CA 1
ATOM 2224 C C . LEU A 1 290 ? 3.564 -9.271 -9.404 1.00 98.00 290 LEU A C 1
ATOM 2226 O O . LEU A 1 290 ? 3.902 -8.087 -9.360 1.00 98.00 290 LEU A O 1
ATOM 2230 N N . PRO A 1 291 ? 3.473 -9.945 -10.562 1.00 97.31 291 PRO A N 1
ATOM 2231 C CA . PRO A 1 291 ? 3.421 -9.230 -11.824 1.00 97.31 291 PRO A CA 1
ATOM 2232 C C . PRO A 1 291 ? 2.099 -8.458 -11.870 1.00 97.31 291 PRO A C 1
ATOM 2234 O O . PRO A 1 291 ? 1.020 -9.038 -11.718 1.00 97.31 291 PRO A O 1
ATOM 2237 N N . GLY A 1 292 ? 2.196 -7.148 -12.029 1.00 97.12 292 GLY A N 1
ATOM 2238 C CA . GLY A 1 292 ? 1.085 -6.237 -12.253 1.00 97.12 292 GLY A CA 1
ATOM 2239 C C . GLY A 1 292 ? 1.443 -5.257 -13.361 1.00 97.12 292 GLY A C 1
ATOM 2240 O O . GLY A 1 292 ? 2.428 -5.448 -14.069 1.00 97.12 292 GLY A O 1
ATOM 2241 N N . ALA A 1 293 ? 0.642 -4.214 -13.518 1.00 97.69 293 ALA A N 1
ATOM 2242 C CA . ALA A 1 293 ? 0.929 -3.152 -14.473 1.00 97.69 293 ALA A CA 1
ATOM 2243 C C . ALA A 1 293 ? 0.367 -1.819 -13.982 1.00 97.69 293 ALA A C 1
ATOM 2245 O O . ALA A 1 293 ? -0.699 -1.805 -13.359 1.00 97.69 293 ALA A O 1
ATOM 2246 N N . GLU A 1 294 ? 1.050 -0.719 -14.286 1.00 97.81 294 GLU A N 1
ATOM 2247 C CA . GLU A 1 294 ? 0.471 0.622 -14.211 1.00 97.81 294 GLU A CA 1
ATOM 2248 C C . GLU A 1 294 ? -0.020 1.045 -15.601 1.00 97.81 294 GLU A C 1
ATOM 2250 O O . GLU A 1 294 ? 0.656 0.880 -16.622 1.00 97.81 294 GLU A O 1
ATOM 2255 N N . VAL A 1 295 ? -1.240 1.571 -15.656 1.00 97.00 295 VAL A N 1
ATOM 2256 C CA . VAL A 1 295 ? -1.879 2.025 -16.890 1.00 97.00 295 VAL A CA 1
ATOM 2257 C C . VAL A 1 295 ? -2.259 3.486 -16.736 1.00 97.00 295 VAL A C 1
ATOM 2259 O O . VAL A 1 295 ? -3.155 3.819 -15.959 1.00 97.00 295 VAL A O 1
ATOM 2262 N N . THR A 1 296 ? -1.631 4.341 -17.536 1.00 95.62 296 THR A N 1
ATOM 2263 C CA . THR A 1 296 ? -2.049 5.724 -17.732 1.00 95.62 296 THR A CA 1
ATOM 2264 C C . THR A 1 296 ? -3.275 5.780 -18.612 1.00 95.62 296 THR A C 1
ATOM 2266 O O . THR A 1 296 ? -3.292 5.298 -19.743 1.00 95.62 296 THR A O 1
ATOM 2269 N N . LEU A 1 297 ? -4.307 6.426 -18.098 1.00 96.06 297 LEU A N 1
ATOM 2270 C CA . LEU A 1 297 ? -5.609 6.560 -18.728 1.00 96.06 297 LEU A CA 1
ATOM 2271 C C . LEU A 1 297 ? -5.720 7.925 -19.393 1.00 96.06 297 LEU A C 1
ATOM 2273 O O . LEU A 1 297 ? -5.088 8.893 -18.962 1.00 96.06 297 LEU A O 1
ATOM 2277 N N . VAL A 1 298 ? -6.525 8.011 -20.446 1.00 95.69 298 VAL A N 1
ATOM 2278 C CA . VAL A 1 298 ? -6.726 9.233 -21.236 1.00 95.69 298 VAL A CA 1
ATOM 2279 C C . VAL A 1 298 ? -8.206 9.486 -21.475 1.00 95.69 298 VAL A C 1
ATOM 2281 O O . VAL A 1 298 ? -8.987 8.553 -21.563 1.00 95.69 298 VAL A O 1
ATOM 2284 N N . GLU A 1 299 ? -8.604 10.743 -21.651 1.00 91.00 299 GLU A N 1
ATOM 2285 C CA . GLU A 1 299 ? -10.011 11.097 -21.930 1.00 91.00 299 GLU A CA 1
ATOM 2286 C C . GLU A 1 299 ? -10.555 10.460 -23.227 1.00 91.00 299 GLU A C 1
ATOM 2288 O O . GLU A 1 299 ? -11.747 10.206 -23.376 1.00 91.00 299 GLU A O 1
ATOM 2293 N N . SER A 1 300 ? -9.661 10.236 -24.188 1.00 86.69 300 SER A N 1
ATOM 2294 C CA . SER A 1 300 ? -9.890 9.575 -25.472 1.00 86.69 300 SER A CA 1
ATOM 2295 C C . SER A 1 300 ? -8.538 9.105 -26.023 1.00 86.69 300 SER A C 1
ATOM 2297 O O . SER A 1 300 ? -7.512 9.635 -25.584 1.00 86.69 300 SER A O 1
ATOM 2299 N N . PRO A 1 301 ? -8.482 8.141 -26.962 1.00 82.06 301 PRO A N 1
ATOM 2300 C CA . PRO A 1 301 ? -7.216 7.669 -27.526 1.00 82.06 301 PRO A CA 1
ATOM 2301 C C . PRO A 1 301 ? -6.343 8.823 -28.051 1.00 82.06 301 PRO A C 1
ATOM 2303 O O . PRO A 1 301 ? -6.766 9.588 -28.917 1.00 82.06 301 PRO A O 1
ATOM 2306 N N . GLY A 1 302 ? -5.129 8.969 -27.505 1.00 78.69 302 GLY A N 1
ATOM 2307 C CA . GLY A 1 302 ? -4.209 10.076 -27.822 1.00 78.69 302 GLY A CA 1
ATOM 2308 C C . GLY A 1 302 ? -4.522 11.423 -27.146 1.00 78.69 302 GLY A C 1
ATOM 2309 O O . GLY A 1 302 ? -3.833 12.411 -27.405 1.00 78.69 302 GLY A O 1
ATOM 2310 N N . GLY A 1 303 ? -5.543 11.476 -26.290 1.00 88.62 303 GLY A N 1
ATOM 2311 C CA . GLY A 1 303 ? -5.952 12.650 -25.522 1.00 88.62 303 GLY A CA 1
ATOM 2312 C C . GLY A 1 303 ? -5.093 12.915 -24.282 1.00 88.62 303 GLY A C 1
ATOM 2313 O O . GLY A 1 303 ? -4.040 12.310 -24.066 1.00 88.62 303 GLY A O 1
ATOM 2314 N N . LYS A 1 304 ? -5.535 13.857 -23.441 1.00 91.69 304 LYS A N 1
ATOM 2315 C CA . LYS A 1 304 ? -4.828 14.178 -22.193 1.00 91.69 304 LYS A CA 1
ATOM 2316 C C . LYS A 1 304 ? -4.988 13.057 -21.179 1.00 91.69 304 LYS A C 1
ATOM 2318 O O . LYS A 1 304 ? -6.070 12.491 -21.045 1.00 91.69 304 LYS A O 1
ATOM 2323 N N . ALA A 1 305 ? -3.926 12.806 -20.419 1.00 93.50 305 ALA A N 1
ATOM 2324 C CA . ALA A 1 305 ? -3.979 11.835 -19.343 1.00 93.50 305 ALA A CA 1
ATOM 2325 C C . ALA A 1 305 ? -4.908 12.296 -18.205 1.00 93.50 305 ALA A C 1
ATOM 2327 O O . ALA A 1 305 ? -4.885 13.471 -17.808 1.00 93.50 305 ALA A O 1
ATOM 2328 N N . THR A 1 306 ? -5.726 11.373 -17.699 1.00 94.75 306 THR A N 1
ATOM 2329 C CA . THR A 1 306 ? -6.775 11.640 -16.700 1.00 94.75 306 THR A CA 1
ATOM 2330 C C . THR A 1 306 ? -6.583 10.902 -15.378 1.00 94.75 306 THR A C 1
ATOM 2332 O O . THR A 1 306 ? -7.302 11.200 -14.424 1.00 94.75 306 THR A O 1
ATOM 2335 N N . GLY A 1 307 ? -5.594 10.015 -15.290 1.00 95.31 307 GLY A N 1
ATOM 2336 C CA . GLY A 1 307 ? -5.189 9.318 -14.072 1.00 95.31 307 GLY A CA 1
ATOM 2337 C C . GLY A 1 307 ? -4.374 8.072 -14.398 1.00 95.31 307 GLY A C 1
ATOM 2338 O O . GLY A 1 307 ? -4.320 7.663 -15.557 1.00 95.31 307 GLY A O 1
ATOM 2339 N N . ASP A 1 308 ? -3.786 7.468 -13.374 1.00 96.50 308 ASP A N 1
ATOM 2340 C CA . ASP A 1 308 ? -3.105 6.180 -13.469 1.00 96.50 308 ASP A CA 1
ATOM 2341 C C . ASP A 1 308 ? -3.850 5.125 -12.631 1.00 96.50 308 ASP A C 1
ATOM 2343 O O . ASP A 1 308 ? -4.458 5.428 -11.596 1.00 96.50 308 ASP A O 1
ATOM 2347 N N . MET A 1 309 ? -3.843 3.874 -13.092 1.00 97.12 309 MET A N 1
ATOM 2348 C CA . MET A 1 309 ? -4.386 2.736 -12.349 1.00 97.12 309 MET A CA 1
ATOM 2349 C C . MET A 1 309 ? -3.378 1.593 -12.263 1.00 97.12 309 MET A C 1
ATOM 2351 O O . MET A 1 309 ? -2.665 1.312 -13.221 1.00 97.12 309 MET A O 1
ATOM 2355 N N . LEU A 1 310 ? -3.381 0.890 -11.137 1.00 98.25 310 LEU A N 1
ATOM 2356 C CA . LEU A 1 310 ? -2.594 -0.315 -10.902 1.00 98.25 310 LEU A CA 1
ATOM 2357 C C . LEU A 1 310 ? -3.484 -1.535 -11.098 1.00 98.25 310 LEU A C 1
ATOM 2359 O O . LEU A 1 310 ? -4.598 -1.585 -10.572 1.00 98.25 310 LEU A O 1
ATOM 2363 N N . VAL A 1 311 ? -2.986 -2.524 -11.830 1.00 97.69 311 VAL A N 1
ATOM 2364 C CA . VAL A 1 311 ? -3.704 -3.760 -12.148 1.00 97.69 311 VAL A CA 1
ATOM 2365 C C . VAL A 1 311 ? -2.960 -4.948 -11.546 1.00 97.69 311 VAL A C 1
ATOM 2367 O O . VAL A 1 311 ? -1.796 -5.190 -11.865 1.00 97.69 311 VAL A O 1
ATOM 2370 N N . TYR A 1 312 ? -3.648 -5.717 -10.701 1.00 95.19 312 TYR A N 1
ATOM 2371 C CA . TYR A 1 312 ? -3.119 -6.920 -10.054 1.00 95.19 312 TYR A CA 1
ATOM 2372 C C . TYR A 1 312 ? -3.947 -8.153 -10.387 1.00 95.19 312 TYR A C 1
ATOM 2374 O O . TYR A 1 312 ? -5.143 -8.067 -10.655 1.00 95.19 312 TYR A O 1
ATOM 2382 N N . GLY A 1 313 ? -3.322 -9.329 -10.300 1.00 94.19 313 GLY A N 1
ATOM 2383 C CA . GLY A 1 313 ? -4.018 -10.598 -10.534 1.00 94.19 313 GLY A CA 1
ATOM 2384 C C . GLY A 1 313 ? -4.414 -10.817 -11.994 1.00 94.19 313 GLY A C 1
ATOM 2385 O O . GLY A 1 313 ? -5.247 -11.673 -12.272 1.00 94.19 313 GLY A O 1
ATOM 2386 N N . TRP A 1 314 ? -3.817 -10.061 -12.920 1.00 95.38 314 TRP A N 1
ATOM 2387 C CA . TRP A 1 314 ? -4.041 -10.247 -14.345 1.00 95.38 314 TRP A CA 1
ATOM 2388 C C . TRP A 1 314 ? -3.610 -11.661 -14.785 1.00 95.38 314 TRP A C 1
ATOM 2390 O O . TRP A 1 314 ? -2.567 -12.146 -14.324 1.00 95.38 314 TRP A O 1
ATOM 2400 N N . PRO A 1 315 ? -4.376 -12.348 -15.656 1.00 91.06 315 PRO A N 1
ATOM 2401 C CA . PRO A 1 315 ? -4.039 -13.697 -16.096 1.00 91.06 315 PRO A CA 1
ATOM 2402 C C . PRO A 1 315 ? -2.628 -13.785 -16.690 1.00 91.06 315 PRO A C 1
ATOM 2404 O O . PRO A 1 315 ? -2.288 -13.117 -17.663 1.00 91.06 315 PRO A O 1
ATOM 2407 N N . THR A 1 316 ? -1.795 -14.671 -16.143 1.00 85.19 316 THR A N 1
ATOM 2408 C CA . THR A 1 316 ? -0.417 -14.884 -16.628 1.00 85.19 316 THR A CA 1
ATOM 2409 C C . THR A 1 316 ? -0.364 -15.497 -18.028 1.00 85.19 316 THR A C 1
ATOM 2411 O O . THR A 1 316 ? 0.662 -15.413 -18.693 1.00 85.19 316 THR A O 1
ATOM 2414 N N . GLY A 1 317 ? -1.452 -16.161 -18.432 1.00 79.06 317 GLY A N 1
ATOM 2415 C CA . GLY A 1 317 ? -1.651 -16.829 -19.719 1.00 79.06 317 GLY A CA 1
ATOM 2416 C C . GLY A 1 317 ? -2.496 -16.032 -20.726 1.00 79.06 317 GLY A C 1
ATOM 2417 O O . GLY A 1 317 ? -2.801 -16.572 -21.782 1.00 79.06 317 GLY A O 1
ATOM 2418 N N . GLY A 1 318 ? -2.949 -14.826 -20.368 1.00 77.69 318 GLY A N 1
ATOM 2419 C CA . GLY A 1 318 ? -3.871 -14.033 -21.186 1.00 77.69 318 GLY A CA 1
ATOM 2420 C C . GLY A 1 318 ? -3.181 -12.967 -22.033 1.00 77.69 318 GLY A C 1
ATOM 2421 O O . GLY A 1 318 ? -1.965 -12.796 -21.956 1.00 77.69 318 GLY A O 1
ATOM 2422 N N . ASP A 1 319 ? -3.997 -12.228 -22.788 1.00 84.56 319 ASP A N 1
ATOM 2423 C CA . ASP A 1 319 ? -3.577 -11.032 -23.523 1.00 84.56 319 ASP A CA 1
ATOM 2424 C C . ASP A 1 319 ? -2.954 -9.988 -22.585 1.00 84.56 319 ASP A C 1
ATOM 2426 O O . ASP A 1 319 ? -3.119 -10.040 -21.366 1.00 84.56 319 ASP A O 1
ATOM 2430 N N . VAL A 1 320 ? -2.253 -9.012 -23.154 1.00 87.19 320 VAL A N 1
ATOM 2431 C CA . VAL A 1 320 ? -1.640 -7.906 -22.408 1.00 87.19 320 VAL A CA 1
ATOM 2432 C C . VAL A 1 320 ? -2.716 -7.104 -21.649 1.00 87.19 320 VAL A C 1
ATOM 2434 O O . VAL A 1 320 ? -3.824 -6.930 -22.171 1.00 87.1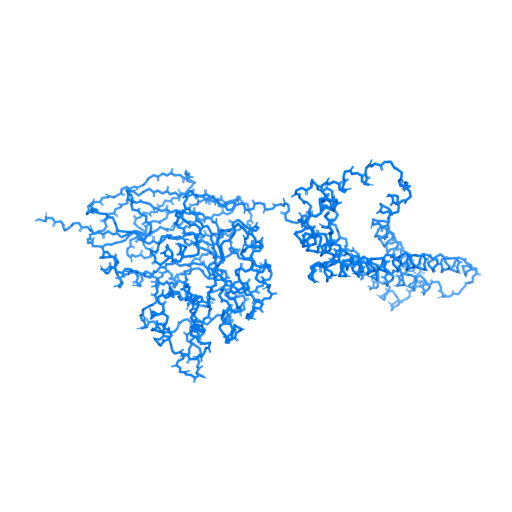9 320 VAL A O 1
ATOM 2437 N N . PRO A 1 321 ? -2.419 -6.589 -20.435 1.00 92.31 321 PRO A N 1
ATOM 2438 C CA . PRO A 1 321 ? -3.271 -5.613 -19.754 1.00 92.31 321 PRO A CA 1
ATOM 2439 C C . PRO A 1 321 ? -3.634 -4.403 -20.640 1.00 92.31 321 PRO A C 1
ATOM 2441 O O . PRO A 1 321 ? -2.994 -4.173 -21.668 1.00 92.31 321 PRO A O 1
ATOM 2444 N N . PRO A 1 322 ? -4.638 -3.585 -20.258 1.00 93.88 322 PRO A N 1
ATOM 2445 C CA . PRO A 1 322 ? -4.990 -2.386 -21.015 1.00 93.88 322 PRO A CA 1
ATOM 2446 C C . PRO A 1 322 ? -3.761 -1.515 -21.303 1.00 93.88 322 PRO A C 1
ATOM 2448 O O . PRO A 1 322 ? -3.034 -1.144 -20.386 1.00 93.88 322 PRO A O 1
ATOM 2451 N N . GLY A 1 323 ? -3.534 -1.206 -22.580 1.00 93.19 323 GLY A N 1
ATOM 2452 C CA . GLY A 1 323 ? -2.359 -0.459 -23.021 1.00 93.19 323 GLY A CA 1
ATOM 2453 C C . GLY A 1 323 ? -2.323 0.988 -22.524 1.00 93.19 323 GLY A C 1
ATOM 2454 O O . GLY A 1 323 ? -3.360 1.640 -22.345 1.00 93.19 323 GLY A O 1
ATOM 2455 N N . ASN A 1 324 ? -1.106 1.500 -22.350 1.00 93.38 324 ASN A N 1
ATOM 2456 C CA . ASN A 1 324 ? -0.857 2.835 -21.828 1.00 93.38 324 ASN A CA 1
ATOM 2457 C C . ASN A 1 324 ? -1.441 3.897 -22.763 1.00 93.38 324 ASN A C 1
ATOM 2459 O O . ASN A 1 324 ? -1.231 3.856 -23.975 1.00 93.38 324 ASN A O 1
ATOM 2463 N N . ARG A 1 325 ? -2.163 4.872 -22.206 1.00 93.62 325 ARG A N 1
ATOM 2464 C CA . ARG A 1 325 ? -2.788 5.993 -22.933 1.00 93.62 325 ARG A CA 1
ATOM 2465 C C . ARG A 1 325 ? -3.699 5.575 -24.094 1.00 93.62 325 ARG A C 1
ATOM 2467 O O . ARG A 1 325 ? -3.910 6.353 -25.026 1.00 93.62 325 ARG A O 1
ATOM 2474 N N . ALA A 1 326 ? -4.250 4.364 -24.034 1.00 93.75 326 ALA A N 1
ATOM 2475 C CA . ALA A 1 326 ? -5.118 3.824 -25.077 1.00 93.75 326 ALA A CA 1
ATOM 2476 C C . ALA A 1 326 ? -6.610 3.893 -24.721 1.00 93.75 326 ALA A C 1
ATOM 2478 O O . ALA A 1 326 ? -7.443 3.938 -25.623 1.00 93.75 326 ALA A O 1
ATOM 2479 N N . TYR A 1 327 ? -6.947 3.920 -23.430 1.00 95.44 327 TYR A N 1
ATOM 2480 C CA . TYR A 1 327 ? -8.317 3.748 -22.951 1.00 95.44 327 TYR A CA 1
ATOM 2481 C C . TYR A 1 327 ? -8.745 4.863 -22.002 1.00 95.44 327 TYR A C 1
ATOM 2483 O O . TYR A 1 327 ? -7.937 5.384 -21.223 1.00 95.44 327 TYR A O 1
ATOM 2491 N N . SER A 1 328 ? -10.044 5.165 -22.029 1.00 95.50 328 SER A N 1
ATOM 2492 C CA . SER A 1 328 ? -10.682 5.914 -20.950 1.00 95.50 328 SER A CA 1
ATOM 2493 C C . SER A 1 328 ? -10.735 5.095 -19.660 1.00 95.50 328 SER A C 1
ATOM 2495 O O . SER A 1 328 ? -10.705 3.858 -19.708 1.00 95.50 328 SER A O 1
ATOM 2497 N N . PRO A 1 329 ? -10.870 5.744 -18.489 1.00 95.75 329 PRO A N 1
ATOM 2498 C CA . PRO A 1 329 ? -10.999 5.027 -17.228 1.00 95.75 329 PRO A CA 1
ATOM 2499 C C . PRO A 1 329 ? -12.132 3.999 -17.214 1.00 95.75 329 PRO A C 1
ATOM 2501 O O . PRO A 1 329 ? -11.931 2.878 -16.759 1.00 95.75 329 PRO A O 1
ATOM 2504 N N . SER A 1 330 ? -13.301 4.329 -17.771 1.00 95.19 330 SER A N 1
ATOM 2505 C CA . SER A 1 330 ? -14.440 3.398 -17.807 1.00 95.19 330 SER A CA 1
ATOM 2506 C C . SER A 1 330 ? -14.155 2.152 -18.654 1.00 95.19 330 SER A C 1
ATOM 2508 O O . SER A 1 330 ? -14.506 1.039 -18.261 1.00 95.19 330 SER A O 1
ATOM 2510 N N . GLU A 1 331 ? -13.502 2.316 -19.806 1.00 95.75 331 GLU A N 1
ATOM 2511 C CA . GLU A 1 331 ? -13.152 1.201 -20.694 1.00 95.75 331 GLU A CA 1
ATOM 2512 C C . GLU A 1 331 ? -12.082 0.305 -20.073 1.00 95.75 331 GLU A C 1
ATOM 2514 O O . GLU A 1 331 ? -12.238 -0.918 -20.052 1.00 95.75 331 GLU A O 1
ATOM 2519 N N . ALA A 1 332 ? -11.027 0.911 -19.524 1.00 96.19 332 ALA A N 1
ATOM 2520 C CA . ALA A 1 332 ? -9.929 0.189 -18.897 1.00 96.19 332 ALA A CA 1
ATOM 2521 C C . ALA A 1 332 ? -10.409 -0.613 -17.677 1.00 96.19 332 ALA A C 1
ATOM 2523 O O . ALA A 1 332 ? -10.077 -1.791 -17.542 1.00 96.19 332 ALA A O 1
ATOM 2524 N N . LEU A 1 333 ? -11.273 -0.021 -16.843 1.00 96.06 333 LEU A N 1
ATOM 2525 C CA . LEU A 1 333 ? -11.909 -0.708 -15.715 1.00 96.06 333 LEU A CA 1
ATOM 2526 C C . LEU A 1 333 ? -12.798 -1.866 -16.173 1.00 96.06 333 LEU A C 1
ATOM 2528 O O . LEU A 1 333 ? -12.752 -2.943 -15.581 1.00 96.06 333 LEU A O 1
ATOM 2532 N N . ALA A 1 334 ? -13.570 -1.694 -17.250 1.00 96.06 334 ALA A N 1
ATOM 2533 C CA . ALA A 1 334 ? -14.397 -2.768 -17.789 1.00 96.06 334 ALA A CA 1
ATOM 2534 C C . ALA A 1 334 ? -13.556 -3.935 -18.338 1.00 96.06 334 ALA A C 1
ATOM 2536 O O . ALA A 1 334 ? -13.943 -5.094 -18.177 1.00 96.06 334 ALA A O 1
ATOM 2537 N N . ILE A 1 335 ? -12.419 -3.651 -18.984 1.00 95.94 335 ILE A N 1
ATOM 2538 C CA . ILE A 1 335 ? -11.473 -4.675 -19.456 1.00 95.94 335 ILE A CA 1
ATOM 2539 C C . ILE A 1 335 ? -10.884 -5.437 -18.264 1.00 95.94 335 ILE A C 1
ATOM 2541 O O . ILE A 1 335 ? -10.990 -6.663 -18.214 1.00 95.94 335 ILE A O 1
ATOM 2545 N N . SER A 1 336 ? -10.346 -4.719 -17.277 1.00 96.12 336 SER A N 1
ATOM 2546 C CA . SER A 1 336 ? -9.766 -5.313 -16.068 1.00 96.12 336 SER A CA 1
ATOM 2547 C C . SER A 1 336 ? -10.775 -6.121 -15.256 1.00 96.12 336 SER A C 1
ATOM 2549 O O . SER A 1 336 ? -10.463 -7.225 -14.810 1.00 96.12 336 SER A O 1
ATOM 2551 N N . GLY A 1 337 ? -12.014 -5.637 -15.140 1.00 93.81 337 GLY A N 1
ATOM 2552 C CA . GLY A 1 337 ? -13.094 -6.351 -14.465 1.00 93.81 337 GLY A CA 1
ATOM 2553 C C . GLY A 1 337 ? -13.443 -7.682 -15.138 1.00 93.81 337 GLY A C 1
ATOM 2554 O O . GLY A 1 337 ? -13.609 -8.687 -14.451 1.00 93.81 337 GLY A O 1
ATOM 2555 N N . ARG A 1 338 ? -13.484 -7.739 -16.479 1.00 94.50 338 ARG A N 1
ATOM 2556 C CA . ARG A 1 338 ? -13.706 -9.003 -17.214 1.00 94.50 338 ARG A CA 1
ATOM 2557 C C . ARG A 1 338 ? -12.575 -10.012 -17.018 1.00 94.50 338 ARG A C 1
ATOM 2559 O O . ARG A 1 338 ? -12.833 -11.211 -17.060 1.00 94.50 338 ARG A O 1
ATOM 2566 N N . ALA A 1 339 ? -11.352 -9.536 -16.792 1.00 93.31 339 ALA A N 1
ATOM 2567 C CA . ALA A 1 339 ? -10.201 -10.378 -16.482 1.00 93.31 339 ALA A CA 1
ATOM 2568 C C . ALA A 1 339 ? -10.170 -10.850 -15.013 1.00 93.31 339 ALA A C 1
ATOM 2570 O O . ALA A 1 339 ? -9.307 -11.649 -14.654 1.00 93.31 339 ALA A O 1
ATOM 2571 N N . GLY A 1 340 ? -11.086 -10.366 -14.162 1.00 92.75 340 GLY A N 1
ATOM 2572 C CA . GLY A 1 340 ? -11.083 -10.643 -12.723 1.00 92.75 340 GLY A CA 1
ATOM 2573 C C . GLY A 1 340 ? -9.915 -9.989 -11.980 1.00 92.75 340 GLY A C 1
ATOM 2574 O O . GLY A 1 340 ? -9.563 -10.432 -10.888 1.00 92.75 340 GLY A O 1
ATOM 2575 N N . ALA A 1 341 ? -9.294 -8.967 -12.575 1.00 95.38 341 ALA A N 1
ATOM 2576 C CA . ALA A 1 341 ? -8.161 -8.269 -11.990 1.00 95.38 341 ALA A CA 1
ATOM 2577 C C . ALA A 1 341 ? -8.615 -7.287 -10.900 1.00 95.38 341 ALA A C 1
ATOM 2579 O O . ALA A 1 341 ? -9.684 -6.679 -10.980 1.00 95.38 341 ALA A O 1
ATOM 2580 N N . VAL A 1 342 ? -7.763 -7.089 -9.895 1.00 96.06 342 VAL A N 1
ATOM 2581 C CA . VAL A 1 342 ? -7.957 -6.049 -8.881 1.00 96.06 342 VAL A CA 1
ATOM 2582 C C . VAL A 1 342 ? -7.368 -4.756 -9.416 1.00 96.06 342 VAL A C 1
ATOM 2584 O O . VAL A 1 342 ? -6.188 -4.718 -9.765 1.00 96.06 342 VAL A O 1
ATOM 2587 N N . VAL A 1 343 ? -8.178 -3.699 -9.451 1.00 97.94 343 VAL A N 1
ATOM 2588 C CA . VAL A 1 343 ? -7.740 -2.372 -9.893 1.00 97.94 343 VAL A CA 1
ATOM 2589 C C . VAL A 1 343 ? -7.661 -1.413 -8.712 1.00 97.94 343 VAL A C 1
ATOM 2591 O O . VAL A 1 343 ? -8.646 -1.249 -7.985 1.00 97.94 343 VAL A O 1
ATOM 2594 N N . ALA A 1 344 ? -6.509 -0.763 -8.554 1.00 98.12 344 ALA A N 1
ATOM 2595 C CA . ALA A 1 344 ? -6.304 0.332 -7.615 1.00 98.12 344 ALA A CA 1
ATOM 2596 C C . ALA A 1 344 ? -6.084 1.655 -8.358 1.00 98.12 344 ALA A C 1
ATOM 2598 O O . ALA A 1 344 ? -5.358 1.688 -9.345 1.00 98.12 344 ALA A O 1
ATOM 2599 N N . LEU A 1 345 ? -6.664 2.754 -7.877 1.00 97.75 345 LEU A N 1
ATOM 2600 C CA . LEU A 1 345 ? -6.310 4.089 -8.374 1.00 97.75 345 LEU A CA 1
ATOM 2601 C C . LEU A 1 345 ? -4.922 4.473 -7.839 1.00 97.75 345 LEU A C 1
ATOM 2603 O O . LEU A 1 345 ? -4.742 4.519 -6.617 1.00 97.75 345 LEU A O 1
ATOM 2607 N N . ALA A 1 346 ? -3.968 4.741 -8.730 1.00 96.69 346 ALA A N 1
ATOM 2608 C CA . ALA A 1 346 ? -2.613 5.146 -8.365 1.00 96.69 346 ALA A CA 1
ATOM 2609 C C . ALA A 1 346 ? -2.577 6.644 -8.038 1.00 96.69 346 ALA A C 1
ATOM 2611 O O . ALA A 1 346 ? -3.274 7.426 -8.689 1.00 96.69 346 ALA A O 1
ATOM 2612 N N . HIS A 1 347 ? -1.820 7.018 -6.995 1.00 95.12 347 HIS A N 1
ATOM 2613 C CA . HIS A 1 347 ? -1.504 8.401 -6.582 1.00 95.12 347 HIS A CA 1
ATOM 2614 C C . HIS A 1 347 ? -2.551 9.460 -6.977 1.00 95.12 347 HIS A C 1
ATOM 2616 O O . HIS A 1 347 ? -2.227 10.487 -7.579 1.00 95.12 347 HIS A O 1
ATOM 2622 N N . PRO A 1 348 ? -3.826 9.304 -6.564 1.00 94.88 348 PRO A N 1
ATOM 2623 C CA . PRO A 1 348 ? -4.950 10.010 -7.186 1.00 94.88 348 PRO A CA 1
ATOM 2624 C C . PRO A 1 348 ? -4.905 11.538 -7.035 1.00 94.88 348 PRO A C 1
ATOM 2626 O O . PRO A 1 348 ? -5.519 12.265 -7.815 1.00 94.88 348 PRO A O 1
ATOM 2629 N N . PHE A 1 349 ? -4.156 12.047 -6.056 1.00 92.81 349 PHE A N 1
ATOM 2630 C CA . PHE A 1 349 ? -3.963 13.481 -5.809 1.00 92.81 349 PHE A CA 1
ATOM 2631 C C . PHE A 1 349 ? -2.590 13.999 -6.271 1.00 92.81 349 PHE A C 1
ATOM 2633 O O . PHE A 1 349 ? -2.209 15.135 -5.972 1.00 92.81 349 PHE A O 1
ATOM 2640 N N . GLY A 1 350 ? -1.847 13.199 -7.043 1.00 80.69 350 GLY A N 1
ATOM 2641 C CA . GLY A 1 350 ? -0.501 13.515 -7.527 1.00 80.69 350 GLY A CA 1
ATOM 2642 C C . GLY A 1 350 ? 0.529 13.572 -6.400 1.00 80.69 350 GLY A C 1
ATOM 2643 O O . GLY A 1 350 ? 1.542 14.264 -6.514 1.00 80.69 350 GLY A O 1
ATOM 2644 N N . GLY A 1 351 ? 0.217 12.925 -5.274 1.00 67.69 351 GLY A N 1
ATOM 2645 C CA . GLY A 1 351 ? 1.066 12.863 -4.096 1.00 67.69 351 GLY A CA 1
ATOM 2646 C C . GLY A 1 351 ? 2.316 12.039 -4.376 1.00 67.69 351 GLY A C 1
ATOM 2647 O O . GLY A 1 351 ? 2.251 10.964 -4.962 1.00 67.69 351 GLY A O 1
ATOM 2648 N N . GLY A 1 352 ? 3.461 12.574 -3.964 1.00 60.72 352 GLY A N 1
ATOM 2649 C CA . GLY A 1 352 ? 4.668 11.792 -3.741 1.00 60.72 352 GLY A CA 1
ATOM 2650 C C . GLY A 1 352 ? 5.508 11.376 -4.951 1.00 60.72 352 GLY A C 1
ATOM 2651 O O . GLY A 1 352 ? 6.674 11.068 -4.717 1.00 60.72 352 GLY A O 1
ATOM 2652 N N . ALA A 1 353 ? 5.054 11.432 -6.207 1.00 60.66 353 ALA A N 1
ATOM 2653 C CA . ALA A 1 353 ? 5.963 11.149 -7.326 1.00 60.66 353 ALA A CA 1
ATOM 2654 C C . ALA A 1 353 ? 7.205 12.064 -7.248 1.00 60.66 353 ALA A C 1
ATOM 2656 O O . ALA A 1 353 ? 7.059 13.288 -7.114 1.00 60.66 353 ALA A O 1
ATOM 2657 N N . PRO A 1 354 ? 8.434 11.518 -7.309 1.00 52.25 354 PRO A N 1
ATOM 2658 C CA . PRO A 1 354 ? 9.647 12.242 -6.928 1.00 52.25 354 PRO A CA 1
ATOM 2659 C C . PRO A 1 354 ? 9.969 13.502 -7.770 1.00 52.25 354 PRO A C 1
ATOM 2661 O O . PRO A 1 354 ? 10.874 14.248 -7.393 1.00 52.25 354 PRO A O 1
ATOM 2664 N N . PHE A 1 355 ? 9.200 13.799 -8.833 1.00 54.88 355 PHE A N 1
ATOM 2665 C CA . PHE A 1 355 ? 9.326 14.991 -9.698 1.00 54.88 355 PHE A CA 1
ATOM 2666 C C . PHE A 1 355 ? 8.050 15.827 -9.854 1.00 54.88 355 PHE A C 1
ATOM 2668 O O . PHE A 1 355 ? 8.009 16.697 -10.719 1.00 54.88 355 PHE A O 1
ATOM 2675 N N . GLY A 1 356 ? 7.004 15.591 -9.053 1.00 55.84 356 GLY A N 1
ATOM 2676 C CA . GLY A 1 356 ? 5.731 16.310 -9.218 1.00 55.84 356 GLY A CA 1
ATOM 2677 C C . GLY A 1 356 ? 5.039 16.022 -10.559 1.00 55.84 356 GLY A C 1
ATOM 2678 O O . GLY A 1 356 ? 4.302 16.868 -11.058 1.00 55.84 356 GLY A O 1
ATOM 2679 N N . GLY A 1 357 ? 5.316 14.848 -11.141 1.00 64.38 357 GLY A N 1
ATOM 2680 C CA . GLY A 1 357 ? 4.821 14.401 -12.446 1.00 64.38 357 GLY A CA 1
ATOM 2681 C C . GLY A 1 357 ? 3.693 13.365 -12.399 1.00 64.38 357 GLY A C 1
ATOM 2682 O O . GLY A 1 357 ? 3.189 13.020 -13.461 1.00 64.38 357 GLY A O 1
ATOM 2683 N N . ALA A 1 358 ? 3.287 12.896 -11.210 1.00 81.31 358 ALA A N 1
ATOM 2684 C CA . ALA A 1 358 ? 2.174 11.953 -11.073 1.00 81.31 358 ALA A CA 1
ATOM 2685 C C . ALA A 1 358 ? 0.878 12.545 -11.635 1.00 81.31 358 ALA A C 1
ATOM 2687 O O . ALA A 1 358 ? 0.512 13.696 -11.346 1.00 81.31 358 ALA A O 1
ATOM 2688 N N . ILE A 1 359 ? 0.175 11.748 -12.434 1.00 86.19 359 ILE A N 1
ATOM 2689 C CA . ILE A 1 359 ? -1.034 12.177 -13.120 1.00 86.19 359 ILE A CA 1
ATOM 2690 C C . ILE A 1 359 ? -2.195 12.071 -12.137 1.00 86.19 359 ILE A C 1
ATOM 2692 O O . ILE A 1 359 ? -2.693 10.998 -11.819 1.00 86.19 359 ILE A O 1
ATOM 2696 N N . ARG A 1 360 ? -2.661 13.232 -11.669 1.00 91.81 360 ARG A N 1
ATOM 2697 C CA . ARG A 1 360 ? -3.840 13.312 -10.797 1.00 91.81 360 ARG A CA 1
ATOM 2698 C C . ARG A 1 360 ? -5.052 12.663 -11.451 1.00 91.81 360 ARG A C 1
ATOM 2700 O O . ARG A 1 360 ? -5.353 12.965 -12.608 1.00 91.81 360 ARG A O 1
ATOM 2707 N N . TRP A 1 361 ? -5.804 11.911 -10.656 1.00 95.12 361 TRP A N 1
ATOM 2708 C CA . TRP A 1 361 ? -7.085 11.350 -11.055 1.00 95.12 361 TRP A CA 1
ATOM 2709 C C . TRP A 1 361 ? -8.133 12.453 -11.245 1.00 95.12 361 TRP A C 1
ATOM 2711 O O . TRP A 1 361 ? -8.361 13.284 -10.358 1.00 95.12 361 TRP A O 1
ATOM 2721 N N . ARG A 1 362 ? -8.788 12.474 -12.408 1.00 93.56 362 ARG A N 1
ATOM 2722 C CA . ARG A 1 362 ? -9.769 13.509 -12.785 1.00 93.56 362 ARG A CA 1
ATOM 2723 C C . ARG A 1 362 ? -11.195 12.986 -12.884 1.00 93.56 362 ARG A C 1
ATOM 2725 O O . ARG A 1 362 ? -12.137 13.739 -12.646 1.00 93.56 362 ARG A O 1
ATOM 2732 N N . GLU A 1 363 ? -11.366 11.711 -13.204 1.00 92.25 363 GLU A N 1
ATOM 2733 C CA . GLU A 1 363 ? -12.666 11.130 -13.539 1.00 92.25 363 GLU A CA 1
ATOM 2734 C C . GLU A 1 363 ? -13.264 10.365 -12.356 1.00 92.25 363 GLU A C 1
ATOM 2736 O O . GLU A 1 363 ? -13.282 9.141 -12.306 1.00 92.25 363 GLU A O 1
ATOM 2741 N N . TRP A 1 364 ? -13.765 11.083 -11.355 1.00 94.19 364 TRP A N 1
ATOM 2742 C CA . TRP A 1 364 ? -14.320 10.466 -10.140 1.00 94.19 364 TRP A CA 1
ATOM 2743 C C . TRP A 1 364 ? -15.714 9.841 -10.307 1.00 94.19 364 TRP A C 1
ATOM 2745 O O . TRP A 1 364 ? -16.212 9.230 -9.368 1.00 94.19 364 TRP A O 1
ATOM 2755 N N . GLY A 1 365 ? -16.354 10.021 -11.466 1.00 92.75 365 GLY A N 1
ATOM 2756 C CA . GLY A 1 365 ? -17.684 9.475 -11.763 1.00 92.75 365 GLY A CA 1
ATOM 2757 C C . GLY A 1 365 ? -17.682 8.019 -12.236 1.00 92.75 365 GLY A C 1
ATOM 2758 O O . GLY A 1 365 ? -18.754 7.465 -12.470 1.00 92.75 365 GLY A O 1
ATOM 2759 N N . VAL A 1 366 ? -16.508 7.405 -12.405 1.00 93.12 366 VAL A N 1
ATOM 2760 C CA . VAL A 1 366 ? -16.394 6.007 -12.837 1.00 93.12 366 VAL A CA 1
ATOM 2761 C C . VAL A 1 366 ? -16.501 5.049 -11.653 1.00 93.12 366 VAL A C 1
ATOM 2763 O O . VAL A 1 366 ? -16.252 5.417 -10.507 1.00 93.12 366 VAL A O 1
ATOM 2766 N N . SER A 1 367 ? -16.877 3.803 -11.932 1.00 91.94 367 SER A N 1
ATOM 2767 C CA . SER A 1 367 ? -17.003 2.731 -10.939 1.00 91.94 367 SER A CA 1
ATOM 2768 C C . SER A 1 367 ? -16.275 1.475 -11.421 1.00 91.94 367 SER A C 1
ATOM 2770 O O . SER A 1 367 ? -15.936 1.372 -12.599 1.00 91.94 367 SER A O 1
ATOM 2772 N N . GLY A 1 368 ? -16.021 0.529 -10.515 1.00 91.38 368 GLY A N 1
ATOM 2773 C CA . GLY A 1 368 ? -15.387 -0.756 -10.838 1.00 91.38 368 GLY A CA 1
ATOM 2774 C C . GLY A 1 368 ? -13.929 -0.899 -10.395 1.00 91.38 368 GLY A C 1
ATOM 2775 O O . GLY A 1 368 ? -13.378 -1.988 -10.516 1.00 91.38 368 GLY A O 1
ATOM 2776 N N . PHE A 1 369 ? -13.304 0.145 -9.841 1.00 95.19 369 PHE A N 1
ATOM 2777 C CA . PHE A 1 369 ? -12.040 -0.011 -9.115 1.00 95.19 369 PHE A CA 1
ATOM 2778 C C . PHE A 1 369 ? -12.312 -0.516 -7.692 1.00 95.19 369 PHE A C 1
ATOM 2780 O O . PHE A 1 369 ? -13.269 -0.091 -7.043 1.00 95.19 369 PHE A O 1
ATOM 2787 N N . GLY A 1 370 ? -11.470 -1.433 -7.216 1.00 96.00 370 GLY A N 1
ATOM 2788 C CA . GLY A 1 370 ? -11.597 -2.059 -5.896 1.00 96.00 370 GLY A CA 1
ATOM 2789 C C . GLY A 1 370 ? -10.699 -1.432 -4.833 1.00 96.00 370 GLY A C 1
ATOM 2790 O O . GLY A 1 370 ? -10.862 -1.709 -3.651 1.00 96.00 370 GLY A O 1
ATOM 2791 N N . ALA A 1 371 ? -9.750 -0.584 -5.231 1.00 98.25 371 ALA A N 1
ATOM 2792 C CA . ALA A 1 371 ? -8.794 0.023 -4.319 1.00 98.25 371 ALA A CA 1
ATOM 2793 C C . ALA A 1 371 ? -8.388 1.442 -4.743 1.00 98.25 371 ALA A C 1
ATOM 2795 O O . ALA A 1 371 ? -8.617 1.874 -5.873 1.00 98.25 371 ALA A O 1
ATOM 2796 N N . MET A 1 372 ? -7.767 2.169 -3.822 1.00 98.00 372 MET A N 1
ATOM 2797 C CA . MET A 1 372 ? -7.178 3.485 -4.047 1.00 98.00 372 MET A CA 1
ATOM 2798 C C . MET A 1 372 ? -5.938 3.637 -3.170 1.00 98.00 372 MET A C 1
ATOM 2800 O O . MET A 1 372 ? -5.987 3.340 -1.972 1.00 98.00 372 MET A O 1
ATOM 2804 N N . GLU A 1 373 ? -4.848 4.153 -3.734 1.00 98.12 373 GLU A N 1
ATOM 2805 C CA . GLU A 1 373 ? -3.700 4.529 -2.921 1.00 98.12 373 GLU A CA 1
ATOM 2806 C C . GLU A 1 373 ? -4.060 5.704 -2.001 1.00 98.12 373 GLU A C 1
ATOM 2808 O O . GLU A 1 373 ? -4.343 6.823 -2.433 1.00 98.12 373 GLU A O 1
ATOM 2813 N N . LEU A 1 374 ? -4.049 5.432 -0.699 1.00 97.81 374 LEU A N 1
ATOM 2814 C CA . LEU A 1 374 ? -4.185 6.422 0.360 1.00 97.81 374 LEU A CA 1
ATOM 2815 C C . LEU A 1 374 ? -2.833 7.068 0.698 1.00 97.81 374 LEU A C 1
ATOM 2817 O O . LEU A 1 374 ? -2.795 8.226 1.113 1.00 97.81 374 LEU A O 1
ATOM 2821 N N . LEU A 1 375 ? -1.741 6.310 0.536 1.00 96.06 375 LEU A N 1
ATOM 2822 C CA . LEU A 1 375 ? -0.359 6.774 0.658 1.00 96.06 375 LEU A CA 1
ATOM 2823 C C . LEU A 1 375 ? 0.420 6.420 -0.611 1.00 96.06 375 LEU A C 1
ATOM 2825 O O . LEU A 1 375 ? 0.741 5.252 -0.811 1.00 96.06 375 LEU A O 1
ATOM 2829 N N . SER A 1 376 ? 0.809 7.421 -1.394 1.00 93.31 376 SER A N 1
ATOM 2830 C CA . SER A 1 376 ? 1.648 7.222 -2.584 1.00 93.31 376 SER A CA 1
ATOM 2831 C C . SER A 1 376 ? 2.965 7.954 -2.413 1.00 93.31 376 SER A C 1
ATOM 2833 O O . SER A 1 376 ? 2.990 9.180 -2.371 1.00 93.31 376 SER A O 1
ATOM 2835 N N . ASN A 1 377 ? 4.055 7.214 -2.205 1.00 93.38 377 ASN A N 1
ATOM 2836 C CA . ASN A 1 377 ? 5.365 7.760 -1.829 1.00 93.38 377 ASN A CA 1
ATOM 2837 C C . ASN A 1 377 ? 5.308 8.745 -0.632 1.00 93.38 377 ASN A C 1
ATOM 2839 O O . ASN A 1 377 ? 6.108 9.682 -0.494 1.00 93.38 377 ASN A O 1
ATOM 2843 N N . GLU A 1 378 ? 4.354 8.528 0.276 1.00 93.44 378 GLU A N 1
ATOM 2844 C CA . GLU A 1 378 ? 4.018 9.413 1.390 1.00 93.44 378 GLU A CA 1
ATOM 2845 C C . GLU A 1 378 ? 4.157 8.704 2.740 1.00 93.44 378 GLU A C 1
ATOM 2847 O O . GLU A 1 378 ? 4.137 7.483 2.854 1.00 93.44 378 GLU A O 1
ATOM 2852 N N . ARG A 1 379 ? 4.321 9.485 3.812 1.00 95.00 379 ARG A N 1
ATOM 2853 C CA . ARG A 1 379 ? 4.373 8.948 5.186 1.00 95.00 379 ARG A CA 1
ATOM 2854 C C . ARG A 1 379 ? 3.092 9.186 5.971 1.00 95.00 379 ARG A C 1
ATOM 2856 O O . ARG A 1 379 ? 2.896 8.554 7.001 1.00 95.00 379 ARG A O 1
ATOM 2863 N N . VAL A 1 380 ? 2.300 10.149 5.530 1.00 95.81 380 VAL A N 1
ATOM 2864 C CA . VAL A 1 380 ? 1.144 10.726 6.212 1.00 95.81 380 VAL A CA 1
ATOM 2865 C C . VAL A 1 380 ? 0.115 10.949 5.122 1.00 95.81 380 VAL A C 1
ATOM 2867 O O . VAL A 1 380 ? 0.470 11.522 4.094 1.00 95.81 380 VAL A O 1
ATOM 2870 N N . ALA A 1 381 ? -1.117 10.498 5.334 1.00 95.62 381 ALA A N 1
ATOM 2871 C CA . ALA A 1 381 ? -2.139 10.595 4.306 1.00 95.62 381 ALA A CA 1
ATOM 2872 C C . ALA A 1 381 ? -2.619 12.041 4.196 1.00 95.62 381 ALA A C 1
ATOM 2874 O O . ALA A 1 381 ? -2.985 12.673 5.197 1.00 95.62 381 ALA A O 1
ATOM 2875 N N . SER A 1 382 ? -2.637 12.577 2.975 1.00 94.31 382 SER A N 1
ATOM 2876 C CA . SER A 1 382 ? -3.181 13.912 2.737 1.00 94.31 382 SER A CA 1
ATOM 2877 C C . SER A 1 382 ? -4.656 13.983 3.161 1.00 94.31 382 SER A C 1
ATOM 2879 O O . SER A 1 382 ? -5.390 12.991 3.154 1.00 94.31 382 SER A O 1
ATOM 2881 N N . LEU A 1 383 ? -5.118 15.168 3.573 1.00 93.69 383 LEU A N 1
ATOM 2882 C CA . LEU A 1 383 ? -6.527 15.352 3.933 1.00 93.69 383 LEU A CA 1
ATOM 2883 C C . LEU A 1 383 ? -7.455 15.101 2.732 1.00 93.69 383 LEU A C 1
ATOM 2885 O O . LEU A 1 383 ? -8.541 14.560 2.915 1.00 93.69 383 LEU A O 1
ATOM 2889 N N . GLU A 1 384 ? -7.016 15.446 1.518 1.00 95.00 384 GLU A N 1
ATOM 2890 C CA . GLU A 1 384 ? -7.757 15.201 0.274 1.00 95.00 384 GLU A CA 1
ATOM 2891 C C . GLU A 1 384 ? -7.956 13.699 0.028 1.00 95.00 384 GLU A C 1
ATOM 2893 O O . GLU A 1 384 ? -9.096 13.259 -0.140 1.00 95.00 384 GLU A O 1
ATOM 2898 N N . ALA A 1 385 ? -6.883 12.902 0.123 1.00 95.94 385 ALA A N 1
ATOM 2899 C CA . ALA A 1 385 ? -6.950 11.450 -0.039 1.00 95.94 385 ALA A CA 1
ATOM 2900 C C . ALA A 1 385 ? -7.867 10.797 1.002 1.00 95.94 385 ALA A C 1
ATOM 2902 O O . ALA A 1 385 ? -8.739 10.001 0.653 1.00 95.94 385 ALA A O 1
ATOM 2903 N N . ARG A 1 386 ? -7.744 11.198 2.275 1.00 96.88 386 ARG A N 1
ATOM 2904 C CA . ARG A 1 386 ? -8.601 10.690 3.359 1.00 96.88 386 ARG A CA 1
ATOM 2905 C C . ARG A 1 386 ? -10.071 11.030 3.152 1.00 96.88 386 ARG A C 1
ATOM 2907 O O . ARG A 1 386 ? -10.917 10.145 3.251 1.00 96.88 386 ARG A O 1
ATOM 2914 N N . ARG A 1 387 ? -10.385 12.295 2.849 1.00 97.88 387 ARG A N 1
ATOM 2915 C CA . ARG A 1 387 ? -11.766 12.739 2.606 1.00 97.88 387 ARG A CA 1
ATOM 2916 C C . ARG A 1 387 ? -12.392 11.972 1.454 1.00 97.88 387 ARG A C 1
ATOM 2918 O O . ARG A 1 387 ? -13.514 11.489 1.599 1.00 97.88 387 ARG A O 1
ATOM 2925 N N . LYS A 1 388 ? -11.664 11.826 0.344 1.00 97.81 388 LYS A N 1
ATOM 2926 C CA . LYS A 1 388 ? -12.186 11.130 -0.829 1.00 97.81 388 LYS A CA 1
ATOM 2927 C C . LYS A 1 388 ? -12.376 9.639 -0.581 1.00 97.81 388 LYS A C 1
ATOM 2929 O O . LYS A 1 388 ? -13.406 9.092 -0.962 1.00 97.81 388 LYS A O 1
ATOM 2934 N N . TRP A 1 389 ? -11.445 8.999 0.121 1.00 98.31 389 TRP A N 1
ATOM 2935 C CA . TRP A 1 389 ? -11.596 7.600 0.506 1.00 98.31 389 TRP A CA 1
ATOM 2936 C C . TRP A 1 389 ? -12.833 7.381 1.390 1.00 98.31 389 TRP A C 1
ATOM 2938 O O . TRP A 1 389 ? -13.673 6.540 1.082 1.00 98.31 389 TRP A O 1
ATOM 2948 N N . PHE A 1 390 ? -13.024 8.198 2.433 1.00 98.56 390 PHE A N 1
ATOM 2949 C CA . PHE A 1 390 ? -14.213 8.114 3.292 1.00 98.56 390 PHE A CA 1
ATOM 2950 C C . PHE A 1 390 ? -15.514 8.438 2.546 1.00 98.56 390 PHE A C 1
ATOM 2952 O O . PHE A 1 390 ? -16.557 7.864 2.856 1.00 98.56 390 PHE A O 1
ATOM 2959 N N . GLU A 1 391 ? -15.491 9.349 1.570 1.00 98.06 391 GLU A N 1
ATOM 2960 C CA . GLU A 1 391 ? -16.626 9.590 0.672 1.00 98.06 391 GLU A CA 1
ATOM 2961 C C . GLU A 1 391 ? -17.013 8.310 -0.081 1.00 98.06 391 GLU A C 1
ATOM 2963 O O . GLU A 1 391 ? -18.180 7.922 -0.052 1.00 98.06 391 GLU A O 1
ATOM 2968 N N . MET A 1 392 ? -16.039 7.610 -0.669 1.00 97.56 392 MET A N 1
ATOM 2969 C CA . MET A 1 392 ? -16.272 6.344 -1.372 1.00 97.56 392 MET A CA 1
ATOM 2970 C C . MET A 1 392 ? -16.791 5.246 -0.442 1.00 97.56 392 MET A C 1
ATOM 2972 O O . MET A 1 392 ? -17.748 4.555 -0.788 1.00 97.56 392 MET A O 1
ATOM 2976 N N . LEU A 1 393 ? -16.221 5.123 0.762 1.00 97.94 393 LEU A N 1
ATOM 2977 C CA . LEU A 1 393 ? -16.698 4.174 1.770 1.00 97.94 393 LEU A CA 1
ATOM 2978 C C . LEU A 1 393 ? -18.152 4.449 2.173 1.00 97.94 393 LEU A C 1
ATOM 2980 O O . LEU A 1 393 ? -18.935 3.514 2.306 1.00 97.94 393 LEU A O 1
ATOM 2984 N N . LYS A 1 394 ? -18.541 5.722 2.328 1.00 97.50 394 LYS A N 1
ATOM 2985 C CA . LYS A 1 394 ? -19.929 6.107 2.634 1.00 97.50 394 LYS A CA 1
ATOM 2986 C C . LYS A 1 394 ? -20.889 5.740 1.507 1.00 97.50 394 LYS A C 1
ATOM 2988 O O . LYS A 1 394 ? -21.965 5.220 1.786 1.00 97.50 394 LYS A O 1
ATOM 2993 N N . VAL A 1 395 ? -20.506 5.997 0.256 1.00 96.12 395 VAL A N 1
ATOM 2994 C CA . VAL A 1 395 ? -21.323 5.648 -0.919 1.00 96.12 395 VAL A CA 1
ATOM 2995 C C . VAL A 1 395 ? -21.506 4.129 -1.022 1.00 96.12 395 VAL A C 1
ATOM 2997 O O . VAL A 1 395 ? -22.619 3.667 -1.259 1.00 96.12 395 VAL A O 1
ATOM 3000 N N . GLY A 1 396 ? -20.446 3.353 -0.780 1.00 95.88 396 GLY A N 1
ATOM 3001 C CA . GLY A 1 396 ? -20.468 1.888 -0.830 1.00 95.88 396 GLY A CA 1
ATOM 3002 C C . GLY A 1 396 ? -20.951 1.188 0.446 1.00 95.88 396 GLY A C 1
ATOM 3003 O O . GLY A 1 396 ? -21.024 -0.037 0.464 1.00 95.88 396 GLY A O 1
ATOM 3004 N N . LEU A 1 397 ? -21.288 1.922 1.514 1.00 97.06 397 LEU A N 1
ATOM 3005 C CA . LEU A 1 397 ? -21.475 1.359 2.858 1.00 97.06 397 LEU A CA 1
ATOM 3006 C C . LEU A 1 397 ? -22.514 0.232 2.908 1.00 97.06 397 LEU A C 1
ATOM 3008 O O . LEU A 1 397 ? -22.298 -0.785 3.564 1.00 97.06 397 LEU A O 1
ATOM 3012 N N . HIS A 1 398 ? -23.647 0.409 2.227 1.00 95.81 398 HIS A N 1
ATOM 3013 C CA . HIS A 1 398 ? -24.709 -0.595 2.216 1.00 95.81 398 HIS A CA 1
ATOM 3014 C C . HIS A 1 398 ? -24.273 -1.897 1.536 1.00 95.81 398 HIS A C 1
ATOM 3016 O O . HIS A 1 398 ? -24.535 -2.966 2.085 1.00 95.81 398 HIS A O 1
ATOM 3022 N N . GLY A 1 399 ? -23.579 -1.802 0.398 1.00 95.88 399 GLY A N 1
ATOM 3023 C CA . GLY A 1 399 ? -23.022 -2.959 -0.302 1.00 95.88 399 GLY A CA 1
ATOM 3024 C C . GLY A 1 399 ? -21.932 -3.638 0.523 1.00 95.88 399 GLY A C 1
ATOM 3025 O O . GLY A 1 399 ? -21.973 -4.848 0.721 1.00 95.88 399 GLY A O 1
ATOM 3026 N N . ALA A 1 400 ? -21.028 -2.864 1.128 1.00 96.44 400 ALA A N 1
ATOM 3027 C CA . ALA A 1 400 ? -19.960 -3.391 1.975 1.00 96.44 400 ALA A CA 1
ATOM 3028 C C . ALA A 1 400 ? -20.499 -4.187 3.177 1.00 96.44 400 ALA A C 1
ATOM 3030 O O . ALA A 1 400 ? -20.050 -5.298 3.448 1.00 96.44 400 ALA A O 1
ATOM 3031 N N . VAL A 1 401 ? -21.529 -3.668 3.855 1.00 96.31 401 VAL A N 1
ATOM 3032 C CA . VAL A 1 401 ? -22.220 -4.373 4.952 1.00 96.31 401 VAL A CA 1
ATOM 3033 C C . VAL A 1 401 ? -22.936 -5.641 4.464 1.00 96.31 401 VAL A C 1
ATOM 3035 O O . VAL A 1 401 ? -23.088 -6.587 5.237 1.00 96.31 401 VAL A O 1
ATOM 3038 N N . ALA A 1 402 ? -23.365 -5.676 3.201 1.00 94.62 402 ALA A N 1
ATOM 3039 C CA . ALA A 1 402 ? -23.944 -6.853 2.555 1.00 94.62 402 ALA A CA 1
ATOM 3040 C C . ALA A 1 402 ? -22.893 -7.824 1.972 1.00 94.62 402 ALA A C 1
ATOM 3042 O O . ALA A 1 402 ? -23.264 -8.906 1.521 1.00 94.62 402 ALA A O 1
ATOM 3043 N N . GLY A 1 403 ? -21.601 -7.475 2.011 1.00 92.06 403 GLY A N 1
ATOM 3044 C CA . GLY A 1 403 ? -20.504 -8.286 1.476 1.00 92.06 403 GLY A CA 1
ATOM 3045 C C . GLY A 1 403 ? -20.172 -8.049 -0.004 1.00 92.06 403 GLY A C 1
ATOM 3046 O O . GLY A 1 403 ? -19.447 -8.846 -0.587 1.00 92.06 403 GLY A O 1
ATOM 3047 N N . GLU A 1 404 ? -20.663 -6.970 -0.620 1.00 92.62 404 GLU A N 1
ATOM 3048 C CA . GLU A 1 404 ? -20.450 -6.633 -2.044 1.00 92.62 404 GLU A CA 1
ATOM 3049 C C . GLU A 1 404 ? -19.095 -5.944 -2.330 1.00 92.62 404 GLU A C 1
ATOM 3051 O O . GLU A 1 404 ? -18.837 -5.508 -3.450 1.00 92.62 404 GLU A O 1
ATOM 3056 N N . GLY A 1 405 ? -18.213 -5.855 -1.331 1.00 93.94 405 GLY A N 1
ATOM 3057 C CA . GLY A 1 405 ? -16.917 -5.178 -1.430 1.00 93.94 405 GLY A CA 1
ATOM 3058 C C . GLY A 1 405 ? -16.989 -3.666 -1.189 1.00 93.94 405 GLY A C 1
ATOM 3059 O O . GLY A 1 405 ? -18.048 -3.088 -0.942 1.00 93.94 405 GLY A O 1
ATOM 3060 N N . PHE A 1 406 ? -15.825 -3.022 -1.196 1.00 97.69 406 PHE A N 1
ATOM 3061 C CA . PHE A 1 406 ? -15.653 -1.586 -0.968 1.00 97.69 406 PHE A CA 1
ATOM 3062 C C . PHE A 1 406 ? -14.312 -1.122 -1.549 1.00 97.69 406 PHE A C 1
ATOM 3064 O O . PHE A 1 406 ? -13.486 -1.944 -1.934 1.00 97.69 406 PHE A O 1
ATOM 3071 N N . VAL A 1 407 ? -14.075 0.193 -1.594 1.00 98.19 407 VAL A N 1
ATOM 3072 C CA . VAL A 1 407 ? -12.787 0.736 -2.050 1.00 98.19 407 VAL A CA 1
ATOM 3073 C C . VAL A 1 407 ? -11.740 0.585 -0.948 1.00 98.19 407 VAL A C 1
ATOM 3075 O O . VAL A 1 407 ? -11.756 1.310 0.049 1.00 98.19 407 VAL A O 1
ATOM 3078 N N . VAL A 1 408 ? -10.819 -0.350 -1.140 1.00 98.56 408 VAL A N 1
ATOM 3079 C CA . VAL A 1 408 ? -9.727 -0.657 -0.215 1.00 98.56 408 VAL A CA 1
ATOM 3080 C C . VAL A 1 408 ? -8.657 0.434 -0.261 1.00 98.56 408 VAL A C 1
ATOM 3082 O O . VAL A 1 408 ? -8.207 0.835 -1.332 1.00 98.56 408 VAL A O 1
ATOM 3085 N N . ALA A 1 409 ? -8.205 0.899 0.902 1.00 98.62 409 ALA A N 1
ATOM 3086 C CA . ALA A 1 409 ? -7.011 1.731 0.983 1.00 98.62 409 ALA A CA 1
ATOM 3087 C C . ALA A 1 409 ? -5.756 0.873 0.786 1.00 98.62 409 ALA A C 1
ATOM 3089 O O . ALA A 1 409 ? -5.554 -0.125 1.486 1.00 98.62 409 ALA A O 1
ATOM 3090 N N . THR A 1 410 ? -4.883 1.310 -0.117 1.00 98.44 410 THR A N 1
ATOM 3091 C CA . THR A 1 410 ? -3.527 0.778 -0.300 1.00 98.44 410 THR A CA 1
ATOM 3092 C C . THR A 1 410 ? -2.495 1.881 -0.090 1.00 98.44 410 THR A C 1
ATOM 3094 O O . THR A 1 410 ? -2.813 3.065 0.033 1.00 98.44 410 THR A O 1
ATOM 3097 N N . GLY A 1 411 ? -1.228 1.504 -0.017 1.00 97.62 411 GLY A N 1
ATOM 3098 C CA . GLY A 1 411 ? -0.146 2.457 -0.185 1.00 97.62 411 GLY A CA 1
ATOM 3099 C C . GLY A 1 411 ? 1.088 1.792 -0.750 1.00 97.62 411 GLY A C 1
ATOM 3100 O O . GLY A 1 411 ? 1.376 0.641 -0.408 1.00 97.62 411 GLY A O 1
ATOM 3101 N N . GLY A 1 412 ? 1.795 2.531 -1.590 1.00 96.69 412 GLY A N 1
ATOM 3102 C CA . GLY A 1 412 ? 2.961 2.074 -2.325 1.00 96.69 412 GLY A CA 1
ATOM 3103 C C . GLY A 1 412 ? 4.002 3.174 -2.463 1.00 96.69 412 GLY A C 1
ATOM 3104 O O . GLY A 1 412 ? 3.740 4.348 -2.175 1.00 96.69 412 GLY A O 1
ATOM 3105 N N . THR A 1 413 ? 5.220 2.780 -2.825 1.00 95.31 413 THR A N 1
ATOM 3106 C CA . THR A 1 413 ? 6.328 3.740 -2.938 1.00 95.31 413 THR A CA 1
ATOM 3107 C C . THR A 1 413 ? 6.395 4.460 -4.262 1.00 95.31 413 THR A C 1
ATOM 3109 O O . THR A 1 413 ? 7.053 5.499 -4.307 1.00 95.31 413 THR A O 1
ATOM 3112 N N . ASP A 1 414 ? 5.773 3.914 -5.306 1.00 95.50 414 ASP A N 1
ATOM 3113 C CA . ASP A 1 414 ? 5.962 4.396 -6.670 1.00 95.50 414 ASP A CA 1
ATOM 3114 C C . ASP A 1 414 ? 7.473 4.458 -7.020 1.00 95.50 414 ASP A C 1
ATOM 3116 O O . ASP A 1 414 ? 8.066 5.469 -7.418 1.00 95.50 414 ASP A O 1
ATOM 3120 N N . SER A 1 415 ? 8.170 3.364 -6.687 1.00 93.38 415 SER A N 1
ATOM 3121 C CA . SER A 1 415 ? 9.632 3.302 -6.693 1.00 93.38 415 SER A CA 1
ATOM 3122 C C . SER A 1 415 ? 10.198 3.246 -8.108 1.00 93.38 415 SER A C 1
ATOM 3124 O O . SER A 1 415 ? 10.208 2.190 -8.728 1.00 93.38 415 SER A O 1
ATOM 3126 N N . HIS A 1 416 ? 10.790 4.352 -8.558 1.00 92.38 416 HIS A N 1
ATOM 3127 C CA . HIS A 1 416 ? 11.504 4.421 -9.837 1.00 92.38 416 HIS A CA 1
ATOM 3128 C C . HIS A 1 416 ? 13.030 4.357 -9.689 1.00 92.38 416 HIS A C 1
ATOM 3130 O O . HIS A 1 416 ? 13.753 4.071 -10.642 1.00 92.38 416 HIS A O 1
ATOM 3136 N N . ARG A 1 417 ? 13.575 4.688 -8.510 1.00 82.19 417 ARG A N 1
ATOM 3137 C CA . ARG A 1 417 ? 15.009 4.990 -8.345 1.00 82.19 417 ARG A CA 1
ATOM 3138 C C . ARG A 1 417 ? 15.701 4.090 -7.330 1.00 82.19 417 ARG A C 1
ATOM 3140 O O . ARG A 1 417 ? 15.092 3.713 -6.333 1.00 82.19 417 ARG A O 1
ATOM 3147 N N . PRO A 1 418 ? 17.029 3.880 -7.451 1.00 69.44 418 PRO A N 1
ATOM 3148 C CA . PRO A 1 418 ? 17.788 3.059 -6.501 1.00 69.44 418 PRO A CA 1
ATOM 3149 C C . PRO A 1 418 ? 17.725 3.530 -5.033 1.00 69.44 418 PRO A C 1
ATOM 3151 O O . PRO A 1 418 ? 18.012 2.758 -4.109 1.00 69.44 418 PRO A O 1
ATOM 3154 N N . PHE A 1 419 ? 17.397 4.804 -4.794 1.00 74.06 419 PHE A N 1
ATOM 3155 C CA . PHE A 1 419 ? 17.241 5.375 -3.453 1.00 74.06 419 PHE A CA 1
ATOM 3156 C C . PHE A 1 419 ? 15.790 5.451 -2.961 1.00 74.06 419 PHE A C 1
ATOM 3158 O O . PHE A 1 419 ? 15.592 5.463 -1.743 1.00 74.06 419 PHE A O 1
ATOM 3165 N N . ASP A 1 420 ? 14.801 5.414 -3.857 1.00 80.69 420 ASP A N 1
ATOM 3166 C CA . ASP A 1 420 ? 13.372 5.358 -3.528 1.00 80.69 420 ASP A CA 1
ATOM 3167 C C . ASP A 1 420 ? 12.971 3.903 -3.296 1.00 80.69 420 ASP A C 1
ATOM 3169 O O . ASP A 1 420 ? 12.176 3.338 -4.021 1.00 80.69 420 ASP A O 1
ATOM 3173 N N . LYS A 1 421 ? 13.607 3.234 -2.334 1.00 89.38 421 LYS A N 1
ATOM 3174 C CA . LYS A 1 421 ? 13.497 1.773 -2.204 1.00 89.38 421 LYS A CA 1
ATOM 3175 C C . LYS A 1 421 ? 12.074 1.342 -1.825 1.00 89.38 421 LYS A C 1
ATOM 3177 O O . LYS A 1 421 ? 11.452 2.049 -1.021 1.00 89.38 421 LYS A O 1
ATOM 3182 N N . PRO A 1 422 ? 11.634 0.146 -2.255 1.00 93.62 422 PRO A N 1
ATOM 3183 C CA . PRO A 1 422 ? 10.352 -0.415 -1.853 1.00 93.62 422 PRO A CA 1
ATOM 3184 C C . PRO A 1 422 ? 10.125 -0.359 -0.337 1.00 93.62 422 PRO A C 1
ATOM 3186 O O . PRO A 1 422 ? 11.038 -0.608 0.462 1.00 93.62 422 PRO A O 1
ATOM 3189 N N . GLY A 1 423 ? 8.912 0.014 0.058 1.00 92.69 423 GLY A N 1
ATOM 3190 C CA . GLY A 1 423 ? 8.424 0.165 1.426 1.00 92.69 423 GLY A CA 1
ATOM 3191 C C . GLY A 1 423 ? 9.018 1.317 2.246 1.00 92.69 423 GLY A C 1
ATOM 3192 O O . GLY A 1 423 ? 8.962 1.289 3.484 1.00 92.69 423 GLY A O 1
ATOM 3193 N N . THR A 1 424 ? 9.678 2.300 1.624 1.00 91.56 424 THR A N 1
ATOM 3194 C CA . THR A 1 424 ? 10.307 3.421 2.353 1.00 91.56 424 THR A CA 1
ATOM 3195 C C . THR A 1 424 ? 9.375 4.586 2.675 1.00 91.56 424 THR A C 1
ATOM 3197 O O . THR A 1 424 ? 9.632 5.289 3.666 1.00 91.56 424 THR A O 1
ATOM 3200 N N . LYS A 1 425 ? 8.337 4.793 1.865 1.00 92.12 425 LYS A N 1
ATOM 3201 C CA . LYS A 1 425 ? 7.320 5.840 1.988 1.00 92.12 425 LYS A CA 1
ATOM 3202 C C . LYS A 1 425 ? 6.033 5.327 1.335 1.00 92.12 425 LYS A C 1
ATOM 3204 O O . LYS A 1 425 ? 5.940 5.327 0.122 1.00 92.12 425 LYS A O 1
ATOM 3209 N N . GLY A 1 426 ? 5.092 4.845 2.129 1.00 95.00 426 GLY A N 1
ATOM 3210 C CA . GLY A 1 426 ? 3.940 4.109 1.618 1.00 95.00 426 GLY A CA 1
ATOM 3211 C C . GLY A 1 426 ? 4.286 2.634 1.441 1.00 95.00 426 GLY A C 1
ATOM 3212 O O . GLY A 1 426 ? 5.347 2.272 0.935 1.00 95.00 426 GLY A O 1
ATOM 3213 N N . MET A 1 427 ? 3.429 1.785 1.987 1.00 97.44 427 MET A N 1
ATOM 3214 C CA . MET A 1 427 ? 3.449 0.336 1.850 1.00 97.44 427 MET A CA 1
ATOM 3215 C C . MET A 1 427 ? 2.144 -0.233 2.398 1.00 97.44 427 MET A C 1
ATOM 3217 O O . MET A 1 427 ? 1.421 0.442 3.137 1.00 97.44 427 MET A O 1
ATOM 3221 N N . THR A 1 428 ? 1.878 -1.500 2.102 1.00 98.69 428 THR A N 1
ATOM 3222 C CA . THR A 1 428 ? 0.657 -2.184 2.523 1.00 98.69 428 THR A CA 1
ATOM 3223 C C . THR A 1 428 ? 1.000 -3.460 3.281 1.00 98.69 428 THR A C 1
ATOM 3225 O O . THR A 1 428 ? 1.807 -4.276 2.842 1.00 98.69 428 THR A O 1
ATOM 3228 N N . TRP A 1 429 ? 0.391 -3.646 4.444 1.00 98.75 429 TRP A N 1
ATOM 3229 C CA . TRP A 1 429 ? 0.389 -4.919 5.155 1.00 98.75 429 TRP A CA 1
ATOM 3230 C C . TRP A 1 429 ? -0.865 -5.684 4.775 1.00 98.75 429 TRP A C 1
ATOM 3232 O O . TRP A 1 429 ? -1.943 -5.105 4.786 1.00 98.75 429 TRP A O 1
ATOM 3242 N N . VAL A 1 430 ? -0.731 -6.973 4.491 1.00 98.50 430 VAL A N 1
ATOM 3243 C CA . VAL A 1 430 ? -1.847 -7.849 4.116 1.00 98.50 430 VAL A CA 1
ATOM 3244 C C . VAL A 1 430 ? -1.964 -8.973 5.132 1.00 98.50 430 VAL A C 1
ATOM 3246 O O . VAL A 1 430 ? -0.954 -9.581 5.476 1.00 98.50 430 VAL A O 1
ATOM 3249 N N . HIS A 1 431 ? -3.170 -9.247 5.613 1.00 98.38 431 HIS A N 1
ATOM 3250 C CA . HIS A 1 431 ? -3.454 -10.382 6.477 1.00 98.38 431 HIS A CA 1
ATOM 3251 C C . HIS A 1 431 ? -3.821 -11.603 5.630 1.00 98.38 431 HIS A C 1
ATOM 3253 O O . HIS A 1 431 ? -4.831 -11.598 4.929 1.00 98.38 431 HIS A O 1
ATOM 3259 N N . SER A 1 432 ? -2.983 -12.637 5.665 1.00 97.38 432 SER A N 1
ATOM 3260 C CA . SER A 1 432 ? -3.183 -13.867 4.897 1.00 97.38 432 SER A CA 1
ATOM 3261 C C . SER A 1 432 ? -2.428 -15.039 5.523 1.00 97.38 432 SER A C 1
ATOM 3263 O O . SER A 1 432 ? -1.261 -14.912 5.900 1.00 97.38 432 SER A O 1
ATOM 3265 N N . ASP A 1 433 ? -3.064 -16.211 5.538 1.00 95.50 433 ASP A N 1
ATOM 3266 C CA . ASP A 1 433 ? -2.448 -17.476 5.965 1.00 95.50 433 ASP A CA 1
ATOM 3267 C C . ASP A 1 433 ? -1.486 -18.058 4.913 1.00 95.50 433 ASP A C 1
ATOM 3269 O O . ASP A 1 433 ? -0.705 -18.969 5.192 1.00 95.50 433 ASP A O 1
ATOM 3273 N N . SER A 1 434 ? -1.522 -17.529 3.688 1.00 96.88 434 SER A N 1
ATOM 3274 C CA . SER A 1 434 ? -0.667 -17.939 2.577 1.00 96.88 434 SER A CA 1
ATOM 3275 C C . SER A 1 434 ? 0.095 -16.749 2.012 1.00 96.88 434 SER A C 1
ATOM 3277 O O . SER A 1 434 ? -0.462 -15.677 1.783 1.00 96.88 434 SER A O 1
ATOM 3279 N N . SER A 1 435 ? 1.377 -16.952 1.715 1.00 96.12 435 SER A N 1
ATOM 3280 C CA . SER A 1 435 ? 2.191 -15.968 1.002 1.00 96.12 435 SER A CA 1
ATOM 3281 C C . SER A 1 435 ? 2.120 -16.121 -0.517 1.00 96.12 435 SER A C 1
ATOM 3283 O O . SER A 1 435 ? 2.922 -15.512 -1.212 1.00 96.12 435 SER A O 1
ATOM 3285 N N . SER A 1 436 ? 1.229 -16.952 -1.066 1.00 97.06 436 SER A N 1
ATOM 3286 C CA . SER A 1 436 ? 1.091 -17.065 -2.525 1.00 97.06 436 SER A CA 1
ATOM 3287 C C . SER A 1 436 ? 0.609 -15.749 -3.142 1.00 97.06 436 SER A C 1
ATOM 3289 O O . SER A 1 436 ? -0.132 -14.995 -2.510 1.00 97.06 436 SER A O 1
ATOM 3291 N N . GLY A 1 437 ? 0.989 -15.488 -4.397 1.00 96.94 437 GLY A N 1
ATOM 3292 C CA . GLY A 1 437 ? 0.597 -14.250 -5.071 1.00 96.94 437 GLY A CA 1
ATOM 3293 C C . GLY A 1 437 ? -0.920 -14.068 -5.151 1.00 96.94 437 GLY A C 1
ATOM 3294 O O . GLY A 1 437 ? -1.423 -12.988 -4.859 1.00 96.94 437 GLY A O 1
ATOM 3295 N N . LYS A 1 438 ? -1.658 -15.149 -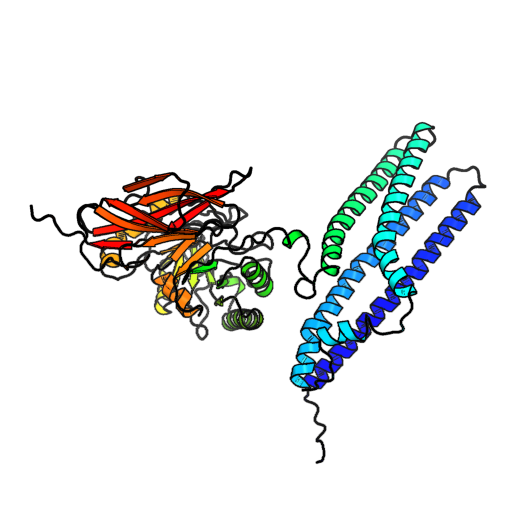5.438 1.00 96.69 438 LYS A N 1
ATOM 3296 C CA . LYS A 1 438 ? -3.125 -15.129 -5.445 1.00 96.69 438 LYS A CA 1
ATOM 3297 C C . LYS A 1 438 ? -3.698 -14.785 -4.068 1.00 96.69 438 LYS A C 1
ATOM 3299 O O . LYS A 1 438 ? -4.543 -13.909 -3.983 1.00 96.69 438 LYS A O 1
ATOM 3304 N N . ALA A 1 439 ? -3.215 -15.423 -2.999 1.00 98.06 439 ALA A N 1
ATOM 3305 C CA . ALA A 1 439 ? -3.718 -15.159 -1.651 1.00 98.06 439 ALA A CA 1
ATOM 3306 C C . ALA A 1 439 ? -3.485 -13.704 -1.215 1.00 98.06 439 ALA A C 1
ATOM 3308 O O . ALA A 1 439 ? -4.341 -13.114 -0.566 1.00 98.06 439 ALA A O 1
ATOM 3309 N N . ILE A 1 440 ? -2.356 -13.106 -1.611 1.00 98.38 440 ILE A N 1
ATOM 3310 C CA . ILE A 1 440 ? -2.084 -11.687 -1.352 1.00 98.38 440 ILE A CA 1
ATOM 3311 C C . ILE A 1 440 ? -3.066 -10.793 -2.116 1.00 98.38 440 ILE A C 1
ATOM 3313 O O . ILE A 1 440 ? -3.620 -9.871 -1.524 1.00 98.38 440 ILE A O 1
ATOM 3317 N N . VAL A 1 441 ? -3.306 -11.064 -3.403 1.00 98.12 441 VAL A N 1
ATOM 3318 C CA . VAL A 1 441 ? -4.264 -10.298 -4.220 1.00 98.12 441 VAL A CA 1
ATOM 3319 C C . VAL A 1 441 ? -5.694 -10.449 -3.690 1.00 98.12 441 VAL A C 1
ATOM 3321 O O . VAL A 1 441 ? -6.393 -9.449 -3.565 1.00 98.12 441 VAL A O 1
ATOM 3324 N N . ASP A 1 442 ? -6.109 -11.659 -3.311 1.00 97.88 442 ASP A N 1
ATOM 3325 C CA . ASP A 1 442 ? -7.430 -11.921 -2.728 1.00 97.88 442 ASP A CA 1
ATOM 3326 C C . ASP A 1 442 ? -7.609 -11.165 -1.400 1.00 97.88 442 ASP A C 1
ATOM 3328 O O . ASP A 1 442 ? -8.635 -10.527 -1.173 1.00 97.88 442 ASP A O 1
ATOM 3332 N N . ALA A 1 443 ? -6.597 -11.193 -0.528 1.00 98.25 443 ALA A N 1
ATOM 3333 C CA . ALA A 1 443 ? -6.636 -10.488 0.749 1.00 98.25 443 ALA A CA 1
ATOM 3334 C C . ALA A 1 443 ? -6.605 -8.958 0.574 1.00 98.25 443 ALA A C 1
ATOM 3336 O O . ALA A 1 443 ? -7.284 -8.244 1.313 1.00 98.25 443 ALA A O 1
ATOM 3337 N N . LEU A 1 444 ? -5.881 -8.442 -0.429 1.00 97.62 444 LEU A N 1
ATOM 3338 C CA . LEU A 1 444 ? -5.970 -7.034 -0.827 1.00 97.62 444 LEU A CA 1
ATOM 3339 C C . LEU A 1 444 ? -7.383 -6.684 -1.301 1.00 97.62 444 LEU A C 1
ATOM 3341 O O . LEU A 1 444 ? -7.927 -5.693 -0.832 1.00 97.62 444 LEU A O 1
ATOM 3345 N N . ALA A 1 445 ? -7.991 -7.496 -2.170 1.00 97.56 445 ALA A N 1
ATOM 3346 C CA . ALA A 1 445 ? -9.343 -7.266 -2.686 1.00 97.56 445 ALA A CA 1
ATOM 3347 C C . ALA A 1 445 ? -10.415 -7.289 -1.585 1.00 97.56 445 ALA A C 1
ATOM 3349 O O . ALA A 1 445 ? -11.361 -6.509 -1.626 1.00 97.56 445 ALA A O 1
ATOM 3350 N N . ALA A 1 446 ? -10.248 -8.156 -0.583 1.00 97.88 446 ALA A N 1
ATOM 3351 C CA . ALA A 1 446 ? -11.126 -8.237 0.583 1.00 97.88 446 ALA A CA 1
ATOM 3352 C C . ALA A 1 446 ? -10.907 -7.094 1.592 1.00 97.88 446 ALA A C 1
ATOM 3354 O O . ALA A 1 446 ? -11.647 -6.972 2.565 1.00 97.88 446 ALA A O 1
ATOM 3355 N N . GLY A 1 447 ? -9.872 -6.269 1.405 1.00 98.12 447 GLY A N 1
ATOM 3356 C CA . GLY A 1 447 ? -9.508 -5.217 2.347 1.00 98.12 447 GLY A CA 1
ATOM 3357 C C . GLY A 1 447 ? -8.952 -5.734 3.672 1.00 98.12 447 GLY A C 1
ATOM 3358 O O . GLY A 1 447 ? -8.928 -4.991 4.654 1.00 98.12 447 GLY A O 1
ATOM 3359 N N . HIS A 1 448 ? -8.445 -6.971 3.690 1.00 98.38 448 HIS A N 1
ATOM 3360 C CA . HIS A 1 448 ? -7.692 -7.562 4.798 1.00 98.38 448 HIS A CA 1
ATOM 3361 C C . HIS A 1 448 ? -6.284 -6.962 4.847 1.00 98.38 448 HIS A C 1
ATOM 3363 O O . HIS A 1 448 ? -5.269 -7.650 4.726 1.00 98.38 448 HIS A O 1
ATOM 3369 N N . SER A 1 449 ? -6.209 -5.639 4.952 1.00 98.38 449 SER A N 1
ATOM 3370 C CA . SER A 1 449 ? -4.970 -4.894 4.817 1.00 98.38 449 SER A CA 1
ATOM 3371 C C . SER A 1 449 ? -4.958 -3.617 5.654 1.00 98.38 449 SER A C 1
ATOM 3373 O O . SER A 1 449 ? -5.999 -3.059 6.015 1.00 98.38 449 SER A O 1
ATOM 3375 N N . VAL A 1 450 ? -3.751 -3.145 5.967 1.00 98.69 450 VAL A N 1
ATOM 3376 C CA . VAL A 1 450 ? -3.516 -1.828 6.572 1.00 98.69 450 VAL A CA 1
ATOM 3377 C C . VAL A 1 450 ? -2.412 -1.102 5.810 1.00 98.69 450 VAL A C 1
ATOM 3379 O O . VAL A 1 450 ? -1.428 -1.707 5.379 1.00 98.69 450 VAL A O 1
ATOM 3382 N N . VAL A 1 451 ? -2.557 0.207 5.649 1.00 98.44 451 VAL A N 1
ATOM 3383 C CA . VAL A 1 451 ? -1.619 1.052 4.905 1.00 98.44 451 VAL A CA 1
ATOM 3384 C C . VAL A 1 451 ? -0.648 1.703 5.876 1.00 98.44 451 VAL A C 1
ATOM 3386 O O . VAL A 1 451 ? -1.072 2.224 6.901 1.00 98.44 451 VAL A O 1
ATOM 3389 N N . SER A 1 452 ? 0.652 1.693 5.578 1.00 98.25 452 SER A N 1
ATOM 3390 C CA . SER A 1 452 ? 1.699 2.216 6.461 1.00 98.25 452 SER A CA 1
ATOM 3391 C C . SER A 1 452 ? 2.642 3.163 5.738 1.00 98.25 452 SER A C 1
ATOM 3393 O O . SER A 1 452 ? 3.146 2.866 4.660 1.00 98.25 452 SER A O 1
ATOM 3395 N N . GLY A 1 453 ? 2.953 4.294 6.366 1.00 96.62 453 GLY A N 1
ATOM 3396 C CA . GLY A 1 453 ? 3.838 5.292 5.783 1.00 96.62 453 GLY A CA 1
ATOM 3397 C C . GLY A 1 453 ? 5.311 4.894 5.758 1.00 96.62 453 GLY A C 1
ATOM 3398 O O . GLY A 1 453 ? 6.033 5.332 4.873 1.00 96.62 453 GLY A O 1
ATOM 3399 N N . VAL A 1 454 ? 5.805 4.108 6.721 1.00 93.75 454 VAL A N 1
ATOM 3400 C CA . VAL A 1 454 ? 7.242 3.741 6.803 1.00 93.75 454 VAL A CA 1
ATOM 3401 C C . VAL A 1 454 ? 7.502 2.346 7.384 1.00 93.75 454 VAL A C 1
ATOM 3403 O O . VAL A 1 454 ? 8.628 2.064 7.804 1.00 93.75 454 VAL A O 1
ATOM 3406 N N . GLY A 1 455 ? 6.487 1.481 7.422 1.00 95.06 455 GLY A N 1
ATOM 3407 C CA . GLY A 1 455 ? 6.598 0.117 7.943 1.00 95.06 455 GLY A CA 1
ATOM 3408 C C . GLY A 1 455 ? 6.302 -0.040 9.429 1.00 95.06 455 GLY A C 1
ATOM 3409 O O . GLY A 1 455 ? 6.605 -1.077 10.014 1.00 95.06 455 GLY A O 1
ATOM 3410 N N . ASP A 1 456 ? 5.717 0.971 10.069 1.00 97.31 456 ASP A N 1
ATOM 3411 C CA . ASP A 1 456 ? 5.020 0.753 11.336 1.00 97.31 456 ASP A CA 1
ATOM 3412 C C . ASP A 1 456 ? 3.780 -0.124 11.090 1.00 97.31 456 ASP A C 1
ATOM 3414 O O . ASP A 1 456 ? 3.228 -0.125 9.985 1.00 97.31 456 ASP A O 1
ATOM 3418 N N . PHE A 1 457 ? 3.343 -0.868 12.101 1.00 98.50 457 PHE A N 1
ATOM 3419 C CA . PHE A 1 457 ? 2.145 -1.696 12.029 1.00 98.50 457 PHE A CA 1
ATOM 3420 C C . PHE A 1 457 ? 1.148 -1.298 13.118 1.00 98.50 457 PHE A C 1
ATOM 3422 O O . PHE A 1 457 ? 1.522 -1.097 14.277 1.00 98.50 457 PHE A O 1
ATOM 3429 N N . GLY A 1 458 ? -0.121 -1.217 12.737 1.00 98.50 458 GLY A N 1
ATOM 3430 C CA . GLY A 1 458 ? -1.253 -0.919 13.601 1.00 98.50 458 GLY A CA 1
ATOM 3431 C C . GLY A 1 458 ? -2.518 -1.518 12.996 1.00 98.50 458 GLY A C 1
ATOM 3432 O O . GLY A 1 458 ? -2.744 -1.363 11.800 1.00 98.50 458 GLY A O 1
ATOM 3433 N N . THR A 1 459 ? -3.315 -2.222 13.793 1.00 98.75 459 THR A N 1
ATOM 3434 C CA . THR A 1 459 ? -4.617 -2.749 13.372 1.00 98.75 459 THR A CA 1
ATOM 3435 C C . THR A 1 459 ? -5.621 -2.728 14.523 1.00 98.75 459 THR A C 1
ATOM 3437 O O . THR A 1 459 ? -5.242 -2.567 15.689 1.00 98.75 459 THR A O 1
ATOM 3440 N N . ILE A 1 460 ? -6.897 -2.890 14.182 1.00 98.62 460 ILE A N 1
ATOM 3441 C CA . ILE A 1 460 ? -8.006 -3.038 15.121 1.00 98.62 460 ILE A CA 1
ATOM 3442 C C . ILE A 1 460 ? -8.762 -4.345 14.878 1.00 98.62 460 ILE A C 1
ATOM 3444 O O . ILE A 1 460 ? -8.689 -4.916 13.793 1.00 98.62 460 ILE A O 1
ATOM 3448 N N . THR A 1 461 ? -9.498 -4.799 15.888 1.00 98.38 461 THR A N 1
ATOM 3449 C CA . THR A 1 461 ? -10.410 -5.949 15.826 1.00 98.38 461 THR A CA 1
ATOM 3450 C C . THR A 1 461 ? -11.679 -5.667 16.619 1.00 98.38 461 THR A C 1
ATOM 3452 O O . THR A 1 461 ? -11.658 -4.907 17.590 1.00 98.38 461 THR A O 1
ATOM 3455 N N . ILE A 1 462 ? -12.788 -6.292 16.223 1.00 98.12 462 ILE A N 1
ATOM 3456 C CA . ILE A 1 462 ? -14.048 -6.269 16.977 1.00 98.12 462 ILE A CA 1
ATOM 3457 C C . ILE A 1 462 ? -14.551 -7.701 17.133 1.00 98.12 462 ILE A C 1
ATOM 3459 O O . ILE A 1 462 ? -15.143 -8.282 16.221 1.00 98.12 462 ILE A O 1
ATOM 3463 N N . GLY A 1 463 ? -14.319 -8.290 18.308 1.00 96.31 463 GLY A N 1
ATOM 3464 C CA . GLY A 1 463 ? -14.515 -9.726 18.495 1.00 96.31 463 GLY A CA 1
ATOM 3465 C C . GLY A 1 463 ? -13.579 -10.506 17.571 1.00 96.31 463 GLY A C 1
ATOM 3466 O O . GLY A 1 463 ? -12.367 -10.376 17.683 1.00 96.31 463 GLY A O 1
ATOM 3467 N N . SER A 1 464 ? -14.138 -11.296 16.654 1.00 95.81 464 SER A N 1
ATOM 3468 C CA . SER A 1 464 ? -13.366 -12.020 15.637 1.00 95.81 464 SER A CA 1
ATOM 3469 C C . SER A 1 464 ? -13.212 -11.264 14.315 1.00 95.81 464 SER A C 1
ATOM 3471 O O . SER A 1 464 ? -12.572 -11.805 13.424 1.00 95.81 464 SER A O 1
ATOM 3473 N N . ALA A 1 465 ? -13.834 -10.086 14.167 1.00 97.50 465 ALA A N 1
ATOM 3474 C CA . ALA A 1 465 ? -13.831 -9.340 12.914 1.00 97.50 465 ALA A CA 1
ATOM 3475 C C . ALA A 1 465 ? -12.546 -8.515 12.746 1.00 97.50 465 ALA A C 1
ATOM 3477 O O . ALA A 1 465 ? -12.138 -7.805 13.675 1.00 97.50 465 ALA A O 1
ATOM 3478 N N . TRP A 1 466 ? -11.965 -8.578 11.551 1.00 96.81 466 TRP A N 1
ATOM 3479 C CA . TRP A 1 466 ? -10.752 -7.875 11.118 1.00 96.81 466 TRP A CA 1
ATOM 3480 C C . TRP A 1 466 ? -11.069 -6.782 10.082 1.00 96.81 466 TRP A C 1
ATOM 3482 O O . TRP A 1 466 ? -12.193 -6.729 9.576 1.00 96.81 466 TRP A O 1
ATOM 3492 N N . PRO A 1 467 ? -10.113 -5.885 9.751 1.00 98.38 467 PRO A N 1
ATOM 3493 C CA . PRO A 1 467 ? -10.270 -4.959 8.630 1.00 98.38 467 PRO A CA 1
ATOM 3494 C C . PRO A 1 467 ? -10.732 -5.687 7.364 1.00 98.38 467 PRO A C 1
ATOM 3496 O O . PRO A 1 467 ? -10.174 -6.725 7.023 1.00 98.38 467 PRO A O 1
ATOM 3499 N N . GLY A 1 468 ? -11.750 -5.140 6.701 1.00 97.94 468 GLY A N 1
ATOM 3500 C CA . GLY A 1 468 ? -12.423 -5.736 5.547 1.00 97.94 468 GLY A CA 1
ATOM 3501 C C . GLY A 1 468 ? -13.666 -6.563 5.881 1.00 97.94 468 GLY A C 1
ATOM 3502 O O . GLY A 1 468 ? -14.497 -6.788 5.005 1.00 97.94 468 GLY A O 1
ATOM 3503 N N . GLU A 1 469 ? -13.860 -6.953 7.142 1.00 97.88 469 GLU A N 1
ATOM 3504 C CA . GLU A 1 469 ? -14.962 -7.829 7.543 1.00 97.88 469 GLU A CA 1
ATOM 3505 C C . GLU A 1 469 ? -16.161 -7.072 8.136 1.00 97.88 469 GLU A C 1
ATOM 3507 O O . GLU A 1 469 ? -16.076 -5.924 8.587 1.00 97.88 469 GLU A O 1
ATOM 3512 N N . VAL A 1 470 ? -17.304 -7.762 8.173 1.00 98.00 470 VAL A N 1
ATOM 3513 C CA . VAL A 1 470 ? -18.533 -7.299 8.826 1.00 98.00 470 VAL A CA 1
ATOM 3514 C C . VAL A 1 470 ? -18.666 -7.981 10.184 1.00 98.00 470 VAL A C 1
ATOM 3516 O O . VAL A 1 470 ? -18.614 -9.207 10.289 1.00 98.00 470 VAL A O 1
ATOM 3519 N N . VAL A 1 471 ? -18.910 -7.204 11.239 1.00 97.44 471 VAL A N 1
ATOM 3520 C CA . VAL A 1 471 ? -19.195 -7.749 12.568 1.00 97.44 471 VAL A CA 1
ATOM 3521 C C . VAL A 1 471 ? -20.475 -8.599 12.498 1.00 97.44 471 VAL A C 1
ATOM 3523 O O . VAL A 1 471 ? -21.540 -8.069 12.168 1.00 97.44 471 VAL A O 1
ATOM 3526 N N . PRO A 1 472 ? -20.433 -9.896 12.866 1.00 92.94 472 PRO A N 1
ATOM 3527 C CA . PRO A 1 472 ? -21.538 -10.832 12.621 1.00 92.94 472 PRO A CA 1
ATOM 3528 C C . PRO A 1 472 ? -22.788 -10.562 13.472 1.00 92.94 472 PRO A C 1
ATOM 3530 O O . PRO A 1 472 ? -23.856 -11.121 13.227 1.00 92.94 472 PRO A O 1
ATOM 3533 N N . ARG A 1 473 ? -22.675 -9.713 14.499 1.00 90.75 473 ARG A N 1
ATOM 3534 C CA . ARG A 1 473 ? -23.766 -9.361 15.413 1.00 90.75 473 ARG A CA 1
ATOM 3535 C C . ARG A 1 473 ? -24.077 -7.875 15.350 1.00 90.75 473 ARG A C 1
ATOM 3537 O O . ARG A 1 473 ? -23.190 -7.045 15.173 1.00 90.75 473 ARG A O 1
ATOM 3544 N N . LYS A 1 474 ? -25.342 -7.537 15.602 1.00 89.62 474 LYS A N 1
ATOM 3545 C CA . LYS A 1 474 ? -25.753 -6.138 15.727 1.00 89.62 474 LYS A CA 1
ATOM 3546 C C . LYS A 1 474 ? -25.130 -5.507 16.967 1.00 89.62 474 LYS A C 1
ATOM 3548 O O . LYS A 1 474 ? -25.253 -6.048 18.065 1.00 89.62 474 LYS A O 1
ATOM 3553 N N . LEU A 1 475 ? -24.497 -4.357 16.779 1.00 91.94 475 LEU A N 1
ATOM 3554 C CA . LEU A 1 475 ? -23.851 -3.599 17.847 1.00 91.94 475 LEU A CA 1
ATOM 3555 C C . LEU A 1 475 ? -24.824 -2.575 18.471 1.00 91.94 475 LEU A C 1
ATOM 3557 O O . LEU A 1 475 ? -25.766 -2.126 17.808 1.00 91.94 475 LEU A O 1
ATOM 3561 N N . ARG A 1 476 ? -24.629 -2.242 19.759 1.00 91.19 476 ARG A N 1
ATOM 3562 C CA . ARG A 1 476 ? -25.392 -1.224 20.514 1.00 91.19 476 ARG A CA 1
ATOM 3563 C C . ARG A 1 476 ? -24.524 -0.512 21.551 1.00 91.19 476 ARG A C 1
ATOM 3565 O O . ARG A 1 476 ? -23.781 -1.174 22.265 1.00 91.19 476 ARG A O 1
ATOM 3572 N N . GLY A 1 477 ? -24.719 0.797 21.713 1.00 93.94 477 GLY A N 1
ATOM 3573 C CA . GLY A 1 477 ? -24.101 1.576 22.789 1.00 93.94 477 GLY A CA 1
ATOM 3574 C C . GLY A 1 477 ? -22.602 1.758 22.578 1.00 93.94 477 GLY A C 1
ATOM 3575 O O . GLY A 1 477 ? -22.203 2.661 21.855 1.00 93.94 477 GLY A O 1
ATOM 3576 N N . HIS A 1 478 ? -21.797 0.891 23.191 1.00 96.38 478 HIS A N 1
ATOM 3577 C CA . HIS A 1 478 ? -20.340 0.863 23.038 1.00 96.38 478 HIS A CA 1
ATOM 3578 C C . HIS A 1 478 ? -19.875 -0.521 22.581 1.00 96.38 478 HIS A C 1
ATOM 3580 O O . HIS A 1 478 ? -20.549 -1.528 22.817 1.00 96.38 478 HIS A O 1
ATOM 3586 N N . VAL A 1 479 ? -18.723 -0.572 21.920 1.00 97.44 479 VAL A N 1
ATOM 3587 C CA . VAL A 1 479 ? -18.051 -1.814 21.539 1.00 97.44 479 VAL A CA 1
ATOM 3588 C C . VAL A 1 479 ? -16.611 -1.790 22.028 1.00 97.44 479 VAL A C 1
ATOM 3590 O O . VAL A 1 479 ? -15.924 -0.787 21.846 1.00 97.44 479 VAL A O 1
ATOM 3593 N N . SER A 1 480 ? -16.155 -2.898 22.617 1.00 97.94 480 SER A N 1
ATOM 3594 C CA . SER A 1 480 ? -14.727 -3.093 22.872 1.00 97.94 480 SER A CA 1
ATOM 3595 C C . SER A 1 480 ? -14.015 -3.329 21.541 1.00 97.94 480 SER A C 1
ATOM 3597 O O . SER A 1 480 ? -14.366 -4.245 20.786 1.00 97.94 480 SER A O 1
ATOM 3599 N N . VAL A 1 481 ? -13.042 -2.472 21.248 1.00 98.56 481 VAL A N 1
ATOM 3600 C CA . VAL A 1 481 ? -12.162 -2.549 20.086 1.00 98.56 481 VAL A CA 1
ATOM 3601 C C . VAL A 1 481 ? -10.791 -3.012 20.561 1.00 98.56 481 VAL A C 1
ATOM 3603 O O . VAL A 1 481 ? -10.126 -2.322 21.338 1.00 98.56 481 VAL A O 1
ATOM 3606 N N . GLY A 1 482 ? -10.356 -4.173 20.073 1.00 98.56 482 GLY A N 1
ATOM 3607 C CA . GLY A 1 482 ? -9.004 -4.672 20.295 1.00 98.56 482 GLY A CA 1
ATOM 3608 C C . GLY A 1 482 ? -8.020 -3.919 19.413 1.00 98.56 482 GLY A C 1
ATOM 3609 O O . GLY A 1 482 ? -8.210 -3.848 18.203 1.00 98.56 482 GLY A O 1
ATOM 3610 N N . ILE A 1 483 ? -6.970 -3.359 20.004 1.00 98.62 483 ILE A N 1
ATOM 3611 C CA . ILE A 1 483 ? -5.950 -2.557 19.329 1.00 98.62 483 ILE A CA 1
ATOM 3612 C C . ILE A 1 483 ? -4.614 -3.293 19.389 1.00 98.62 483 ILE A C 1
ATOM 3614 O O . ILE A 1 483 ? -4.146 -3.673 20.463 1.00 98.62 483 ILE A O 1
ATOM 3618 N N . VAL A 1 484 ? -3.955 -3.423 18.236 1.00 98.50 484 VAL A N 1
ATOM 3619 C CA . VAL A 1 484 ? -2.611 -4.000 18.118 1.00 98.50 484 VAL A CA 1
ATOM 3620 C C . VAL A 1 484 ? -1.703 -2.994 17.430 1.00 98.50 484 VAL A C 1
ATOM 3622 O O . VAL A 1 484 ? -1.992 -2.560 16.321 1.00 98.50 484 VAL A O 1
ATOM 3625 N N . GLN A 1 485 ? -0.571 -2.656 18.047 1.00 97.62 485 GLN A N 1
ATOM 3626 C CA . GLN A 1 485 ? 0.466 -1.826 17.431 1.00 97.62 485 GLN A CA 1
ATOM 3627 C C . GLN A 1 485 ? 1.852 -2.447 17.601 1.00 97.62 485 GLN A C 1
ATOM 3629 O O . GLN A 1 485 ? 2.193 -3.014 18.645 1.00 97.62 485 GLN A O 1
ATOM 3634 N N . ARG A 1 486 ? 2.654 -2.369 16.541 1.00 97.38 486 ARG A N 1
ATOM 3635 C CA . ARG A 1 486 ? 4.049 -2.806 16.502 1.00 97.38 486 ARG A CA 1
ATOM 3636 C C . ARG A 1 486 ? 4.840 -1.751 15.725 1.00 97.38 486 ARG A C 1
ATOM 3638 O O . ARG A 1 486 ? 4.775 -1.725 14.498 1.00 97.38 486 ARG A O 1
ATOM 3645 N N . PRO A 1 487 ? 5.565 -0.851 16.401 1.00 94.88 487 PRO A N 1
ATOM 3646 C CA . PRO A 1 487 ? 6.320 0.176 15.710 1.00 94.88 487 PRO A CA 1
ATOM 3647 C C . PRO A 1 487 ? 7.542 -0.447 15.032 1.00 94.88 487 PRO A C 1
ATOM 3649 O O . PRO A 1 487 ? 8.141 -1.399 15.540 1.00 94.88 487 PRO A O 1
ATOM 3652 N N . SER A 1 488 ? 7.958 0.132 13.910 1.00 92.50 488 SER A N 1
ATOM 3653 C CA . SER A 1 488 ? 9.261 -0.174 13.325 1.00 92.50 488 SER A CA 1
ATOM 3654 C C . SER A 1 488 ? 10.395 0.243 14.271 1.00 92.50 488 SER A C 1
ATOM 3656 O O . SER A 1 488 ? 10.228 1.089 15.156 1.00 92.50 488 SER A O 1
ATOM 3658 N N . ALA A 1 489 ? 11.584 -0.340 14.095 1.00 86.12 489 ALA A N 1
ATOM 3659 C CA . ALA A 1 489 ? 12.718 -0.093 14.986 1.00 86.12 489 ALA A CA 1
ATOM 3660 C C . ALA A 1 489 ? 12.974 1.413 15.225 1.00 86.12 489 ALA A C 1
ATOM 3662 O O . ALA A 1 489 ? 13.083 2.202 14.284 1.00 86.12 489 ALA A O 1
ATOM 3663 N N . ARG A 1 490 ? 13.138 1.799 16.502 1.00 88.31 490 ARG A N 1
ATOM 3664 C CA . ARG A 1 490 ? 13.352 3.189 16.969 1.00 88.31 490 ARG A CA 1
ATOM 3665 C C . ARG A 1 490 ? 12.162 4.135 16.754 1.00 88.31 490 ARG A C 1
ATOM 3667 O O . ARG A 1 490 ? 12.354 5.356 16.759 1.00 88.31 490 ARG A O 1
ATOM 3674 N N . ARG A 1 491 ? 10.957 3.601 16.576 1.00 92.44 491 ARG A N 1
ATOM 3675 C CA . ARG A 1 491 ? 9.710 4.369 16.530 1.00 92.44 491 ARG A CA 1
ATOM 3676 C C . ARG A 1 491 ? 8.789 3.942 17.669 1.00 92.44 491 ARG A C 1
ATOM 3678 O O . ARG A 1 491 ? 9.004 2.903 18.289 1.00 92.44 491 ARG A O 1
ATOM 3685 N N . TYR A 1 492 ? 7.808 4.774 17.982 1.00 94.81 492 TYR A N 1
ATOM 3686 C CA . TYR A 1 492 ? 6.782 4.498 18.983 1.00 94.81 492 TYR A CA 1
ATOM 3687 C C . TYR A 1 492 ? 5.474 5.167 18.567 1.00 94.81 492 TYR A C 1
ATOM 3689 O O . TYR A 1 492 ? 5.493 6.210 17.906 1.00 94.81 492 TYR A O 1
ATOM 3697 N N . CYS A 1 493 ? 4.352 4.543 18.920 1.00 97.31 493 CYS A N 1
ATOM 3698 C CA . CYS A 1 493 ? 3.026 5.084 18.656 1.00 97.31 493 CYS A CA 1
ATOM 3699 C C . CYS A 1 493 ? 2.710 6.193 19.669 1.00 97.31 493 CYS A C 1
ATOM 3701 O O . CYS A 1 493 ? 2.834 5.983 20.879 1.00 97.31 493 CYS A O 1
ATOM 3703 N N . THR A 1 494 ? 2.345 7.373 19.174 1.00 97.00 494 THR A N 1
ATOM 3704 C CA . THR A 1 494 ? 2.044 8.559 19.988 1.00 97.00 494 THR A CA 1
ATOM 3705 C C . THR A 1 494 ? 0.568 8.873 20.070 1.00 97.00 494 THR A C 1
ATOM 3707 O O . THR A 1 494 ? 0.154 9.497 21.040 1.00 97.00 494 THR A O 1
ATOM 3710 N N . ARG A 1 495 ? -0.213 8.458 19.072 1.00 98.25 495 ARG A N 1
ATOM 3711 C CA . ARG A 1 495 ? -1.650 8.711 19.024 1.00 98.25 495 ARG A CA 1
ATOM 3712 C C . ARG A 1 495 ? -2.368 7.602 18.277 1.00 98.25 495 ARG A C 1
ATOM 3714 O O . ARG A 1 495 ? -1.843 7.111 17.277 1.00 98.25 495 ARG A O 1
ATOM 3721 N N . ILE A 1 496 ? -3.551 7.243 18.760 1.00 98.69 496 ILE A N 1
ATOM 3722 C CA . ILE A 1 496 ? -4.464 6.313 18.098 1.00 98.69 496 ILE A CA 1
ATOM 3723 C C . ILE A 1 496 ? -5.840 6.966 18.058 1.00 98.69 496 ILE A C 1
ATOM 3725 O O . ILE A 1 496 ? -6.356 7.392 19.087 1.00 98.69 496 ILE A O 1
ATOM 3729 N N . GLU A 1 497 ? -6.419 7.051 16.870 1.00 98.75 497 GLU A N 1
ATOM 3730 C CA . GLU A 1 497 ? -7.740 7.628 16.631 1.00 98.75 497 GLU A CA 1
ATOM 3731 C C . GLU A 1 497 ? -8.613 6.584 15.937 1.00 98.75 497 GLU A C 1
ATOM 3733 O O . GLU A 1 497 ? -8.172 5.953 14.976 1.00 98.75 497 GLU A O 1
ATOM 3738 N N . VAL A 1 498 ? -9.843 6.400 16.418 1.00 98.69 498 VAL A N 1
ATOM 3739 C CA . VAL A 1 498 ? -10.844 5.526 15.792 1.00 98.69 498 VAL A CA 1
ATOM 3740 C C . VAL A 1 498 ? -11.954 6.396 15.223 1.00 98.69 498 VAL A C 1
ATOM 3742 O O . VAL A 1 498 ? -12.558 7.183 15.946 1.00 98.69 498 VAL A O 1
ATOM 3745 N N . PHE A 1 499 ? -12.232 6.249 13.935 1.00 98.62 499 PHE A N 1
ATOM 3746 C CA . PHE A 1 499 ? -13.195 7.031 13.169 1.00 98.62 499 PHE A CA 1
ATOM 3747 C C . PHE A 1 499 ? -14.436 6.209 12.833 1.00 98.62 499 PHE A C 1
ATOM 3749 O O . PHE A 1 499 ? -14.362 4.992 12.655 1.00 98.62 499 PHE A O 1
ATOM 3756 N N . GLY A 1 500 ? -15.563 6.913 12.718 1.00 97.69 500 GLY A N 1
ATOM 3757 C CA . GLY A 1 500 ? -16.799 6.400 12.137 1.00 97.69 500 GLY A CA 1
ATOM 3758 C C . GLY A 1 500 ? -16.894 6.759 10.653 1.00 97.69 500 GLY A C 1
ATOM 3759 O O . GLY A 1 500 ? -15.984 6.498 9.876 1.00 97.69 500 GLY A O 1
ATOM 3760 N N . LEU A 1 501 ? -17.999 7.398 10.259 1.00 96.69 501 LEU A N 1
ATOM 3761 C CA . LEU A 1 501 ? -18.217 7.864 8.880 1.00 96.69 501 LEU A CA 1
ATOM 3762 C C . LEU A 1 501 ? -17.566 9.225 8.567 1.00 96.69 501 LEU A C 1
ATOM 3764 O O . LEU A 1 501 ? -17.493 9.618 7.400 1.00 96.69 501 LEU A O 1
ATOM 3768 N N . ASP A 1 502 ? -17.123 9.951 9.592 1.00 96.50 502 ASP A N 1
ATOM 3769 C CA . ASP A 1 502 ? -16.452 11.244 9.463 1.00 96.50 502 ASP A CA 1
ATOM 3770 C C . ASP A 1 502 ? -14.925 11.059 9.603 1.00 96.50 502 ASP A C 1
ATOM 3772 O O . ASP A 1 502 ? -14.481 10.580 10.649 1.00 96.50 502 ASP A O 1
ATOM 3776 N N . PRO A 1 503 ? -14.114 11.405 8.582 1.00 96.00 503 PRO A N 1
ATOM 3777 C CA . PRO A 1 503 ? -12.654 11.284 8.637 1.00 96.00 503 PRO A CA 1
ATOM 3778 C C . PRO A 1 503 ? -11.956 12.345 9.501 1.00 96.00 503 PRO A C 1
ATOM 3780 O O . PRO A 1 503 ? -10.743 12.259 9.702 1.00 96.00 503 PRO A O 1
ATOM 3783 N N . GLU A 1 504 ? -12.665 13.382 9.944 1.00 96.31 504 GLU A N 1
ATOM 3784 C CA . GLU A 1 504 ? -12.094 14.515 10.683 1.00 96.31 504 GLU A CA 1
ATOM 3785 C C . GLU A 1 504 ? -12.433 14.481 12.168 1.00 96.31 504 GLU A C 1
ATOM 3787 O O . GLU A 1 504 ? -11.691 15.039 12.977 1.00 96.31 504 GLU A O 1
ATOM 3792 N N . VAL A 1 505 ? -13.518 13.798 12.533 1.00 97.19 505 VAL A N 1
ATOM 3793 C CA . VAL A 1 505 ? -13.987 13.703 13.914 1.00 97.19 505 VAL A CA 1
ATOM 3794 C C . VAL A 1 505 ? -13.852 12.258 14.400 1.00 97.19 505 VAL A C 1
ATOM 3796 O O . VAL A 1 505 ? -14.702 11.421 14.083 1.00 97.19 505 VAL A O 1
ATOM 3799 N N . PRO A 1 506 ? -12.795 11.927 15.167 1.00 98.12 506 PRO A N 1
ATOM 3800 C CA . PRO A 1 506 ? -12.663 10.594 15.730 1.00 98.12 506 PRO A CA 1
ATOM 3801 C C . PRO A 1 506 ? -13.752 10.347 16.782 1.00 98.12 506 PRO A C 1
ATOM 3803 O O . PRO A 1 506 ? -14.085 11.223 17.579 1.00 98.12 506 PRO A O 1
ATOM 3806 N N . LEU A 1 507 ? -14.274 9.122 16.814 1.00 97.94 507 LEU A N 1
ATOM 3807 C CA . LEU A 1 507 ? -15.157 8.627 17.872 1.00 97.94 507 LEU A CA 1
ATOM 3808 C C . LEU A 1 507 ? -14.411 8.529 19.207 1.00 97.94 507 LEU A C 1
ATOM 3810 O O . LEU A 1 507 ? -14.985 8.789 20.261 1.00 97.94 507 LEU A O 1
ATOM 3814 N N . VAL A 1 508 ? -13.130 8.151 19.149 1.00 98.31 508 VAL A N 1
ATOM 3815 C CA . VAL A 1 508 ? -12.204 8.088 20.286 1.00 98.31 508 VAL A CA 1
ATOM 3816 C C . VAL A 1 508 ? -10.820 8.534 19.824 1.00 98.31 508 VAL A C 1
ATOM 3818 O O . VAL A 1 508 ? -10.352 8.115 18.765 1.00 98.31 508 VAL A O 1
ATOM 3821 N N . SER A 1 509 ? -10.151 9.346 20.644 1.00 98.44 509 SER A N 1
ATOM 3822 C CA . SER A 1 509 ? -8.748 9.728 20.478 1.00 98.44 509 SER A CA 1
ATOM 3823 C C . SER A 1 509 ? -7.976 9.373 21.742 1.00 98.44 509 SER A C 1
ATOM 3825 O O . SER A 1 509 ? -8.354 9.774 22.841 1.00 98.44 509 SER A O 1
ATOM 3827 N N . LEU A 1 510 ? -6.886 8.632 21.577 1.00 98.19 510 LEU A N 1
ATOM 3828 C CA . LEU A 1 510 ? -6.002 8.193 22.647 1.00 98.19 510 LEU A CA 1
ATOM 3829 C C . LEU A 1 510 ? -4.607 8.773 22.407 1.00 98.19 510 LEU A C 1
ATOM 3831 O O . LEU A 1 510 ? -4.107 8.714 21.282 1.00 98.19 510 LEU A O 1
ATOM 3835 N N . ASP A 1 511 ? -3.943 9.254 23.459 1.00 97.88 511 ASP A N 1
ATOM 3836 C CA . ASP A 1 511 ? -2.543 9.695 23.414 1.00 97.88 511 ASP A CA 1
ATOM 3837 C C . ASP A 1 511 ? -1.636 8.719 24.192 1.00 97.88 511 ASP A C 1
ATOM 3839 O O . ASP A 1 511 ? -2.015 8.171 25.229 1.00 97.88 511 ASP A O 1
ATOM 3843 N N . GLY A 1 512 ? -0.448 8.456 23.640 1.00 88.44 512 GLY A N 1
ATOM 3844 C CA . GLY A 1 512 ? 0.487 7.423 24.096 1.00 88.44 512 GLY A CA 1
ATOM 3845 C C . GLY A 1 512 ? 1.539 7.903 25.110 1.00 88.44 512 GLY A C 1
ATOM 3846 O O . GLY A 1 512 ? 1.603 9.087 25.444 1.00 88.44 512 GLY A O 1
ATOM 3847 N N . PRO A 1 513 ? 2.425 6.998 25.577 1.00 92.19 513 PRO A N 1
ATOM 3848 C CA . PRO A 1 513 ? 2.768 5.717 24.950 1.00 92.19 513 PRO A CA 1
ATOM 3849 C C . PRO A 1 513 ? 1.765 4.589 25.225 1.00 92.19 513 PRO A C 1
ATOM 3851 O O . PRO A 1 513 ? 1.156 4.523 26.288 1.00 92.19 513 PRO A O 1
ATOM 3854 N N . PHE A 1 514 ? 1.660 3.648 24.283 1.00 95.94 514 PHE A N 1
ATOM 3855 C CA . PHE A 1 514 ? 0.750 2.502 24.368 1.00 95.94 514 PHE A CA 1
ATOM 3856 C C . PHE A 1 514 ? 1.478 1.181 24.613 1.00 95.94 514 PHE A C 1
ATOM 3858 O O . PHE A 1 514 ? 2.619 0.983 24.185 1.00 95.94 514 PHE A O 1
ATOM 3865 N N . ARG A 1 515 ? 0.773 0.230 25.237 1.00 97.00 515 ARG A N 1
ATOM 3866 C CA . ARG A 1 515 ? 1.173 -1.185 25.226 1.00 97.00 515 ARG A CA 1
ATOM 3867 C C . ARG A 1 515 ? 1.078 -1.745 23.794 1.00 97.00 515 ARG A C 1
ATOM 3869 O O . ARG A 1 515 ? 0.398 -1.150 22.957 1.00 97.00 515 ARG A O 1
ATOM 3876 N N . PRO A 1 516 ? 1.762 -2.859 23.469 1.00 96.69 516 PRO A N 1
ATOM 3877 C CA . PRO A 1 516 ? 1.663 -3.471 22.141 1.00 96.69 516 PRO A CA 1
ATOM 3878 C C . PRO A 1 516 ? 0.237 -3.909 21.785 1.00 96.69 516 PRO A C 1
ATOM 3880 O O . PRO A 1 516 ? -0.147 -3.852 20.621 1.00 96.69 516 PRO A O 1
ATOM 3883 N N . GLU A 1 517 ? -0.528 -4.346 22.782 1.00 98.06 517 GLU A N 1
ATOM 3884 C CA . GLU A 1 517 ? -1.913 -4.796 22.650 1.00 98.06 517 GLU A CA 1
ATOM 3885 C C . GLU A 1 517 ? -2.716 -4.293 23.846 1.00 98.06 517 GLU A C 1
ATOM 3887 O O . GLU A 1 517 ? -2.209 -4.296 24.975 1.00 98.06 517 GLU A O 1
ATOM 3892 N N . PHE A 1 518 ? -3.934 -3.824 23.593 1.00 98.25 518 PHE A N 1
ATOM 3893 C CA . PHE A 1 518 ? -4.902 -3.415 24.609 1.00 98.25 518 PHE A CA 1
ATOM 3894 C C . PHE A 1 518 ? -6.297 -3.280 23.980 1.00 98.25 518 PHE A C 1
ATOM 3896 O O . PHE A 1 518 ? -6.436 -3.335 22.761 1.00 98.25 518 PHE A O 1
ATOM 3903 N N . GLU A 1 519 ? -7.320 -3.087 24.805 1.00 98.31 519 GLU A N 1
ATOM 3904 C CA . GLU A 1 519 ? -8.692 -2.831 24.359 1.00 98.31 519 GLU A CA 1
ATOM 3905 C C . GLU A 1 519 ? -9.141 -1.424 24.762 1.00 98.31 519 GLU A C 1
ATOM 3907 O O . GLU A 1 519 ? -8.650 -0.858 25.745 1.00 98.31 519 GLU A O 1
ATOM 3912 N N . THR A 1 520 ? -10.079 -0.857 24.008 1.00 98.19 520 THR A N 1
ATOM 3913 C CA . THR A 1 520 ? -10.741 0.406 24.346 1.00 98.19 520 THR A CA 1
ATOM 3914 C C . THR A 1 520 ? -12.215 0.358 23.959 1.00 98.19 520 THR A C 1
ATOM 3916 O O . THR A 1 520 ? -12.573 -0.260 22.958 1.00 98.19 520 THR A O 1
ATOM 3919 N N . ASP A 1 521 ? -13.070 1.016 24.739 1.00 98.12 521 ASP A N 1
ATOM 3920 C CA . ASP A 1 521 ? -14.489 1.139 24.422 1.00 98.12 521 ASP A CA 1
ATOM 3921 C C . ASP A 1 521 ? -14.717 2.294 23.446 1.00 98.12 521 ASP A C 1
ATOM 3923 O O . ASP A 1 521 ? -14.346 3.438 23.711 1.00 98.12 521 ASP A O 1
ATOM 3927 N N . VAL A 1 522 ? -15.370 2.001 22.323 1.00 98.12 522 VAL A N 1
ATOM 3928 C CA . VAL A 1 522 ? -15.710 2.986 21.291 1.00 98.12 522 VAL A CA 1
ATOM 3929 C C . VAL A 1 522 ? -17.233 3.116 21.204 1.00 98.12 522 VAL A C 1
ATOM 3931 O O . VAL A 1 522 ? -17.925 2.093 21.140 1.00 98.12 522 VAL A O 1
ATOM 3934 N N . PRO A 1 523 ? -17.796 4.340 21.206 1.00 97.38 523 PRO A N 1
ATOM 3935 C CA . PRO A 1 523 ? -19.228 4.529 21.024 1.00 97.38 523 PRO A CA 1
ATOM 3936 C C . PRO A 1 523 ? -19.649 4.070 19.624 1.00 97.38 523 PRO A C 1
ATOM 3938 O O . PRO A 1 523 ? -18.921 4.248 18.648 1.00 97.38 523 PRO A O 1
ATOM 3941 N N . ILE A 1 524 ? -20.842 3.492 19.519 1.00 96.12 524 ILE A N 1
ATOM 3942 C CA . ILE A 1 524 ? -21.420 3.018 18.260 1.00 96.12 524 ILE A CA 1
ATOM 3943 C C . ILE A 1 524 ? -22.468 4.032 17.787 1.00 96.12 524 ILE A C 1
ATOM 3945 O O . ILE A 1 524 ? -23.535 4.131 18.405 1.00 96.12 524 ILE A O 1
ATOM 3949 N N . PRO A 1 525 ? -22.208 4.769 16.693 1.00 92.88 525 PRO A N 1
ATOM 3950 C CA . PRO A 1 525 ? -23.225 5.580 16.036 1.00 92.88 525 PRO A CA 1
ATOM 3951 C C . PRO A 1 525 ? -24.479 4.769 15.652 1.00 92.88 525 PRO A C 1
ATOM 3953 O O . PRO A 1 525 ? -24.387 3.573 15.362 1.00 92.88 525 PRO A O 1
ATOM 3956 N N . PRO A 1 526 ? -25.670 5.392 15.624 1.00 88.56 526 PRO A N 1
ATOM 3957 C CA . PRO A 1 526 ? -26.881 4.716 15.174 1.00 88.56 526 PRO A CA 1
ATOM 3958 C C . PRO A 1 526 ? -26.804 4.357 13.680 1.00 88.56 526 PRO A C 1
ATOM 3960 O O . PRO A 1 526 ? -26.298 5.127 12.870 1.00 88.56 526 PRO A O 1
ATOM 3963 N N . GLY A 1 527 ? -27.386 3.213 13.305 1.00 89.50 527 GLY A N 1
ATOM 3964 C CA . GLY A 1 527 ? -27.465 2.749 11.913 1.00 89.50 527 GLY A CA 1
ATOM 3965 C C . GLY A 1 527 ? -26.332 1.809 11.481 1.00 89.50 527 GLY A C 1
ATOM 3966 O O . GLY A 1 527 ? -25.645 1.207 12.301 1.00 89.50 527 GLY A O 1
ATOM 3967 N N . ALA A 1 528 ? -26.195 1.600 10.173 1.00 89.25 528 ALA A N 1
ATOM 3968 C CA . ALA A 1 528 ? -25.037 0.901 9.624 1.00 89.25 528 ALA A CA 1
ATOM 3969 C C . ALA A 1 528 ? -23.820 1.831 9.647 1.00 89.25 528 ALA A C 1
ATOM 3971 O O . ALA A 1 528 ? -23.964 3.044 9.489 1.00 89.25 528 ALA A O 1
ATOM 3972 N N . GLY A 1 529 ? -22.630 1.269 9.824 1.00 96.69 529 GLY A N 1
ATOM 3973 C CA . GLY A 1 529 ? -21.418 2.068 9.889 1.00 96.69 529 GLY A CA 1
ATOM 3974 C C . GLY A 1 529 ? -20.154 1.243 9.747 1.00 96.69 529 GLY A C 1
ATOM 3975 O O . GLY A 1 529 ? -20.181 0.064 9.390 1.00 96.69 529 GLY A O 1
ATOM 3976 N N . MET A 1 530 ? -19.037 1.899 10.033 1.00 97.88 530 MET A N 1
ATOM 3977 C CA . MET A 1 530 ? -17.707 1.314 9.981 1.00 97.88 530 MET A CA 1
ATOM 3978 C C . MET A 1 530 ? -16.828 1.870 11.099 1.00 97.88 530 MET A C 1
ATOM 3980 O O . MET A 1 530 ? -17.120 2.940 11.637 1.00 97.88 530 MET A O 1
ATOM 3984 N N . PHE A 1 531 ? -15.751 1.154 11.405 1.00 98.62 531 PHE A N 1
ATOM 3985 C CA . PHE A 1 531 ? -14.652 1.621 12.240 1.00 98.62 531 PHE A CA 1
ATOM 3986 C C . PHE A 1 531 ? -13.357 1.603 11.435 1.00 98.62 531 PHE A C 1
ATOM 3988 O O . PHE A 1 531 ? -12.977 0.564 10.901 1.00 98.62 531 PHE A O 1
ATOM 3995 N N . VAL A 1 532 ? -12.679 2.745 11.372 1.00 98.75 532 VAL A N 1
ATOM 3996 C CA . VAL A 1 532 ? -11.359 2.912 10.746 1.00 98.75 532 VAL A CA 1
ATOM 3997 C C . VAL A 1 532 ? -10.409 3.455 11.802 1.00 98.75 532 VAL A C 1
ATOM 3999 O O . VAL A 1 532 ? -10.776 4.387 12.511 1.00 98.75 532 VAL A O 1
ATOM 4002 N N . ALA A 1 533 ? -9.196 2.920 11.917 1.00 98.75 533 ALA A N 1
ATOM 4003 C CA . ALA A 1 533 ? -8.213 3.428 12.869 1.00 98.75 533 ALA A CA 1
ATOM 4004 C C . ALA A 1 533 ? -7.016 4.086 12.179 1.00 98.75 533 ALA A C 1
ATOM 4006 O O . ALA A 1 533 ? -6.494 3.582 11.183 1.00 98.75 533 ALA A O 1
ATOM 4007 N N . ARG A 1 534 ? -6.554 5.192 12.767 1.00 98.69 534 ARG A N 1
ATOM 4008 C CA . ARG A 1 534 ? -5.297 5.872 12.447 1.00 98.69 534 ARG A CA 1
ATOM 4009 C C . ARG A 1 534 ? -4.342 5.730 13.618 1.00 98.69 534 ARG A C 1
ATOM 4011 O O . ARG A 1 534 ? -4.704 5.996 14.761 1.00 98.69 534 ARG A O 1
ATOM 4018 N N . PHE A 1 535 ? -3.095 5.410 13.316 1.00 98.69 535 PHE A N 1
ATOM 4019 C CA . PHE A 1 535 ? -2.009 5.357 14.283 1.00 98.69 535 PHE A CA 1
ATOM 4020 C C . PHE A 1 535 ? -0.930 6.354 13.871 1.00 98.69 535 PHE A C 1
ATOM 4022 O O . PHE A 1 535 ? -0.374 6.241 12.781 1.00 98.69 535 PHE A O 1
ATOM 4029 N N . GLU A 1 536 ? -0.594 7.308 14.736 1.00 98.06 536 GLU A N 1
ATOM 4030 C CA . GLU A 1 536 ? 0.550 8.199 14.535 1.00 98.06 536 GLU A CA 1
ATOM 4031 C C . GLU A 1 536 ? 1.788 7.606 15.210 1.00 98.06 536 GLU A C 1
ATOM 4033 O O . GLU A 1 536 ? 1.785 7.306 16.407 1.00 98.06 536 GLU A O 1
ATOM 4038 N N . PHE A 1 537 ? 2.872 7.480 14.450 1.00 96.62 537 PHE A N 1
ATOM 4039 C CA . PHE A 1 537 ? 4.164 7.018 14.939 1.00 96.62 537 PHE A CA 1
ATOM 4040 C C . PHE A 1 537 ? 5.229 8.104 14.800 1.00 96.62 537 PHE A C 1
ATOM 4042 O O . PHE A 1 537 ? 5.337 8.786 13.772 1.00 96.62 537 PHE A O 1
ATOM 4049 N N . ARG A 1 538 ? 6.097 8.213 15.810 1.00 94.69 538 ARG A N 1
ATOM 4050 C CA . ARG A 1 538 ? 7.233 9.147 15.823 1.00 94.69 538 ARG A CA 1
ATOM 4051 C C . ARG A 1 538 ? 8.555 8.427 16.035 1.00 94.69 538 ARG A C 1
ATOM 4053 O O . ARG A 1 538 ? 8.625 7.377 16.667 1.00 94.69 538 ARG A O 1
ATOM 4060 N N . ALA A 1 539 ? 9.627 9.001 15.493 1.00 91.25 539 ALA A N 1
ATOM 4061 C CA . ALA A 1 539 ? 10.983 8.518 15.727 1.00 91.25 539 ALA A CA 1
ATOM 4062 C C . ALA A 1 539 ? 11.479 8.917 17.129 1.00 91.25 539 ALA A C 1
ATOM 4064 O O . ALA A 1 539 ? 11.198 10.012 17.609 1.00 91.25 539 ALA A O 1
ATOM 4065 N N . ALA A 1 540 ? 12.271 8.051 17.765 1.00 83.50 540 ALA A N 1
ATOM 4066 C CA . ALA A 1 540 ? 12.752 8.236 19.137 1.00 83.50 540 ALA A CA 1
ATOM 4067 C C . ALA A 1 540 ? 13.742 9.403 19.342 1.00 83.50 540 ALA A C 1
ATOM 4069 O O . ALA A 1 540 ? 13.922 9.829 20.480 1.00 83.50 540 ALA A O 1
ATOM 4070 N N . ARG A 1 541 ? 14.417 9.919 18.297 1.00 78.00 541 ARG A N 1
ATOM 4071 C CA . ARG A 1 541 ? 15.416 11.006 18.429 1.00 78.00 541 ARG A CA 1
ATOM 4072 C C . ARG A 1 541 ? 15.504 11.914 17.197 1.00 78.00 541 ARG A C 1
ATOM 4074 O O . ARG A 1 541 ? 15.761 11.423 16.102 1.00 78.00 541 ARG A O 1
ATOM 4081 N N . GLY A 1 542 ? 15.382 13.231 17.409 1.00 62.69 542 GLY A N 1
ATOM 4082 C CA . GLY A 1 542 ? 15.975 14.314 16.597 1.00 62.69 542 GLY A CA 1
ATOM 4083 C C . GLY A 1 542 ? 15.527 14.492 15.140 1.00 62.69 542 GLY A C 1
ATOM 4084 O O . GLY A 1 542 ? 15.931 15.459 14.506 1.00 62.69 542 GLY A O 1
ATOM 4085 N N . ILE A 1 543 ? 14.707 13.595 14.594 1.00 57.31 543 ILE A N 1
ATOM 4086 C CA . ILE A 1 543 ? 14.216 13.664 13.214 1.00 57.31 543 ILE A CA 1
ATOM 4087 C C . ILE A 1 543 ? 12.688 13.641 13.279 1.00 57.31 543 ILE A C 1
ATOM 4089 O O . ILE A 1 543 ? 12.088 12.595 13.518 1.00 57.31 543 ILE A O 1
ATOM 4093 N N . SER A 1 544 ? 12.060 14.803 13.087 1.00 53.56 544 SER A N 1
ATOM 4094 C CA . SER A 1 544 ? 10.624 15.071 13.295 1.00 53.56 544 SER A CA 1
ATOM 4095 C C . SER A 1 544 ? 9.669 14.407 12.290 1.00 53.56 544 SER A C 1
ATOM 4097 O O . SER A 1 544 ? 8.578 14.911 12.046 1.00 53.56 544 SER A O 1
ATOM 4099 N N . LYS A 1 545 ? 10.040 13.285 11.666 1.00 84.19 545 LYS A N 1
ATOM 4100 C CA . LYS A 1 545 ? 9.187 12.678 10.638 1.00 84.19 545 LYS A CA 1
ATOM 4101 C C . LYS A 1 545 ? 8.168 11.741 11.285 1.00 84.19 545 LYS A C 1
ATOM 4103 O O . LYS A 1 545 ? 8.483 10.579 11.582 1.00 84.19 545 LYS A O 1
ATOM 4108 N N . SER A 1 546 ? 6.966 12.272 11.503 1.00 93.38 546 SER A N 1
ATOM 4109 C CA . SER A 1 546 ? 5.768 11.472 11.741 1.00 93.38 546 SER A CA 1
ATOM 4110 C C . SER A 1 546 ? 5.540 10.518 10.566 1.00 93.38 546 SER A C 1
ATOM 4112 O O . SER A 1 546 ? 6.000 10.746 9.441 1.00 93.38 546 SER A O 1
ATOM 4114 N N . ALA A 1 547 ? 4.893 9.401 10.860 1.00 96.00 547 ALA A N 1
ATOM 4115 C CA . ALA A 1 547 ? 4.280 8.565 9.846 1.00 96.00 547 ALA A CA 1
ATOM 4116 C C . ALA A 1 547 ? 2.995 7.978 10.410 1.00 96.00 547 ALA A C 1
ATOM 4118 O O . ALA A 1 547 ? 2.836 7.899 11.630 1.00 96.00 547 ALA A O 1
ATOM 4119 N N . GLU A 1 548 ? 2.113 7.568 9.518 1.00 97.69 548 GLU A N 1
ATOM 4120 C CA . GLU A 1 548 ? 0.802 7.056 9.863 1.00 97.69 548 GLU A CA 1
ATOM 4121 C C . GLU A 1 548 ? 0.639 5.604 9.444 1.00 97.69 548 GLU A C 1
ATOM 4123 O O . GLU A 1 548 ? 1.259 5.142 8.483 1.00 97.69 548 GLU A O 1
ATOM 4128 N N . VAL A 1 549 ? -0.226 4.909 10.173 1.00 98.69 549 VAL A N 1
ATOM 4129 C CA . VAL A 1 549 ? -0.864 3.679 9.716 1.00 98.69 549 VAL A CA 1
ATOM 4130 C C . VAL A 1 549 ? -2.367 3.910 9.687 1.00 98.69 549 VAL A C 1
ATOM 4132 O O . VAL A 1 549 ? -2.904 4.476 10.638 1.00 98.69 549 VAL A O 1
ATOM 4135 N N . TRP A 1 550 ? -3.024 3.469 8.619 1.00 98.81 550 TRP A N 1
ATOM 4136 C CA . TRP A 1 550 ? -4.475 3.507 8.449 1.00 98.81 550 TRP A CA 1
ATOM 4137 C C . TRP A 1 550 ? -4.994 2.091 8.221 1.00 98.81 550 TRP A C 1
ATOM 4139 O O . TRP A 1 550 ? -4.471 1.371 7.369 1.00 98.81 550 TRP A O 1
ATOM 4149 N N . THR A 1 551 ? -6.006 1.676 8.978 1.00 98.81 551 THR A N 1
ATOM 4150 C CA . THR A 1 551 ? -6.667 0.386 8.744 1.00 98.81 551 THR A CA 1
ATOM 4151 C C . THR A 1 551 ? -7.716 0.520 7.657 1.00 98.81 551 THR A C 1
ATOM 4153 O O . THR A 1 551 ? -8.347 1.566 7.548 1.00 98.81 551 THR A O 1
ATOM 4156 N N . ASN A 1 552 ? -7.984 -0.551 6.914 1.00 98.75 552 ASN A N 1
ATOM 4157 C CA . ASN A 1 552 ? -9.271 -0.659 6.235 1.00 98.75 552 ASN A CA 1
ATOM 4158 C C . ASN A 1 552 ? -10.426 -0.772 7.258 1.00 98.75 552 ASN A C 1
ATOM 4160 O O . ASN A 1 552 ? -10.179 -1.068 8.437 1.00 98.75 552 ASN A O 1
ATOM 4164 N N . PRO A 1 553 ? -11.672 -0.463 6.856 1.00 98.56 553 PRO A N 1
ATOM 4165 C CA . PRO A 1 553 ? -12.826 -0.467 7.749 1.00 98.56 553 PRO A CA 1
ATOM 4166 C C . PRO A 1 553 ? -13.188 -1.861 8.269 1.00 98.56 553 PRO A C 1
ATOM 4168 O O . PRO A 1 553 ? -13.131 -2.839 7.531 1.00 98.56 553 PRO A O 1
ATOM 4171 N N . ILE A 1 554 ? -13.650 -1.926 9.518 1.00 98.69 554 ILE A N 1
ATOM 4172 C CA . ILE A 1 554 ? -14.498 -3.018 10.020 1.00 98.69 554 ILE A CA 1
ATOM 4173 C C . ILE A 1 554 ? -15.945 -2.532 9.973 1.00 98.69 554 ILE A C 1
ATOM 4175 O O . ILE A 1 554 ? -16.274 -1.520 10.598 1.00 98.69 554 ILE A O 1
ATOM 4179 N N . PHE A 1 555 ? -16.817 -3.230 9.255 1.00 98.38 555 PHE A N 1
ATOM 4180 C CA . PHE A 1 555 ? -18.207 -2.818 9.051 1.00 98.38 555 PHE A CA 1
ATOM 4181 C C . PHE A 1 555 ? -19.142 -3.383 10.116 1.00 98.38 555 PHE A C 1
ATOM 4183 O O . PHE A 1 555 ? -18.903 -4.443 10.690 1.00 98.38 555 PHE A O 1
ATOM 4190 N N . TYR A 1 556 ? -20.261 -2.707 10.365 1.00 97.00 556 TYR A N 1
ATOM 4191 C CA . TYR A 1 556 ? -21.301 -3.217 11.253 1.00 97.00 556 TYR A CA 1
ATOM 4192 C C . TYR A 1 556 ? -22.698 -2.746 10.846 1.00 97.00 556 TYR A C 1
ATOM 4194 O O . TYR A 1 556 ? -22.891 -1.715 10.203 1.00 97.00 556 TYR A O 1
ATOM 4202 N N . SER A 1 557 ? -23.701 -3.490 11.313 1.00 92.38 557 SER A N 1
ATOM 4203 C CA . SER A 1 557 ? -25.095 -3.048 11.354 1.00 92.38 557 SER A CA 1
ATOM 4204 C C . SER A 1 557 ? -25.505 -2.782 12.799 1.00 92.38 557 SER A C 1
ATOM 4206 O O . SER A 1 557 ? -25.499 -3.707 13.612 1.00 92.38 557 SER A O 1
ATOM 4208 N N . ALA A 1 558 ? -25.914 -1.564 13.157 1.00 82.69 558 ALA A N 1
ATOM 4209 C CA . ALA A 1 558 ? -26.554 -1.351 14.452 1.00 82.69 558 ALA A CA 1
ATOM 4210 C C . ALA A 1 558 ? -27.994 -1.869 14.421 1.00 82.69 558 ALA A C 1
ATOM 4212 O O . ALA A 1 558 ? -28.698 -1.845 13.405 1.00 82.69 558 ALA A O 1
ATOM 4213 N N . SER A 1 559 ? -28.482 -2.332 15.564 1.00 75.94 559 SER A N 1
ATOM 4214 C CA . SER A 1 559 ? -29.920 -2.535 15.700 1.00 75.94 559 SER A CA 1
ATOM 4215 C C . SER A 1 559 ? -30.631 -1.186 15.768 1.00 75.94 559 SER A C 1
ATOM 4217 O O . SER A 1 559 ? -30.162 -0.303 16.485 1.00 75.94 559 SER A O 1
ATOM 4219 N N . ARG A 1 560 ? -31.807 -1.066 15.145 1.00 71.50 560 ARG A N 1
ATOM 4220 C CA . ARG A 1 560 ? -32.716 0.045 15.454 1.00 71.50 560 ARG A CA 1
ATOM 4221 C C . ARG A 1 560 ? -33.002 0.042 16.960 1.00 71.50 560 ARG A C 1
ATOM 4223 O O . ARG A 1 560 ? -33.226 -1.041 17.524 1.00 71.50 560 ARG A O 1
ATOM 4230 N N . SER A 1 561 ? -32.943 1.208 17.606 1.00 57.25 561 SER A N 1
ATOM 4231 C CA . SER A 1 561 ? -33.540 1.349 18.931 1.00 57.25 561 SER A CA 1
ATOM 4232 C C . SER A 1 561 ? -35.001 0.924 18.790 1.00 57.25 561 SER A C 1
ATOM 4234 O O . SER A 1 561 ? -35.684 1.286 17.831 1.00 57.25 561 SER A O 1
ATOM 4236 N N . ARG A 1 562 ? -35.443 0.013 19.661 1.00 56.62 562 ARG A N 1
ATOM 4237 C CA . ARG A 1 562 ? -36.876 -0.122 19.904 1.00 56.62 562 ARG A CA 1
ATOM 4238 C C . ARG A 1 562 ? -37.173 1.048 20.827 1.00 56.62 562 ARG A C 1
ATOM 4240 O O . ARG A 1 562 ? -36.930 0.911 22.023 1.00 56.62 562 ARG A O 1
ATOM 4247 N N . ASP A 1 563 ? -37.485 2.191 20.230 1.00 47.72 563 ASP A N 1
ATOM 4248 C CA . ASP A 1 563 ? -38.105 3.292 20.961 1.00 47.72 563 ASP A CA 1
ATOM 4249 C C . ASP A 1 563 ? -39.455 2.827 21.521 1.00 47.72 563 ASP A C 1
ATOM 4251 O O . ASP A 1 563 ? -40.136 2.025 20.828 1.00 47.72 563 ASP A O 1
#

Foldseek 3Di:
DPPPPPQPVVLVVLVVVLVVLVVVLVVLVVVLVVLVVCLVVVLVVLVVVLVVCVPPPDDCNLVSLLVSLVSLVVSVVVNVVSVVVSVVSVCCSQPPSLVVSCVRVVDPVSDHPVRCCPDPPPDDDDDPVVVVCVVCVPVVSLVCLVVSLVVQVVVLVVCVVVVVDDDPRSVVSVVSSVVSVVVSVVVCVVVVQQVVLVPDDPVRRPDGPVLVPDPLPFDDDPLKFWEFQAAEDQLALFPHHLLLQQVLCVSNVGQEYEHAHAQVSCDFPLLVQVVSNVVSCVVVVRYAYWYKHKAFAAPAQVHDTQFIKIKTPADSPDGGQDHHSHHHPQVSLVRSVVRVIAMETAPQCCPQPPPSPHRHHHCPVHDRHQEYEQWELAFAGDPVSLVVQLVQCVVCQVVLLVVVHGYAYAWHQNHRYSVSHTQQAKIKMFRFPDSHRVRRRVRRSLQNMKMHGRSWDKFKDFVPFGFSEEDPDADAFKGKIKIATDGGPQKFWAKKFKCKSDSPDGQDIDGDRDDRIDIDIGTDDAAKIWIKMKTWMAGNDDDGDIGIMIGHIHIYGHDDPPD